Protein AF-A0A2T2R5X0-F1 (afdb_monomer)

Sequence (413 aa):
MDAVDVWLTIAVVQAAFGLWLVGTALLIWGERRVVAKMQTRVGPNRLGPLGVAQPLADGIKMFFKEDVTPRTADKPVYFLAPAVGALAALLMFAVVPFGGTIEVAGREVALQVWDPEIGLLWVFAMSSLGVYGIVLAGWSSGSKYPLLGGVRSSAQMISYELGMSLSFAAVFVYVGSLRVSDIVAAQQGAFATLGPLTIPAWNIIPMLPAFVIFFVTAVAETQRPPFDLPEGEGELVGGFNTEYTGAKFAMIMLGEFMNVFTFSAVMVTLFFGGPSGPAFGPGWLQAVLPTVWFVFKVAGFLFVFVWLRGTLPRFRYDRLMDLGWRVLLPVGLLWVMASGVIVVIQQTVERALLLRLAAVAVGVAIVLAVIAPTVIAALRRDGDAGGDDAGSPPEGLSEDDAAADTDRARAGR

Secondary structure (DSSP, 8-state):
--HHHHHHHHHHHHHHHHHHHHHHHHHHHHHHHHHHHHTTS----SSSGGGTTHHHHHHHHHHHS-----TTS-HHHHHHHHHHHHHHHHHHHTT---S-EEEETTEEEES-S---TTHHHHHHHHHHHHHHHHHHHHHHT-SHHHHHHHHHHHHHHHHHHHHHHHHHHHHHHHHS---HHHHHHHTSSEEEEETTEEEE--TTTTTHHHHHHHHHHHHHHTT-TTS-TTT-TTTTTTGGGTT--HHHHHHHHHHHHHHHHHHHHHHHHHHS-TT-----SSHHHHHHHHHHHHHHHHHHHHHHHHHHHHHPPPPPHHHHHHHIIIIIHHHHHHHHHHHHHHHHHHHHS-HHHHHHHHHHHHHHHHHHHHHHHHHHHHHHHHHHHTSS-S-PPPP---TT-TTSSSSSTTS--

pLDDT: mean 82.64, std 14.04, range [35.09, 95.88]

Solvent-accessible surface area (backbone atoms only — not comparable to full-atom values): 21597 Å² total; per-residue (Å²): 128,55,76,64,52,52,52,50,50,51,51,46,43,51,49,53,51,47,51,48,54,51,48,35,42,50,46,60,46,45,43,49,36,53,45,21,52,76,66,78,42,84,42,64,61,76,45,54,79,73,16,67,50,44,50,57,53,52,50,55,49,26,65,74,34,73,75,61,77,63,90,66,28,44,61,73,49,48,64,44,13,30,52,42,20,30,48,19,35,55,59,37,43,34,46,50,53,54,29,47,68,39,78,54,97,92,39,82,42,62,40,44,66,43,84,48,73,54,28,56,60,47,41,50,57,21,52,57,44,26,46,50,14,41,37,38,27,2,56,17,50,48,45,73,61,24,28,54,16,9,53,53,41,36,58,50,35,59,53,27,48,54,29,30,48,31,20,54,46,25,51,32,56,61,70,72,49,47,25,46,65,59,51,25,57,67,17,74,46,70,64,46,72,63,81,96,46,70,40,63,27,30,42,41,72,88,38,43,71,35,50,52,40,32,52,56,21,50,46,45,61,42,47,38,51,34,48,23,66,30,50,29,76,89,69,52,56,36,7,38,54,62,70,48,33,20,49,55,34,46,34,42,54,48,19,42,47,37,35,48,51,39,51,29,46,50,49,32,31,69,30,58,20,24,15,61,63,92,74,62,82,57,73,75,49,44,51,46,44,18,29,52,41,24,51,52,53,29,50,52,45,51,49,47,54,47,47,42,43,67,70,48,71,73,61,56,70,69,61,52,52,46,45,40,64,71,44,40,38,55,52,26,52,53,44,30,54,48,31,48,53,52,47,52,47,62,74,74,42,62,68,70,58,52,54,50,53,49,50,49,52,51,51,50,50,51,50,47,66,62,43,49,61,55,52,55,52,50,60,52,51,58,58,62,71,70,66,81,86,74,76,89,78,82,88,85,84,77,97,75,76,93,80,72,78,86,78,68,87,82,73,84,134

Foldseek 3Di:
DPPVVVVLLVVLLVVLVVCLLLLLLVLVQVLQQLLCVLVVHHGQPPCPHSNSCVSVVVLVCLQPWDWDADPLFPVVLQQCLLVQLLVLLSQLSQQFQLFAWDQDPNDTDGSHNDWDQQSVVSNLVSLLSNLSSLCSLQRRNSDPLLNVLSVLLSVQLVLLSLLLVLLVLLLCLQQVTNTLVSLLVQQQAFPDDPDPDGHTSFQCVVRVLSLVSLLLSLLCSLCAPQNVVSCDCVPSPHRSLVSGGRPSSVSNVSSSSSSLLSSLSVSCSNGVSRLDDDADDDPVSSRCSSSVSNSVSSVVSSVVSSVNNSPDHHDDSVVSSCCSPVPSNVSSVVSSVVSNVVNVCPVPDDPVVVVVVVVVVVVVVVVCVVVVVVVVVVVVVVVVVVPPPDDDDDDDDDPDDPPPPPPPPPDDD

Structure (mmCIF, N/CA/C/O backbone):
data_AF-A0A2T2R5X0-F1
#
_entry.id   AF-A0A2T2R5X0-F1
#
loop_
_atom_site.group_PDB
_atom_site.id
_atom_site.type_symbol
_atom_site.label_atom_id
_atom_site.label_alt_id
_atom_site.label_comp_id
_atom_site.label_asym_id
_atom_site.label_entity_id
_atom_site.label_seq_id
_atom_site.pdbx_PDB_ins_code
_atom_site.Cartn_x
_atom_site.Cartn_y
_atom_site.Cartn_z
_atom_site.occupancy
_atom_site.B_iso_or_equiv
_atom_site.auth_seq_id
_atom_site.auth_comp_id
_atom_site.auth_asym_id
_atom_site.auth_atom_id
_atom_site.pdbx_PDB_model_num
ATOM 1 N N . MET A 1 1 ? 4.858 -24.760 22.397 1.00 65.00 1 MET A N 1
ATOM 2 C CA . MET A 1 1 ? 4.074 -24.953 21.165 1.00 65.00 1 MET A CA 1
ATOM 3 C C . MET A 1 1 ? 3.856 -26.436 21.012 1.00 65.00 1 MET A C 1
ATOM 5 O O . MET A 1 1 ? 4.830 -27.161 20.832 1.00 65.00 1 MET A O 1
ATOM 9 N N . ASP A 1 2 ? 2.613 -26.877 21.150 1.00 83.81 2 ASP A N 1
ATOM 10 C CA . ASP A 1 2 ? 2.260 -28.261 20.853 1.00 83.81 2 ASP A CA 1
ATOM 11 C C . ASP A 1 2 ? 2.318 -28.489 19.338 1.00 83.81 2 ASP A C 1
ATOM 13 O O . ASP A 1 2 ? 2.226 -27.541 18.555 1.00 83.81 2 ASP A O 1
ATOM 17 N N . ALA A 1 3 ? 2.396 -29.747 18.894 1.00 85.75 3 ALA A N 1
ATOM 18 C CA . ALA A 1 3 ? 2.344 -30.072 17.464 1.00 85.75 3 ALA A CA 1
ATOM 19 C C . ALA A 1 3 ? 1.097 -29.479 16.774 1.00 85.75 3 ALA A C 1
ATOM 21 O O . ALA A 1 3 ? 1.168 -29.049 15.626 1.00 85.75 3 ALA A O 1
ATOM 22 N N . VAL A 1 4 ? -0.028 -29.396 17.492 1.00 84.88 4 VAL A N 1
ATOM 23 C CA . VAL A 1 4 ? -1.276 -28.785 17.010 1.00 84.88 4 VAL A CA 1
ATOM 24 C C . VAL A 1 4 ? -1.119 -27.280 16.766 1.00 84.88 4 VAL A C 1
ATOM 26 O O . VAL A 1 4 ? -1.578 -26.796 15.737 1.00 84.88 4 VAL A O 1
ATOM 29 N N . ASP A 1 5 ? -0.415 -26.546 17.636 1.00 84.06 5 ASP A N 1
ATOM 30 C CA . ASP A 1 5 ? -0.182 -25.102 17.449 1.00 84.06 5 ASP A CA 1
ATOM 31 C C . ASP A 1 5 ? 0.667 -24.830 16.208 1.00 84.06 5 ASP A C 1
ATOM 33 O O . ASP A 1 5 ? 0.415 -23.881 15.465 1.00 84.06 5 ASP A O 1
ATOM 37 N N . VAL A 1 6 ? 1.657 -25.692 15.955 1.00 87.38 6 VAL A N 1
ATOM 38 C CA . VAL A 1 6 ? 2.514 -25.595 14.769 1.00 87.38 6 VAL A CA 1
ATOM 39 C C . VAL A 1 6 ? 1.681 -25.793 13.503 1.00 87.38 6 VAL A C 1
ATOM 41 O O . VAL A 1 6 ? 1.767 -24.980 12.585 1.00 87.38 6 VAL A O 1
ATOM 44 N N . TRP A 1 7 ? 0.824 -26.816 13.462 1.00 89.06 7 TRP A N 1
ATOM 45 C CA . TRP A 1 7 ? -0.063 -27.048 12.318 1.00 89.06 7 TRP A CA 1
ATOM 46 C C . TRP A 1 7 ? -1.082 -25.926 12.111 1.00 89.06 7 TRP A C 1
ATOM 48 O O . TRP A 1 7 ? -1.313 -25.530 10.969 1.00 89.06 7 TRP A O 1
ATOM 58 N N . LEU A 1 8 ? -1.650 -25.375 13.187 1.00 88.19 8 LEU A N 1
ATOM 59 C CA . LEU A 1 8 ? -2.548 -24.220 13.108 1.00 88.19 8 LEU A CA 1
ATOM 60 C C . LEU A 1 8 ? -1.820 -22.986 12.567 1.00 88.19 8 LEU A C 1
ATOM 62 O O . LEU A 1 8 ? -2.328 -22.324 11.667 1.00 88.19 8 LEU A O 1
ATOM 66 N N . THR A 1 9 ? -0.599 -22.726 13.035 1.00 87.56 9 THR A N 1
ATOM 67 C CA . THR A 1 9 ? 0.226 -21.616 12.536 1.00 87.56 9 THR A CA 1
ATOM 68 C C . THR A 1 9 ? 0.532 -21.786 11.052 1.00 87.56 9 THR A C 1
ATOM 70 O O . THR A 1 9 ? 0.361 -20.851 10.273 1.00 87.56 9 THR A O 1
ATOM 73 N N . ILE A 1 10 ? 0.918 -22.993 10.628 1.00 90.88 10 ILE A N 1
ATOM 74 C CA . ILE A 1 10 ? 1.146 -23.301 9.212 1.00 90.88 10 ILE A CA 1
ATOM 75 C C . ILE A 1 10 ? -0.133 -23.064 8.402 1.00 90.88 10 ILE A C 1
ATOM 77 O O . ILE A 1 10 ? -0.067 -22.464 7.332 1.00 90.88 10 ILE A O 1
ATOM 81 N N . ALA A 1 11 ? -1.297 -23.481 8.902 1.00 90.81 11 ALA A N 1
ATOM 82 C CA . ALA A 1 11 ? -2.568 -23.255 8.222 1.00 90.81 11 ALA A CA 1
ATOM 83 C C . ALA A 1 11 ? -2.888 -21.757 8.074 1.00 90.81 11 ALA A C 1
ATOM 85 O O . ALA A 1 11 ? -3.298 -21.333 6.995 1.00 90.81 11 ALA A O 1
ATOM 86 N N . VAL A 1 12 ? -2.641 -20.946 9.108 1.00 90.50 12 VAL A N 1
ATOM 87 C CA . VAL A 1 12 ? -2.806 -19.481 9.056 1.00 90.50 12 VAL A CA 1
ATOM 88 C C . VAL A 1 12 ? -1.840 -18.854 8.050 1.00 90.50 12 VAL A C 1
ATOM 90 O O . VAL A 1 12 ? -2.261 -18.029 7.244 1.00 90.50 12 VAL A O 1
ATOM 93 N N . VAL A 1 13 ? -0.573 -19.282 8.032 1.00 92.00 13 VAL A N 1
ATOM 94 C CA . VAL A 1 13 ? 0.422 -18.834 7.041 1.00 92.00 13 VAL A CA 1
ATOM 95 C C . VAL A 1 13 ? -0.038 -19.161 5.621 1.00 92.00 13 VAL A C 1
ATOM 97 O O . VAL A 1 13 ? -0.001 -18.294 4.752 1.00 92.00 13 VAL A O 1
ATOM 100 N N . GLN A 1 14 ? -0.513 -20.385 5.378 1.00 92.00 14 GLN A N 1
ATOM 101 C CA . GLN A 1 14 ? -1.012 -20.799 4.064 1.00 92.00 14 GLN A CA 1
ATOM 102 C C . GLN A 1 14 ? -2.273 -20.028 3.660 1.00 92.00 14 GLN A C 1
ATOM 104 O O . GLN A 1 14 ? -2.404 -19.634 2.503 1.00 92.00 14 GLN A O 1
ATOM 109 N N . ALA A 1 15 ? -3.180 -19.762 4.601 1.00 91.62 15 ALA A N 1
ATOM 110 C CA . ALA A 1 15 ? -4.373 -18.960 4.353 1.00 91.62 15 ALA A CA 1
ATOM 111 C C . ALA A 1 15 ? -4.021 -17.504 4.009 1.00 91.62 15 ALA A C 1
ATOM 113 O O . ALA A 1 15 ? -4.531 -16.972 3.024 1.00 91.62 15 ALA A O 1
ATOM 114 N N . ALA A 1 16 ? -3.110 -16.884 4.766 1.00 91.25 16 ALA A N 1
ATOM 115 C CA . ALA A 1 16 ? -2.617 -15.534 4.508 1.00 91.25 16 ALA A CA 1
ATOM 116 C C . ALA A 1 16 ? -1.921 -15.443 3.144 1.00 91.25 16 ALA A C 1
ATOM 118 O O . ALA A 1 16 ? -2.233 -14.565 2.340 1.00 91.25 16 ALA A O 1
ATOM 119 N N . PHE A 1 17 ? -1.028 -16.391 2.853 1.00 91.94 17 PHE A N 1
ATOM 120 C CA . PHE A 1 17 ? -0.316 -16.474 1.582 1.00 91.94 17 PHE A CA 1
ATOM 121 C C . PHE A 1 17 ? -1.267 -16.700 0.401 1.00 91.94 17 PHE A C 1
ATOM 123 O O . PHE A 1 17 ? -1.137 -16.045 -0.632 1.00 91.94 17 PHE A O 1
ATOM 130 N N . GLY A 1 18 ? -2.257 -17.582 0.561 1.00 92.56 18 GLY A N 1
ATOM 131 C CA . GLY A 1 18 ? -3.285 -17.842 -0.442 1.00 92.56 18 GLY A CA 1
ATOM 132 C C . GLY A 1 18 ? -4.165 -16.623 -0.705 1.00 92.56 18 GLY A C 1
ATOM 133 O O . GLY A 1 18 ? -4.376 -16.264 -1.863 1.00 92.56 18 GLY A O 1
ATOM 134 N N . LEU A 1 19 ? -4.631 -15.945 0.350 1.00 91.19 19 LEU A N 1
ATOM 135 C CA . LEU A 1 19 ? -5.396 -14.701 0.238 1.00 91.19 19 LEU A CA 1
ATOM 136 C C . LEU A 1 19 ? -4.602 -13.634 -0.517 1.00 91.19 19 LEU A C 1
ATOM 138 O O . LEU A 1 19 ? -5.134 -12.986 -1.415 1.00 91.19 19 LEU A O 1
ATOM 142 N N . TRP A 1 20 ? -3.331 -13.480 -0.162 1.00 89.31 20 TRP A N 1
ATOM 143 C CA . TRP A 1 20 ? -2.438 -12.505 -0.762 1.00 89.31 20 TRP A CA 1
ATOM 144 C C . TRP A 1 20 ? -2.174 -12.804 -2.242 1.00 89.31 20 TRP A C 1
ATOM 146 O O . TRP A 1 20 ? -2.464 -11.962 -3.086 1.00 89.31 20 TRP A O 1
ATOM 156 N N . LEU A 1 21 ? -1.751 -14.024 -2.594 1.00 91.06 21 LEU A N 1
ATOM 157 C CA . LEU A 1 21 ? -1.510 -14.428 -3.986 1.00 91.06 21 LEU A CA 1
ATOM 158 C C . LEU A 1 21 ? -2.758 -14.318 -4.866 1.00 91.06 21 LEU A C 1
ATOM 160 O O . LEU A 1 21 ? -2.693 -13.787 -5.978 1.00 91.06 21 LEU A O 1
ATOM 164 N N . VAL A 1 22 ? -3.896 -14.830 -4.389 1.00 92.31 22 VAL A N 1
ATOM 165 C CA . VAL A 1 22 ? -5.158 -14.765 -5.134 1.00 92.31 22 VAL A CA 1
ATOM 166 C C . VAL A 1 22 ? -5.613 -13.314 -5.256 1.00 92.31 22 VAL A C 1
ATOM 168 O O . VAL A 1 22 ? -6.021 -12.897 -6.338 1.00 92.31 22 VAL A O 1
ATOM 171 N N . GLY A 1 23 ? -5.484 -12.523 -4.190 1.00 92.44 23 GLY A N 1
ATOM 172 C CA . GLY A 1 23 ? -5.762 -11.091 -4.191 1.00 92.44 23 GLY A CA 1
ATOM 173 C C . GLY A 1 23 ? -4.932 -10.336 -5.229 1.00 92.44 23 GLY A C 1
ATOM 174 O O . G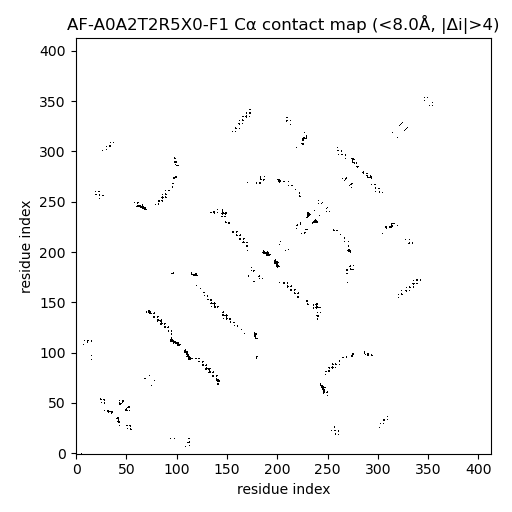LY A 1 23 ? -5.486 -9.575 -6.021 1.00 92.44 23 GLY A O 1
ATOM 175 N N . THR A 1 24 ? -3.628 -10.604 -5.301 1.00 92.06 24 THR A N 1
ATOM 176 C CA . THR A 1 24 ? -2.725 -10.032 -6.308 1.00 92.06 24 THR A CA 1
ATOM 177 C C . THR A 1 24 ? -3.106 -10.464 -7.728 1.00 92.06 24 THR A C 1
ATOM 179 O O . THR A 1 24 ? -3.174 -9.631 -8.632 1.00 92.06 24 THR A O 1
ATOM 182 N N . ALA A 1 25 ? -3.425 -11.741 -7.951 1.00 92.88 25 ALA A N 1
ATOM 183 C CA . ALA A 1 25 ? -3.875 -12.219 -9.260 1.00 92.88 25 ALA A CA 1
ATOM 184 C C . ALA A 1 25 ? -5.195 -11.552 -9.696 1.00 92.88 25 ALA A C 1
ATOM 186 O O . ALA A 1 25 ? -5.335 -11.127 -10.849 1.00 92.88 25 ALA A O 1
ATOM 187 N N . LEU A 1 26 ? -6.146 -11.406 -8.770 1.00 93.12 26 LEU A N 1
ATOM 188 C CA . LEU A 1 26 ? -7.409 -10.706 -9.002 1.00 93.12 26 LEU A CA 1
ATOM 189 C C . LEU A 1 26 ? -7.202 -9.210 -9.245 1.00 93.12 26 LEU A C 1
ATOM 191 O O . LEU A 1 26 ? -7.917 -8.649 -10.072 1.00 93.12 26 LEU A O 1
ATOM 195 N N . LEU A 1 27 ? -6.219 -8.575 -8.602 1.00 94.00 27 LEU A N 1
ATOM 196 C CA . LEU A 1 27 ? -5.832 -7.190 -8.876 1.00 94.00 27 LEU A CA 1
ATOM 197 C C . LEU A 1 27 ? -5.335 -7.026 -10.317 1.00 94.00 27 LEU A C 1
ATOM 199 O O . LEU A 1 27 ? -5.823 -6.147 -11.022 1.00 94.00 27 LEU A O 1
ATOM 203 N N . ILE A 1 28 ? -4.438 -7.899 -10.792 1.00 92.81 28 ILE A N 1
ATOM 204 C CA . ILE A 1 28 ? -3.929 -7.865 -12.178 1.00 92.81 28 ILE A CA 1
ATOM 205 C C . ILE A 1 28 ? -5.085 -8.004 -13.181 1.00 92.81 28 ILE A C 1
ATOM 207 O O . ILE A 1 28 ? -5.171 -7.270 -14.170 1.00 92.81 28 ILE A O 1
ATOM 211 N N . TRP A 1 29 ? -5.995 -8.952 -12.941 1.00 94.19 29 TRP A N 1
ATOM 212 C CA . TRP A 1 29 ? -7.182 -9.131 -13.779 1.00 94.19 29 TRP A CA 1
ATOM 213 C C . TRP A 1 29 ? -8.136 -7.927 -13.701 1.00 94.19 29 TRP A C 1
ATOM 215 O O . TRP A 1 29 ? -8.609 -7.435 -14.732 1.00 94.19 29 TRP A O 1
ATOM 225 N N . GLY A 1 30 ? -8.397 -7.438 -12.489 1.00 93.44 30 GLY A N 1
ATOM 226 C CA . GLY A 1 30 ? -9.298 -6.330 -12.199 1.00 93.44 30 GLY A CA 1
ATOM 227 C C . GLY A 1 30 ? -8.823 -5.030 -12.835 1.00 93.44 30 GLY A C 1
ATOM 228 O O . GLY A 1 30 ? -9.608 -4.357 -13.500 1.00 93.44 30 GLY A O 1
ATOM 229 N N . GLU A 1 31 ? -7.530 -4.729 -12.743 1.00 93.25 31 GLU A N 1
ATOM 230 C CA . GLU A 1 31 ? -6.906 -3.565 -13.371 1.00 93.25 31 GLU A CA 1
ATOM 231 C C . GLU A 1 31 ? -7.154 -3.548 -14.885 1.00 93.25 31 GLU A C 1
ATOM 233 O O . GLU A 1 31 ? -7.657 -2.560 -15.424 1.00 93.25 31 GLU A O 1
ATOM 238 N N . ARG A 1 32 ? -6.922 -4.676 -15.575 1.00 93.19 32 ARG A N 1
ATOM 239 C CA . ARG A 1 32 ? -7.180 -4.793 -17.024 1.00 93.19 32 ARG A CA 1
ATOM 240 C C . ARG A 1 32 ? -8.643 -4.543 -17.376 1.00 93.19 32 ARG A C 1
ATOM 242 O O . ARG A 1 32 ? -8.936 -3.955 -18.414 1.00 93.19 32 ARG A O 1
ATOM 249 N N . ARG A 1 33 ? -9.572 -5.010 -16.541 1.00 93.12 33 ARG A N 1
ATOM 250 C CA . ARG A 1 33 ? -11.018 -4.872 -16.763 1.00 93.12 33 ARG A CA 1
ATOM 251 C C . ARG A 1 33 ? -11.520 -3.459 -16.499 1.00 93.12 33 ARG A C 1
ATOM 253 O O . ARG A 1 33 ? -12.285 -2.939 -17.309 1.00 93.12 33 ARG A O 1
ATOM 260 N N . VAL A 1 34 ? -11.128 -2.864 -15.379 1.00 93.75 34 VAL A N 1
ATOM 261 C CA . VAL A 1 34 ? -11.579 -1.532 -14.958 1.00 93.75 34 VAL A CA 1
ATOM 262 C C . VAL A 1 34 ? -11.040 -0.473 -15.914 1.00 93.75 34 VAL A C 1
ATOM 264 O O . VAL A 1 34 ? -11.826 0.317 -16.435 1.00 93.75 34 VAL A O 1
ATOM 267 N N . VAL A 1 35 ? -9.747 -0.523 -16.249 1.00 92.56 35 VAL A N 1
ATOM 268 C CA . VAL A 1 35 ? -9.142 0.412 -17.211 1.00 92.56 35 VAL A CA 1
ATOM 269 C C . VAL A 1 35 ? -9.761 0.250 -18.602 1.00 92.56 35 VAL A C 1
ATOM 271 O O . VAL A 1 35 ? -10.062 1.245 -19.256 1.00 92.56 35 VAL A O 1
ATOM 274 N N . ALA A 1 36 ? -10.030 -0.983 -19.050 1.00 93.00 36 ALA A N 1
ATOM 275 C CA . ALA A 1 36 ? -10.720 -1.207 -20.320 1.00 93.00 36 ALA A CA 1
ATOM 276 C C . ALA A 1 36 ? -12.111 -0.550 -20.343 1.00 93.00 36 ALA A C 1
ATOM 278 O O . ALA A 1 36 ? -12.434 0.145 -21.305 1.00 93.00 36 ALA A O 1
ATOM 279 N N . LYS A 1 37 ? -12.896 -0.692 -19.265 1.00 93.06 37 LYS A N 1
ATOM 280 C CA . LYS A 1 37 ? -14.207 -0.036 -19.143 1.00 93.06 37 LYS A CA 1
ATOM 281 C C . LYS A 1 37 ? -14.102 1.492 -19.165 1.00 93.06 37 LYS A C 1
ATOM 283 O O . LYS A 1 37 ? -14.892 2.121 -19.859 1.00 93.06 37 LYS A O 1
ATOM 288 N N . MET A 1 38 ? -13.127 2.078 -18.464 1.00 93.06 38 MET A N 1
ATOM 289 C CA . MET A 1 38 ? -12.875 3.531 -18.497 1.00 93.06 38 MET A CA 1
ATOM 290 C C . MET A 1 38 ? -12.532 4.017 -19.910 1.00 93.06 38 MET A C 1
ATOM 292 O O . MET A 1 38 ? -12.971 5.079 -20.332 1.00 93.06 38 MET A O 1
ATOM 296 N N . GLN A 1 39 ? -11.807 3.198 -20.670 1.00 93.38 39 GLN A N 1
ATOM 297 C CA . GLN A 1 39 ? -11.419 3.459 -22.057 1.00 93.38 39 GLN A CA 1
ATOM 298 C C . GLN A 1 39 ? -12.480 3.025 -23.082 1.00 93.38 39 GLN A C 1
ATOM 300 O O . GLN A 1 39 ? -12.152 2.896 -24.257 1.00 93.38 39 GLN A O 1
ATOM 305 N N . THR A 1 40 ? -13.722 2.743 -22.659 1.00 94.25 40 THR A N 1
ATOM 306 C CA . THR A 1 40 ? -14.817 2.259 -23.530 1.00 94.25 40 THR A CA 1
ATOM 307 C C . THR A 1 40 ? -14.444 1.066 -24.427 1.00 94.25 40 THR A C 1
ATOM 309 O O . THR A 1 40 ? -15.008 0.867 -25.500 1.00 94.25 40 THR A O 1
ATOM 312 N N . ARG A 1 41 ? -13.531 0.204 -23.961 1.00 94.62 41 ARG A N 1
ATOM 313 C CA . ARG A 1 41 ? -13.150 -1.044 -24.633 1.00 94.62 41 ARG A CA 1
ATOM 314 C C . ARG A 1 41 ? -13.415 -2.263 -23.763 1.00 94.62 41 ARG A C 1
ATOM 316 O O . ARG A 1 41 ? -13.599 -2.198 -22.549 1.00 94.62 41 ARG A O 1
ATOM 323 N N . VAL A 1 42 ? -13.423 -3.424 -24.400 1.00 91.44 42 VAL A N 1
ATOM 324 C CA . VAL A 1 42 ? -13.679 -4.692 -23.724 1.00 91.44 42 VAL A CA 1
ATOM 325 C C . VAL A 1 42 ? -12.369 -5.247 -23.158 1.00 91.44 42 VAL A C 1
ATOM 327 O O . VAL A 1 42 ? -11.383 -5.382 -23.878 1.00 91.44 42 VAL A O 1
ATOM 330 N N . GLY A 1 43 ? -12.352 -5.551 -21.858 1.00 92.06 43 GLY A N 1
ATOM 331 C CA . GLY A 1 43 ? -11.212 -6.203 -21.205 1.00 92.06 43 GLY A CA 1
ATOM 332 C C . GLY A 1 43 ? -11.092 -7.699 -21.553 1.00 92.06 43 GLY A C 1
ATOM 333 O O . GLY A 1 43 ? -11.834 -8.205 -22.396 1.00 92.06 43 GLY A O 1
ATOM 334 N N . PRO A 1 44 ? -10.180 -8.443 -20.899 1.00 91.56 44 PRO A N 1
ATOM 335 C CA . PRO A 1 44 ? -9.989 -9.870 -21.162 1.00 91.56 44 PRO A CA 1
ATOM 336 C C . PRO A 1 44 ? -11.294 -10.674 -21.025 1.00 91.56 44 PRO A C 1
ATOM 338 O O . PRO A 1 44 ? -11.943 -10.621 -19.985 1.00 91.56 44 PRO A O 1
ATOM 341 N N . ASN A 1 45 ? -11.656 -11.431 -22.069 1.00 91.12 45 ASN A N 1
ATOM 342 C CA . ASN A 1 45 ? -12.912 -12.199 -22.147 1.00 91.12 45 ASN A CA 1
ATOM 343 C C . ASN A 1 45 ? -12.741 -13.662 -22.605 1.00 91.12 45 ASN A C 1
ATOM 345 O O . ASN A 1 45 ? -13.737 -14.365 -22.731 1.00 91.12 45 ASN A O 1
ATOM 349 N N . ARG A 1 46 ? -11.517 -14.118 -22.913 1.00 88.88 46 ARG A N 1
ATOM 350 C CA . ARG A 1 46 ? -11.298 -15.420 -23.577 1.00 88.88 46 ARG A CA 1
ATOM 351 C C . ARG A 1 46 ? -10.968 -16.570 -22.624 1.00 88.88 46 ARG A C 1
ATOM 353 O O . ARG A 1 46 ? -11.544 -17.641 -22.761 1.00 88.88 46 ARG A O 1
ATOM 360 N N . LEU A 1 47 ? -10.029 -16.380 -21.695 1.00 89.44 47 LEU A N 1
ATOM 361 C CA . LEU A 1 47 ? -9.547 -17.471 -20.844 1.00 89.44 47 LEU A CA 1
ATOM 362 C C . LEU A 1 47 ? -10.358 -17.569 -19.542 1.00 89.44 47 LEU A C 1
ATOM 364 O O . LEU A 1 47 ? -10.104 -16.845 -18.577 1.00 89.44 47 LEU A O 1
ATOM 368 N N . GLY A 1 48 ? -11.341 -18.472 -19.535 1.00 85.38 48 GLY A N 1
ATOM 369 C CA . GLY A 1 48 ? -12.291 -18.658 -18.435 1.00 85.38 48 GLY A CA 1
ATOM 370 C C . GLY A 1 48 ? -13.450 -17.649 -18.451 1.00 85.38 48 GLY A C 1
ATOM 371 O O . GLY A 1 48 ? -13.459 -16.721 -19.269 1.00 85.38 48 GLY A O 1
ATOM 372 N N . PRO A 1 49 ? -14.438 -17.794 -17.547 1.00 86.19 49 PRO A N 1
ATOM 373 C CA . PRO A 1 49 ? -15.530 -16.835 -17.432 1.00 86.19 49 PRO A CA 1
ATOM 374 C C . PRO A 1 49 ? -14.941 -15.459 -17.124 1.00 86.19 49 PRO A C 1
ATOM 376 O O . PRO A 1 49 ? -14.105 -15.310 -16.235 1.00 86.19 49 PRO A O 1
ATOM 379 N N . LEU A 1 50 ? -15.330 -14.450 -17.902 1.00 87.56 50 LEU A N 1
ATOM 380 C CA . LEU A 1 50 ? -14.847 -13.077 -17.754 1.00 87.56 50 LEU A CA 1
ATOM 381 C C . LEU A 1 50 ? -13.312 -12.890 -17.864 1.00 87.56 50 LEU A C 1
ATOM 383 O O . LEU A 1 50 ? -12.826 -11.815 -17.500 1.00 87.56 50 LEU A O 1
ATOM 387 N N . GLY A 1 51 ? -12.560 -13.877 -18.367 1.00 89.19 51 GLY A N 1
ATOM 388 C CA . GLY A 1 51 ? -11.102 -13.802 -18.509 1.00 89.19 51 GLY A CA 1
ATOM 389 C C . GLY A 1 51 ? -10.305 -13.979 -17.208 1.00 89.19 51 GLY A C 1
ATOM 390 O O . GLY A 1 51 ? -9.134 -13.604 -17.176 1.00 89.19 51 GLY A O 1
ATOM 391 N N . VAL A 1 52 ? -10.918 -14.492 -16.133 1.00 91.06 52 VAL A N 1
ATOM 392 C CA . VAL A 1 52 ? -10.308 -14.569 -14.787 1.00 91.06 52 VAL A CA 1
ATOM 393 C C . VAL A 1 52 ? -9.060 -15.456 -14.742 1.00 91.06 52 VAL A C 1
ATOM 395 O O . VAL A 1 52 ? -8.165 -15.201 -13.946 1.00 91.06 52 VAL A O 1
ATOM 398 N N . ALA A 1 53 ? -8.939 -16.452 -15.623 1.00 92.62 53 ALA A N 1
ATOM 399 C CA . ALA A 1 53 ? -7.771 -17.334 -15.652 1.00 92.62 53 ALA A CA 1
ATOM 400 C C . ALA A 1 53 ? -6.549 -16.718 -16.368 1.00 92.62 53 ALA A C 1
ATOM 402 O O . ALA A 1 53 ? -5.483 -17.331 -16.407 1.00 92.62 53 ALA A O 1
ATOM 403 N N . GLN A 1 54 ? -6.663 -15.505 -16.925 1.00 93.94 54 GLN A N 1
ATOM 404 C CA . GLN A 1 54 ? -5.570 -14.852 -17.654 1.00 93.94 54 GLN A CA 1
ATOM 405 C C . GLN A 1 54 ? -4.288 -14.637 -16.820 1.00 93.94 54 GLN A C 1
ATOM 407 O O . GLN A 1 54 ? -3.220 -14.960 -17.337 1.00 93.94 54 GLN A O 1
ATOM 412 N N . PRO A 1 55 ? -4.334 -14.147 -15.562 1.00 92.31 55 PRO A N 1
ATOM 413 C CA . PRO A 1 55 ? -3.123 -13.975 -14.754 1.00 92.31 55 PRO A CA 1
ATOM 414 C C . PRO A 1 55 ? -2.371 -15.291 -14.523 1.00 92.31 55 PRO A C 1
ATOM 416 O O . PRO A 1 55 ? -1.144 -15.296 -14.498 1.00 92.31 55 PRO A O 1
ATOM 419 N N . LEU A 1 56 ? -3.090 -16.416 -14.424 1.00 90.88 56 LEU A N 1
ATOM 420 C CA . LEU A 1 56 ? -2.477 -17.738 -14.293 1.00 90.88 56 LEU A CA 1
ATOM 421 C C . LEU A 1 56 ? -1.709 -18.125 -15.564 1.00 90.88 56 LEU A C 1
ATOM 423 O O . LEU A 1 56 ? -0.568 -18.573 -15.479 1.00 90.88 56 LEU A O 1
ATOM 427 N N . ALA A 1 57 ? -2.299 -17.910 -16.744 1.00 92.81 57 ALA A N 1
ATOM 428 C CA . ALA A 1 57 ? -1.611 -18.154 -18.012 1.00 92.81 57 ALA A CA 1
ATOM 429 C C . ALA A 1 57 ? -0.391 -17.243 -18.201 1.00 92.81 57 ALA A C 1
ATOM 431 O O . ALA A 1 57 ? 0.637 -17.697 -18.703 1.00 92.81 57 ALA A O 1
ATOM 432 N N . ASP A 1 58 ? -0.480 -15.983 -17.770 1.00 91.69 58 ASP A N 1
ATOM 433 C CA . ASP A 1 58 ? 0.650 -15.056 -17.807 1.00 91.69 58 ASP A CA 1
ATOM 434 C C . ASP A 1 58 ? 1.775 -15.519 -16.867 1.00 91.69 58 ASP A C 1
ATOM 436 O O . ASP A 1 58 ? 2.937 -15.509 -17.267 1.00 91.69 58 ASP A O 1
ATOM 440 N N . GLY A 1 59 ? 1.440 -16.006 -15.667 1.00 90.12 59 GLY A N 1
ATOM 441 C CA . GLY A 1 59 ? 2.402 -16.607 -14.740 1.00 90.12 59 GLY A CA 1
ATOM 442 C C . GLY A 1 59 ? 3.111 -17.819 -15.347 1.00 90.12 59 GLY A C 1
ATOM 443 O O . GLY A 1 59 ? 4.337 -17.834 -15.426 1.00 90.12 59 GLY A O 1
ATOM 444 N N . ILE A 1 60 ? 2.349 -18.792 -15.863 1.00 92.12 60 ILE A N 1
ATOM 445 C CA . ILE A 1 60 ? 2.891 -19.981 -16.547 1.00 92.12 60 ILE A CA 1
ATOM 446 C C . ILE A 1 60 ? 3.815 -19.561 -17.693 1.00 92.12 60 ILE A C 1
ATOM 448 O O . ILE A 1 60 ? 4.943 -20.040 -17.792 1.00 92.12 60 ILE A O 1
ATOM 452 N N . LYS A 1 61 ? 3.374 -18.617 -18.533 1.00 94.12 61 LYS A N 1
ATOM 453 C CA . LYS A 1 61 ? 4.184 -18.086 -19.631 1.00 94.12 61 LYS A CA 1
ATOM 454 C C . LYS A 1 61 ? 5.517 -17.540 -19.130 1.00 94.12 61 LYS A C 1
ATOM 456 O O . LYS A 1 61 ? 6.534 -17.825 -19.749 1.00 94.12 61 LYS A O 1
ATOM 461 N N . MET A 1 62 ? 5.528 -16.747 -18.060 1.00 92.94 62 MET A N 1
ATOM 462 C CA . MET A 1 62 ? 6.773 -16.160 -17.565 1.00 92.94 62 MET A CA 1
ATOM 463 C C . MET A 1 62 ? 7.732 -17.202 -16.984 1.00 92.94 62 MET A C 1
ATOM 465 O O . MET A 1 62 ? 8.937 -17.035 -17.141 1.00 92.94 62 MET A O 1
ATOM 469 N N . PHE A 1 63 ? 7.228 -18.290 -16.391 1.00 90.50 63 PHE A N 1
ATOM 470 C CA . PHE A 1 63 ? 8.071 -19.389 -15.902 1.00 90.50 63 PHE A CA 1
ATOM 471 C C . PHE A 1 63 ? 8.762 -20.174 -17.022 1.00 90.50 63 PHE A C 1
ATOM 473 O O . PHE A 1 63 ? 9.910 -20.573 -16.859 1.00 90.50 63 PHE A O 1
ATOM 480 N N . PHE A 1 64 ? 8.083 -20.391 -18.151 1.00 93.25 64 PHE A N 1
ATOM 481 C CA . PHE A 1 64 ? 8.650 -21.115 -19.299 1.00 93.25 64 PHE A CA 1
ATOM 482 C C . PHE A 1 64 ? 9.355 -20.211 -20.314 1.00 93.25 64 PHE A C 1
ATOM 484 O O . PHE A 1 64 ? 9.971 -20.702 -21.260 1.00 93.25 64 PHE A O 1
ATOM 491 N N . LYS A 1 65 ? 9.241 -18.891 -20.160 1.00 95.06 65 LYS A N 1
ATOM 492 C CA . LYS A 1 65 ? 9.912 -17.935 -21.033 1.00 95.06 65 LYS A CA 1
ATOM 493 C C . LYS A 1 65 ? 11.417 -17.973 -20.771 1.00 95.06 65 LYS A C 1
ATOM 495 O O . LYS A 1 65 ? 11.849 -18.039 -19.625 1.00 95.06 65 LYS A O 1
ATOM 500 N N . GLU A 1 66 ? 12.184 -17.903 -21.855 1.00 93.44 66 GLU A N 1
ATOM 501 C CA . GLU A 1 66 ? 13.646 -17.905 -21.830 1.00 93.44 66 GLU A CA 1
ATOM 502 C C . GLU A 1 66 ? 14.199 -16.858 -20.851 1.00 93.44 66 GLU A C 1
ATOM 504 O O . GLU A 1 66 ? 13.782 -15.694 -20.874 1.00 93.44 66 GLU A O 1
ATOM 509 N N . ASP A 1 67 ? 15.125 -17.301 -19.996 1.00 90.50 67 ASP A N 1
ATOM 510 C CA . ASP A 1 67 ? 15.841 -16.452 -19.050 1.00 90.50 67 ASP A CA 1
ATOM 511 C C . ASP A 1 67 ? 17.206 -16.048 -19.626 1.00 90.50 67 ASP A C 1
ATOM 513 O O . ASP A 1 67 ? 18.180 -16.804 -19.599 1.00 90.50 67 ASP A O 1
ATOM 517 N N . VAL A 1 68 ? 17.269 -14.828 -20.150 1.00 90.12 68 VAL A N 1
ATOM 518 C CA . VAL A 1 68 ? 18.479 -14.194 -20.669 1.00 90.12 68 VAL A CA 1
ATOM 519 C C . VAL A 1 68 ? 19.152 -13.396 -19.553 1.00 90.12 68 VAL A C 1
ATOM 521 O O . VAL A 1 68 ? 18.538 -12.562 -18.886 1.00 90.12 68 VAL A O 1
ATOM 524 N N . THR A 1 69 ? 20.448 -13.643 -19.357 1.00 92.00 69 THR A N 1
ATOM 525 C CA . THR A 1 69 ? 21.290 -12.887 -18.420 1.00 92.00 69 THR A CA 1
ATOM 526 C C . THR A 1 69 ? 22.365 -12.126 -19.202 1.00 92.00 69 THR A C 1
ATOM 528 O O . THR A 1 69 ? 23.148 -12.773 -19.909 1.00 92.00 69 THR A O 1
ATOM 531 N N . PRO A 1 70 ? 22.435 -10.784 -19.097 1.00 91.00 70 PRO A N 1
ATOM 532 C CA . PRO A 1 70 ? 23.455 -9.996 -19.782 1.00 91.00 70 PRO A CA 1
ATOM 533 C C . PRO A 1 70 ? 24.875 -10.410 -19.380 1.00 91.00 70 PRO A C 1
ATOM 535 O O . PRO A 1 70 ? 25.137 -10.801 -18.243 1.00 91.00 70 PRO A O 1
ATOM 538 N N . ARG A 1 71 ? 25.832 -10.298 -20.309 1.00 91.00 71 ARG A N 1
ATOM 539 C CA . ARG A 1 71 ? 27.240 -10.651 -20.034 1.00 91.00 71 ARG A CA 1
ATOM 540 C C . ARG A 1 71 ? 27.931 -9.669 -19.089 1.00 91.00 71 ARG A C 1
ATOM 542 O O . ARG A 1 71 ? 28.864 -10.061 -18.399 1.00 91.00 71 ARG A O 1
ATOM 549 N N . THR A 1 72 ? 27.493 -8.414 -19.095 1.00 91.69 72 THR A N 1
ATOM 550 C CA . THR A 1 72 ? 28.017 -7.318 -18.268 1.00 91.69 72 THR A CA 1
ATOM 551 C C . THR A 1 72 ? 27.377 -7.261 -16.882 1.00 91.69 72 THR A C 1
ATOM 553 O O . THR A 1 72 ? 27.815 -6.462 -16.060 1.00 91.69 72 THR A O 1
ATOM 556 N N . ALA A 1 73 ? 26.353 -8.082 -16.623 1.00 92.19 73 ALA A N 1
ATOM 557 C CA . ALA A 1 73 ? 25.627 -8.088 -15.363 1.00 92.19 73 ALA A CA 1
ATOM 558 C C . ALA A 1 73 ? 26.439 -8.728 -14.227 1.00 92.19 73 ALA A C 1
ATOM 560 O O . ALA A 1 73 ? 27.122 -9.743 -14.413 1.00 92.19 73 ALA A O 1
ATOM 561 N N . ASP A 1 74 ? 26.295 -8.175 -13.023 1.00 93.69 74 ASP A N 1
ATOM 562 C CA . ASP A 1 74 ? 26.772 -8.812 -11.796 1.00 93.69 74 ASP A CA 1
ATOM 563 C C . ASP A 1 74 ? 25.837 -9.977 -11.456 1.00 93.69 74 ASP A C 1
ATOM 565 O O . ASP A 1 74 ? 24.725 -9.773 -10.973 1.00 93.69 74 ASP A O 1
ATOM 569 N N . LYS A 1 75 ? 26.257 -11.211 -11.757 1.00 91.69 75 LYS A N 1
ATOM 570 C CA . LYS A 1 75 ? 25.369 -12.380 -11.676 1.00 91.69 75 LYS A CA 1
ATOM 571 C C . LYS A 1 75 ? 24.776 -12.589 -10.274 1.00 91.69 75 LYS A C 1
ATOM 573 O O . LYS A 1 75 ? 23.556 -12.725 -10.205 1.00 91.69 75 LYS A O 1
ATOM 578 N N . PRO A 1 76 ? 25.555 -12.630 -9.172 1.00 93.31 76 PRO A N 1
ATOM 579 C CA . PRO A 1 76 ? 24.980 -12.857 -7.847 1.00 93.31 76 PRO A CA 1
ATOM 580 C C . PRO A 1 76 ? 23.885 -11.848 -7.495 1.00 93.31 76 PRO A C 1
ATOM 582 O O . PRO A 1 76 ? 22.788 -12.248 -7.103 1.00 93.31 76 PRO A O 1
ATOM 585 N N . VAL A 1 77 ? 24.148 -10.554 -7.689 1.00 94.00 77 VAL A N 1
ATOM 586 C CA . VAL A 1 77 ? 23.181 -9.504 -7.349 1.00 94.00 77 VAL A CA 1
ATOM 587 C C . VAL A 1 77 ? 21.996 -9.519 -8.316 1.00 94.00 77 VAL A C 1
ATOM 589 O O . VAL A 1 77 ? 20.861 -9.364 -7.877 1.00 94.00 77 VAL A O 1
ATOM 592 N N . TYR A 1 78 ? 22.226 -9.799 -9.599 1.00 92.50 78 TYR A N 1
ATOM 593 C CA . TYR A 1 78 ? 21.180 -9.886 -10.622 1.00 92.50 78 TYR A CA 1
ATOM 594 C C . TYR A 1 78 ? 20.157 -10.996 -10.337 1.00 92.50 78 TYR A C 1
ATOM 596 O O . TYR A 1 78 ? 18.966 -10.831 -10.583 1.00 92.50 78 TYR A O 1
ATOM 604 N N . PHE A 1 79 ? 20.583 -12.133 -9.778 1.00 91.56 79 PHE A N 1
ATOM 605 C CA . PHE A 1 79 ? 19.648 -13.190 -9.372 1.00 91.56 79 PHE A CA 1
ATOM 606 C C . PHE A 1 79 ? 18.953 -12.895 -8.036 1.00 91.56 79 PHE A C 1
ATOM 608 O O . PHE A 1 79 ? 17.784 -13.245 -7.873 1.00 91.56 79 PHE A O 1
ATOM 615 N N . LEU A 1 80 ? 19.644 -12.257 -7.087 1.00 92.56 80 LEU A N 1
ATOM 616 C CA . LEU A 1 80 ? 19.106 -11.992 -5.749 1.00 92.56 80 LEU A CA 1
ATOM 617 C C . LEU A 1 80 ? 18.170 -10.779 -5.694 1.00 92.56 80 LEU A C 1
ATOM 619 O O . LEU A 1 80 ? 17.209 -10.800 -4.929 1.00 92.56 80 LEU A O 1
ATOM 623 N N . ALA A 1 81 ? 18.412 -9.738 -6.491 1.00 92.25 81 ALA A N 1
ATOM 624 C CA . ALA A 1 81 ? 17.674 -8.479 -6.407 1.00 92.25 81 ALA A CA 1
ATOM 625 C C . ALA A 1 81 ? 16.143 -8.639 -6.565 1.00 92.25 81 ALA A C 1
ATOM 627 O O . ALA A 1 81 ? 15.416 -8.155 -5.691 1.00 92.25 81 ALA A O 1
ATOM 628 N N . PRO A 1 82 ? 15.623 -9.387 -7.565 1.00 91.56 82 PRO A N 1
ATOM 629 C CA . PRO A 1 82 ? 14.189 -9.682 -7.662 1.00 91.56 82 PRO A CA 1
ATOM 630 C C . PRO A 1 82 ? 13.621 -10.407 -6.436 1.00 91.56 82 PRO A C 1
ATOM 632 O O . PRO A 1 82 ? 12.505 -10.125 -6.002 1.00 91.56 82 PRO A O 1
ATOM 635 N N . ALA A 1 83 ? 14.389 -11.345 -5.871 1.00 91.19 83 ALA A N 1
ATOM 636 C CA . ALA A 1 83 ? 13.957 -12.141 -4.729 1.00 91.19 83 ALA A CA 1
ATOM 637 C C . ALA A 1 83 ? 13.862 -11.293 -3.455 1.00 91.19 83 ALA A C 1
ATOM 639 O O . ALA A 1 83 ? 12.924 -11.471 -2.685 1.00 91.19 83 ALA A O 1
ATOM 640 N N . VAL A 1 84 ? 14.786 -10.346 -3.255 1.00 91.88 84 VAL A N 1
ATOM 641 C CA . VAL A 1 84 ? 14.763 -9.419 -2.112 1.00 91.88 84 VAL A CA 1
ATOM 642 C C . VAL A 1 84 ? 13.492 -8.570 -2.126 1.00 91.88 84 VAL A C 1
ATOM 644 O O . VAL A 1 84 ? 12.799 -8.514 -1.113 1.00 91.88 84 VAL A O 1
ATOM 647 N N . GLY A 1 85 ? 13.142 -7.974 -3.272 1.00 87.94 85 GLY A N 1
ATOM 648 C CA . GLY A 1 85 ? 11.930 -7.156 -3.396 1.00 87.94 85 GLY A CA 1
ATOM 649 C C . GLY A 1 85 ? 10.642 -7.955 -3.161 1.00 87.94 85 GLY A C 1
ATOM 650 O O . GLY A 1 85 ? 9.784 -7.543 -2.381 1.00 87.94 85 GLY A O 1
ATOM 651 N N . ALA A 1 86 ? 10.526 -9.136 -3.775 1.00 87.94 86 ALA A N 1
ATOM 652 C CA . ALA A 1 86 ? 9.360 -10.002 -3.598 1.00 87.94 86 ALA A CA 1
ATOM 653 C C . ALA A 1 86 ? 9.236 -10.545 -2.160 1.00 87.94 86 ALA A C 1
ATOM 655 O O . ALA A 1 86 ? 8.137 -10.603 -1.606 1.00 87.94 86 ALA A O 1
ATOM 656 N N . LEU A 1 87 ? 10.358 -10.920 -1.536 1.00 91.62 87 LEU A N 1
ATOM 657 C CA . LEU A 1 87 ? 10.382 -11.406 -0.157 1.00 91.62 87 LEU A CA 1
ATOM 658 C C . LEU A 1 87 ? 10.007 -10.299 0.830 1.00 91.62 87 LEU A C 1
ATOM 660 O O . LEU A 1 87 ? 9.231 -10.547 1.748 1.00 91.62 87 LEU A O 1
ATOM 664 N N . ALA A 1 88 ? 10.513 -9.084 0.629 1.00 92.19 88 ALA A N 1
ATOM 665 C CA . ALA A 1 88 ? 10.155 -7.926 1.437 1.00 92.19 88 ALA A CA 1
ATOM 666 C C . ALA A 1 88 ? 8.638 -7.665 1.409 1.00 92.19 88 ALA A C 1
ATOM 668 O O . ALA A 1 88 ? 8.012 -7.545 2.464 1.00 92.19 88 ALA A O 1
ATOM 669 N N . ALA A 1 89 ? 8.028 -7.688 0.219 1.00 88.56 89 ALA A N 1
ATOM 670 C CA . ALA A 1 89 ? 6.583 -7.528 0.054 1.00 88.56 89 ALA A CA 1
ATOM 671 C C . ALA A 1 89 ? 5.779 -8.623 0.786 1.00 88.56 89 ALA A C 1
ATOM 673 O O . ALA A 1 89 ? 4.760 -8.329 1.418 1.00 88.56 89 ALA A O 1
ATOM 674 N N . LEU A 1 90 ? 6.247 -9.880 0.726 1.00 88.81 90 LEU A N 1
ATOM 675 C CA . LEU A 1 90 ? 5.639 -11.023 1.424 1.00 88.81 90 LEU A CA 1
ATOM 676 C C . LEU A 1 90 ? 5.709 -10.861 2.938 1.00 88.81 90 LEU A C 1
ATOM 678 O O . LEU A 1 90 ? 4.707 -11.001 3.637 1.00 88.81 90 LEU A O 1
ATOM 682 N N . LEU A 1 91 ? 6.907 -10.585 3.442 1.00 92.56 91 LEU A N 1
ATOM 683 C CA . LEU A 1 91 ? 7.166 -10.473 4.868 1.00 92.56 91 LEU A CA 1
ATOM 684 C C . LEU A 1 91 ? 6.414 -9.294 5.480 1.00 92.56 91 LEU A C 1
ATOM 686 O O . LEU A 1 91 ? 5.911 -9.415 6.596 1.00 92.56 91 LEU A O 1
ATOM 690 N N . MET A 1 92 ? 6.258 -8.191 4.747 1.00 92.19 92 MET A N 1
ATOM 691 C CA . MET A 1 92 ? 5.470 -7.039 5.185 1.00 92.19 92 MET A CA 1
ATOM 692 C C . MET A 1 92 ? 4.010 -7.412 5.500 1.00 92.19 92 MET A C 1
ATOM 694 O O . MET A 1 92 ? 3.443 -6.898 6.462 1.00 92.19 92 MET A O 1
ATOM 698 N N . PHE A 1 93 ? 3.403 -8.339 4.749 1.00 92.06 93 PHE A N 1
ATOM 699 C CA . PHE A 1 93 ? 2.014 -8.757 4.975 1.00 92.06 93 PHE A CA 1
ATOM 700 C C . PHE A 1 93 ? 1.826 -9.603 6.248 1.00 92.06 93 PHE A C 1
ATOM 702 O O . PHE A 1 93 ? 0.712 -9.695 6.760 1.00 92.06 93 PHE A O 1
ATOM 709 N N . ALA A 1 94 ? 2.893 -10.185 6.808 1.00 92.50 94 ALA A N 1
ATOM 710 C CA . ALA A 1 94 ? 2.801 -11.097 7.954 1.00 92.50 94 ALA A CA 1
ATOM 711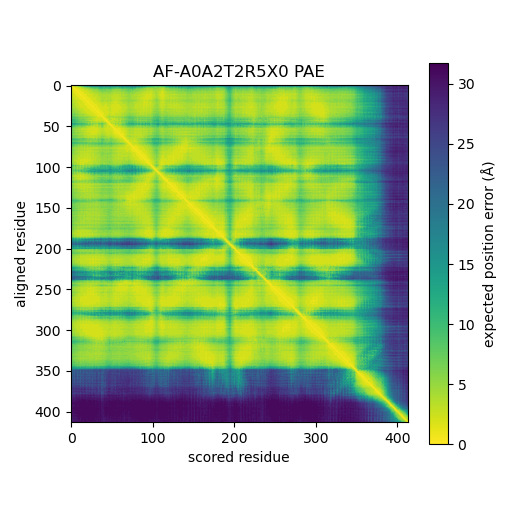 C C . ALA A 1 94 ? 2.169 -10.460 9.209 1.00 92.50 94 ALA A C 1
ATOM 713 O O . ALA A 1 94 ? 1.519 -11.149 9.997 1.00 92.50 94 ALA A O 1
ATOM 714 N N . VAL A 1 95 ? 2.334 -9.147 9.384 1.00 93.31 95 VAL A N 1
ATOM 715 C CA . VAL A 1 95 ? 1.793 -8.410 10.538 1.00 93.31 95 VAL A CA 1
ATOM 716 C C . VAL A 1 95 ? 0.365 -7.911 10.337 1.00 93.31 95 VAL A C 1
ATOM 718 O O . VAL A 1 95 ? -0.215 -7.334 11.251 1.00 93.31 95 VAL A O 1
ATOM 721 N N . VAL A 1 96 ? -0.218 -8.111 9.154 1.00 93.56 96 VAL A N 1
ATOM 722 C CA . VAL A 1 96 ? -1.550 -7.600 8.835 1.00 93.56 96 VAL A CA 1
ATOM 723 C C . VAL A 1 96 ? -2.625 -8.610 9.264 1.00 93.56 96 VAL A C 1
ATOM 725 O O . VAL A 1 96 ? -2.626 -9.744 8.776 1.00 93.56 96 VAL A O 1
ATOM 728 N N . PRO A 1 97 ? -3.575 -8.228 10.137 1.00 92.75 97 PRO A N 1
ATOM 729 C CA . PRO A 1 97 ? -4.699 -9.080 10.495 1.00 92.75 97 PRO A CA 1
ATOM 730 C C . PRO A 1 97 ? -5.723 -9.098 9.357 1.00 92.75 97 PRO A C 1
ATOM 732 O O . PRO A 1 97 ? -6.273 -8.064 8.977 1.00 92.75 97 PRO A O 1
ATOM 735 N N . PHE A 1 98 ? -6.009 -10.284 8.827 1.00 91.00 98 PHE A N 1
ATOM 736 C CA . PHE A 1 98 ? -6.953 -10.476 7.721 1.00 91.00 98 PHE A CA 1
ATOM 737 C C . PHE A 1 98 ? -8.300 -11.056 8.180 1.00 91.00 98 PHE A C 1
ATOM 739 O O . PHE A 1 98 ? -9.175 -11.347 7.362 1.00 91.00 98 PHE A O 1
ATOM 746 N N . GLY A 1 99 ? -8.497 -11.226 9.486 1.00 88.12 99 GLY A N 1
ATOM 747 C CA . GLY A 1 99 ? -9.749 -11.682 10.080 1.00 88.12 99 GLY A CA 1
ATOM 748 C C . GLY A 1 99 ? -9.768 -11.512 11.597 1.00 88.12 99 GLY A C 1
ATOM 749 O O . GLY A 1 99 ? -8.854 -10.928 12.175 1.00 88.12 99 GLY A O 1
ATOM 750 N N . GLY A 1 100 ? -10.835 -11.999 12.230 1.00 84.44 100 GLY A N 1
ATOM 751 C CA . GLY A 1 100 ? -10.972 -12.015 13.688 1.00 84.44 100 GLY A CA 1
ATOM 752 C C . GLY A 1 100 ? -10.278 -13.215 14.338 1.00 84.44 100 GLY A C 1
ATOM 753 O O . GLY A 1 100 ? -9.487 -13.920 13.707 1.00 84.44 100 GLY A O 1
ATOM 754 N N . THR A 1 101 ? -10.602 -13.462 15.604 1.00 84.25 101 THR A N 1
ATOM 755 C CA . THR A 1 101 ? -10.262 -14.707 16.296 1.00 84.25 101 THR A CA 1
ATOM 756 C C . THR A 1 101 ? -11.297 -15.780 15.968 1.00 84.25 101 THR A C 1
ATOM 758 O O . THR A 1 101 ? -12.502 -15.526 15.977 1.00 84.25 101 THR A O 1
ATOM 761 N N . ILE A 1 102 ? -10.830 -16.982 15.637 1.00 82.56 102 ILE A N 1
ATOM 762 C CA . ILE A 1 102 ? -11.677 -18.149 15.382 1.00 82.56 102 ILE A CA 1
ATOM 763 C C . ILE A 1 102 ? -11.322 -19.225 16.398 1.00 82.56 102 ILE A C 1
ATOM 765 O O . ILE A 1 102 ? -10.148 -19.518 16.615 1.00 82.56 102 ILE A O 1
ATOM 769 N N . GLU A 1 103 ? -12.336 -19.842 16.995 1.00 79.88 103 GLU A N 1
ATOM 770 C CA . GLU A 1 103 ? -12.146 -21.012 17.842 1.00 79.88 103 GLU A CA 1
ATOM 771 C C . GLU A 1 103 ? -12.020 -22.271 16.971 1.00 79.88 103 GLU A C 1
ATOM 773 O O . GLU A 1 103 ? -12.961 -22.674 16.284 1.00 79.88 103 GLU A O 1
ATOM 778 N N . VAL A 1 104 ? -10.845 -22.900 16.980 1.00 77.38 104 VAL A N 1
ATOM 779 C CA . VAL A 1 104 ? -10.576 -24.157 16.273 1.00 77.38 104 VAL A CA 1
ATOM 780 C C . VAL A 1 104 ? -10.134 -25.198 17.293 1.00 77.38 104 VAL A C 1
ATOM 782 O O . VAL A 1 104 ? -9.107 -25.040 17.946 1.00 77.38 104 VAL A O 1
ATOM 785 N N . ALA A 1 105 ? -10.912 -26.275 17.432 1.00 75.06 105 ALA A N 1
ATOM 786 C CA . ALA A 1 105 ? -10.633 -27.371 18.369 1.00 75.06 105 ALA A CA 1
ATOM 787 C C . ALA A 1 105 ? -10.427 -26.912 19.835 1.00 75.06 105 ALA A C 1
ATOM 789 O O . ALA A 1 105 ? -9.547 -27.420 20.530 1.00 75.06 105 ALA A O 1
ATOM 790 N N . GLY A 1 106 ? -11.229 -25.943 20.299 1.00 75.94 106 GLY A N 1
ATOM 791 C CA . GLY A 1 106 ? -11.152 -25.390 21.658 1.00 75.94 106 GLY A CA 1
ATOM 792 C C . GLY A 1 106 ? -9.994 -24.411 21.888 1.00 75.94 106 GLY A C 1
ATOM 793 O O . GLY A 1 106 ? -9.677 -24.105 23.035 1.00 75.94 106 GLY A O 1
ATOM 794 N N . ARG A 1 107 ? -9.324 -23.953 20.819 1.00 79.19 107 ARG A N 1
ATOM 795 C CA . ARG A 1 107 ? -8.228 -22.972 20.863 1.00 79.19 107 ARG A CA 1
ATOM 796 C C . ARG A 1 107 ? -8.615 -21.726 20.075 1.00 79.19 107 ARG A C 1
ATOM 798 O O . ARG A 1 107 ? -9.083 -21.838 18.944 1.00 79.19 107 ARG A O 1
ATOM 805 N N . GLU A 1 108 ? -8.385 -20.549 20.643 1.00 82.06 108 GLU A N 1
ATOM 806 C CA . GLU A 1 108 ? -8.565 -19.280 19.938 1.00 82.06 108 GLU A CA 1
ATOM 807 C C . GLU A 1 108 ? -7.365 -19.015 19.020 1.00 82.06 108 GLU A C 1
ATOM 809 O O . GLU A 1 108 ? -6.227 -18.898 19.473 1.00 82.06 108 GLU A O 1
ATOM 814 N N . VAL A 1 109 ? -7.618 -18.930 17.716 1.00 82.50 109 VAL A N 1
ATOM 815 C CA . VAL A 1 109 ? -6.610 -18.640 16.694 1.00 82.50 109 VAL A CA 1
ATOM 816 C C . VAL A 1 109 ? -6.937 -17.296 16.058 1.00 82.50 109 VAL A C 1
ATOM 818 O O . VAL A 1 109 ? -7.976 -17.135 15.418 1.00 82.50 109 VAL A O 1
ATOM 821 N N . ALA A 1 110 ? -6.047 -16.319 16.220 1.00 85.38 110 ALA A N 1
ATOM 822 C CA . ALA A 1 110 ? -6.142 -15.052 15.507 1.00 85.38 110 ALA A CA 1
ATOM 823 C C . ALA A 1 110 ? -5.781 -15.249 14.027 1.00 85.38 110 ALA A C 1
ATOM 825 O O . ALA A 1 110 ? -4.766 -15.867 13.704 1.00 85.38 110 ALA A O 1
ATOM 826 N N . LEU A 1 111 ? -6.586 -14.696 13.117 1.00 88.38 111 LEU A N 1
ATOM 827 C CA . LEU A 1 111 ? -6.290 -14.670 11.681 1.00 88.38 111 LEU A CA 1
ATOM 828 C C . LEU A 1 111 ? -5.260 -13.578 11.341 1.00 88.38 111 LEU A C 1
ATOM 830 O O . LEU A 1 111 ? -5.537 -12.605 10.634 1.00 88.38 111 LEU A O 1
ATOM 834 N N . GLN A 1 112 ? -4.060 -13.758 11.883 1.00 90.94 112 GLN A N 1
ATOM 835 C CA . GLN A 1 112 ? -2.871 -12.936 11.692 1.00 90.94 112 GLN A CA 1
ATOM 836 C C . GLN A 1 112 ? -1.653 -13.860 11.789 1.00 90.94 112 GLN A C 1
ATOM 838 O O . GLN A 1 112 ? -1.595 -14.711 12.673 1.00 90.94 112 GLN A O 1
ATOM 843 N N . VAL A 1 113 ? -0.685 -13.722 10.878 1.00 90.69 113 VAL A N 1
ATOM 844 C CA . VAL A 1 113 ? 0.485 -14.619 10.857 1.00 90.69 113 VAL A CA 1
ATOM 845 C C . VAL A 1 113 ? 1.400 -14.346 12.045 1.00 90.69 113 VAL A C 1
ATOM 847 O O . VAL A 1 113 ? 1.878 -15.277 12.690 1.00 90.69 113 VAL A O 1
ATOM 850 N N . TRP A 1 114 ? 1.655 -13.069 12.327 1.00 90.62 114 TRP A N 1
ATOM 851 C CA . TRP A 1 114 ? 2.558 -12.664 13.392 1.00 90.62 114 TRP A CA 1
ATOM 852 C C . TRP A 1 114 ? 2.152 -11.316 13.992 1.00 90.62 114 TRP A C 1
ATOM 854 O O . TRP A 1 114 ? 1.855 -10.376 13.261 1.00 90.62 114 TRP A O 1
ATOM 864 N N . ASP A 1 115 ? 2.155 -11.207 15.322 1.00 91.50 115 ASP A N 1
ATOM 865 C CA . ASP A 1 115 ? 1.799 -9.979 16.047 1.00 91.50 115 ASP A CA 1
ATOM 866 C C . ASP A 1 115 ? 2.881 -9.589 17.072 1.00 91.50 115 ASP A C 1
ATOM 868 O O . ASP A 1 115 ? 2.736 -9.846 18.272 1.00 91.50 115 ASP A O 1
ATOM 872 N N . PRO A 1 116 ? 4.018 -9.031 16.618 1.00 92.75 116 PRO A N 1
ATOM 873 C CA . PRO A 1 116 ? 5.072 -8.575 17.515 1.00 92.75 116 PRO A CA 1
ATOM 874 C C . PRO A 1 116 ? 4.738 -7.222 18.148 1.00 92.75 116 PRO A C 1
ATOM 876 O O . PRO A 1 116 ? 4.001 -6.415 17.583 1.00 92.75 116 PRO A O 1
ATOM 879 N N . GLU A 1 117 ? 5.391 -6.922 19.274 1.00 91.50 117 GLU A N 1
ATOM 880 C CA . GLU A 1 117 ? 5.300 -5.621 19.961 1.00 91.50 117 GLU A CA 1
ATOM 881 C C . GLU A 1 117 ? 5.634 -4.431 19.052 1.00 91.50 117 GLU A C 1
ATOM 883 O O . GLU A 1 117 ? 5.072 -3.352 19.199 1.00 91.50 117 GLU A O 1
ATOM 888 N N . ILE A 1 118 ? 6.507 -4.653 18.069 1.00 89.88 118 ILE A N 1
ATOM 889 C CA . ILE A 1 118 ? 6.992 -3.655 17.113 1.00 89.88 118 ILE A CA 1
ATOM 890 C C . ILE A 1 118 ? 6.403 -3.845 15.703 1.00 89.88 118 ILE A C 1
ATOM 892 O O . ILE A 1 118 ? 7.085 -3.624 14.702 1.00 89.88 118 ILE A O 1
ATOM 896 N N . GLY A 1 119 ? 5.138 -4.269 15.607 1.00 88.06 119 GLY A N 1
ATOM 897 C CA . GLY A 1 119 ? 4.470 -4.630 14.348 1.00 88.06 119 GLY A CA 1
ATOM 898 C C . GLY A 1 119 ? 4.552 -3.581 13.236 1.00 88.06 119 GLY A C 1
ATOM 899 O O . GLY A 1 119 ? 4.883 -3.926 12.106 1.00 88.06 119 GLY A O 1
ATOM 900 N N . LEU A 1 120 ? 4.339 -2.292 13.525 1.00 85.56 120 LEU A N 1
ATOM 901 C CA . LEU A 1 120 ? 4.513 -1.252 12.494 1.00 85.56 120 LEU A CA 1
ATOM 902 C C . LEU A 1 120 ? 5.972 -1.015 12.090 1.00 85.56 120 LEU A C 1
ATOM 904 O O . LEU A 1 120 ? 6.234 -0.697 10.932 1.00 85.56 120 LEU A O 1
ATOM 908 N N . LEU A 1 121 ? 6.929 -1.176 13.010 1.00 90.12 121 LEU A N 1
ATOM 909 C CA . LEU A 1 121 ? 8.350 -1.030 12.673 1.00 90.12 121 LEU A CA 1
ATOM 910 C C . LEU A 1 121 ? 8.810 -2.123 11.707 1.00 90.12 121 LEU A C 1
ATOM 912 O O . LEU A 1 121 ? 9.680 -1.884 10.872 1.00 90.12 121 LEU A O 1
ATOM 916 N N . TRP A 1 122 ? 8.180 -3.297 11.768 1.00 91.75 122 TRP A N 1
ATOM 917 C CA . TRP A 1 122 ? 8.372 -4.342 10.771 1.00 91.75 122 TRP A CA 1
ATOM 918 C C . TRP A 1 122 ? 7.920 -3.909 9.371 1.00 91.75 122 TRP A C 1
ATOM 920 O O . TRP A 1 122 ? 8.633 -4.166 8.402 1.00 91.75 122 TRP A O 1
ATOM 930 N N . VAL A 1 123 ? 6.783 -3.208 9.257 1.00 90.00 123 VAL A N 1
ATOM 931 C CA . VAL A 1 123 ? 6.306 -2.672 7.969 1.00 90.00 123 VAL A CA 1
ATOM 932 C C . VAL A 1 123 ? 7.343 -1.726 7.367 1.00 90.00 123 VAL A C 1
ATOM 934 O O . VAL A 1 123 ? 7.660 -1.872 6.190 1.00 90.00 123 VAL A O 1
ATOM 937 N N . PHE A 1 124 ? 7.940 -0.831 8.166 1.00 88.38 124 PHE A N 1
ATOM 938 C CA . PHE A 1 124 ? 9.042 0.018 7.693 1.00 88.38 124 PHE A CA 1
ATOM 939 C C . PHE A 1 124 ? 10.243 -0.788 7.235 1.00 88.38 124 PHE A C 1
ATOM 941 O O . PHE A 1 124 ? 10.690 -0.622 6.109 1.00 88.38 124 PHE A O 1
ATOM 948 N N . ALA A 1 125 ? 10.744 -1.681 8.091 1.00 92.00 125 ALA A N 1
ATOM 949 C CA . ALA A 1 125 ? 11.951 -2.440 7.797 1.00 92.00 125 ALA A CA 1
ATOM 950 C C . ALA A 1 125 ? 11.820 -3.224 6.484 1.00 92.00 125 ALA A C 1
ATOM 952 O O . ALA A 1 125 ? 12.758 -3.272 5.688 1.00 92.00 125 ALA A O 1
ATOM 953 N N . MET A 1 126 ? 10.647 -3.817 6.243 1.00 93.12 126 MET A N 1
ATOM 954 C CA . MET A 1 126 ? 10.376 -4.530 5.001 1.00 93.12 126 MET A CA 1
ATOM 955 C C . MET A 1 126 ? 10.162 -3.574 3.820 1.00 93.12 126 MET A C 1
ATOM 957 O O . MET A 1 126 ? 10.642 -3.873 2.732 1.00 93.12 126 MET A O 1
ATOM 961 N N . SER A 1 127 ? 9.525 -2.412 4.008 1.00 89.19 127 SER A N 1
ATOM 962 C CA . SER A 1 127 ? 9.402 -1.395 2.948 1.00 89.19 127 SER A CA 1
ATOM 963 C C . SER A 1 127 ? 10.776 -0.927 2.473 1.00 89.19 127 SER A C 1
ATOM 965 O O . SER A 1 127 ? 11.074 -1.034 1.283 1.00 89.19 127 SER A O 1
ATOM 967 N N . SER A 1 128 ? 11.658 -0.543 3.404 1.00 90.06 128 SER A N 1
ATOM 968 C CA . SER A 1 128 ? 13.026 -0.117 3.095 1.00 90.06 128 SER A CA 1
ATOM 969 C C . SER A 1 128 ? 13.797 -1.217 2.362 1.00 90.06 128 SER A C 1
ATOM 971 O O . SER A 1 128 ? 14.527 -0.951 1.408 1.00 90.06 128 SER A O 1
ATOM 973 N N . LEU A 1 129 ? 13.628 -2.481 2.774 1.00 92.00 129 LEU A N 1
ATOM 974 C CA . LEU A 1 129 ? 14.267 -3.622 2.113 1.00 92.00 129 LEU A CA 1
ATOM 975 C C . LEU A 1 129 ? 13.768 -3.812 0.668 1.00 92.00 129 LEU A C 1
ATOM 977 O O . LEU A 1 129 ? 14.551 -4.187 -0.207 1.00 92.00 129 LEU A O 1
ATOM 981 N N . GLY A 1 130 ? 12.496 -3.503 0.400 1.00 88.88 130 GLY A N 1
ATOM 982 C CA . GLY A 1 130 ? 11.924 -3.482 -0.947 1.00 88.88 130 GLY A CA 1
ATOM 983 C C . GLY A 1 130 ? 12.634 -2.491 -1.875 1.00 88.88 130 GLY A C 1
ATOM 984 O O . GLY A 1 130 ? 13.005 -2.860 -2.993 1.00 88.88 130 GLY A O 1
ATOM 985 N N . VAL A 1 131 ? 12.920 -1.278 -1.384 1.00 89.38 131 VAL A N 1
ATOM 986 C CA . VAL A 1 131 ? 13.682 -0.237 -2.107 1.00 89.38 131 VAL A CA 1
ATOM 987 C C . VAL A 1 131 ? 15.062 -0.754 -2.523 1.00 89.38 131 VAL A C 1
ATOM 989 O O . VAL A 1 131 ? 15.478 -0.574 -3.671 1.00 89.38 131 VAL A O 1
ATOM 992 N N . TYR A 1 132 ? 15.764 -1.460 -1.628 1.00 89.81 132 TYR A N 1
ATOM 993 C CA . TYR A 1 132 ? 17.065 -2.060 -1.946 1.00 89.81 132 TYR A CA 1
ATOM 994 C C . TYR A 1 132 ? 16.983 -3.062 -3.099 1.00 89.81 132 TYR A C 1
ATOM 996 O O . TYR A 1 132 ? 17.883 -3.081 -3.940 1.00 89.81 132 TYR A O 1
ATOM 1004 N N . GLY A 1 133 ? 15.908 -3.852 -3.188 1.00 90.00 133 GLY A N 1
ATOM 1005 C CA . GLY A 1 133 ? 15.686 -4.763 -4.315 1.00 90.00 133 GLY A CA 1
ATOM 1006 C C . GLY A 1 133 ? 15.730 -4.040 -5.665 1.00 90.00 133 GLY A C 1
ATOM 1007 O O . GLY A 1 133 ? 16.343 -4.526 -6.614 1.00 90.00 133 GLY A O 1
ATOM 1008 N N . ILE A 1 134 ? 15.174 -2.831 -5.731 1.00 88.31 134 ILE A N 1
ATOM 1009 C CA . ILE A 1 134 ? 15.095 -2.021 -6.952 1.00 88.31 134 ILE A CA 1
ATOM 1010 C C . ILE A 1 134 ? 16.435 -1.355 -7.290 1.00 88.31 134 ILE A C 1
ATOM 1012 O O . ILE A 1 134 ? 16.870 -1.402 -8.445 1.00 88.31 134 ILE A O 1
ATOM 1016 N N . VAL A 1 135 ? 17.139 -0.801 -6.293 1.00 89.81 135 VAL A N 1
ATOM 1017 C CA . VAL A 1 135 ? 18.502 -0.255 -6.477 1.00 89.81 135 VAL A CA 1
ATOM 1018 C C . VAL A 1 135 ? 19.429 -1.335 -7.035 1.00 89.81 135 VAL A C 1
ATOM 1020 O O . VAL A 1 135 ? 20.131 -1.124 -8.028 1.00 89.81 135 VAL A O 1
ATOM 1023 N N . LEU A 1 136 ? 19.429 -2.503 -6.386 1.00 92.44 136 LEU A N 1
ATOM 1024 C CA . LEU A 1 136 ? 20.288 -3.626 -6.736 1.00 92.44 136 LEU A CA 1
ATOM 1025 C C . LEU A 1 136 ? 19.931 -4.178 -8.114 1.00 92.44 136 LEU A C 1
ATOM 1027 O O . LEU A 1 136 ? 20.835 -4.532 -8.873 1.00 92.44 136 LEU A O 1
ATOM 1031 N N . ALA A 1 137 ? 18.645 -4.196 -8.475 1.00 91.00 137 ALA A N 1
ATOM 1032 C CA . ALA A 1 137 ? 18.208 -4.611 -9.800 1.00 91.00 137 ALA A CA 1
ATOM 1033 C C . ALA A 1 137 ? 18.749 -3.680 -10.896 1.00 91.00 137 ALA A C 1
ATOM 1035 O O . ALA A 1 137 ? 19.300 -4.160 -11.888 1.00 91.00 137 ALA A O 1
ATOM 1036 N N . GLY A 1 138 ? 18.673 -2.361 -10.681 1.00 90.44 138 GLY A N 1
ATOM 1037 C CA . GLY A 1 138 ? 19.215 -1.361 -11.602 1.00 90.44 138 GLY A CA 1
ATOM 1038 C C . GLY A 1 138 ? 20.739 -1.432 -11.734 1.00 90.44 138 GLY A C 1
ATOM 1039 O O . GLY A 1 138 ? 21.257 -1.414 -12.850 1.00 90.44 138 GLY A O 1
ATOM 1040 N N . TRP A 1 139 ? 21.466 -1.569 -10.619 1.00 91.81 139 TRP A N 1
ATOM 1041 C CA . TRP A 1 139 ? 22.933 -1.669 -10.607 1.00 91.81 139 TRP A CA 1
ATOM 1042 C C . TRP A 1 139 ? 23.456 -2.958 -11.250 1.00 91.81 139 TRP A C 1
ATOM 1044 O O . TRP A 1 139 ? 24.349 -2.917 -12.097 1.00 91.81 139 TRP A O 1
ATOM 1054 N N . SER A 1 140 ? 22.884 -4.105 -10.878 1.00 93.62 140 SER A N 1
ATOM 1055 C CA . SER A 1 140 ? 23.351 -5.421 -11.337 1.00 93.62 140 SER A CA 1
ATOM 1056 C C . SER A 1 140 ? 23.101 -5.690 -12.817 1.00 93.62 140 SER A C 1
ATOM 1058 O O . SER A 1 140 ? 23.752 -6.563 -13.381 1.00 93.62 140 SER A O 1
ATOM 1060 N N . SER A 1 141 ? 22.216 -4.922 -13.457 1.00 90.25 141 SER A N 1
ATOM 1061 C CA . SER A 1 141 ? 21.893 -5.017 -14.884 1.00 90.25 141 SER A CA 1
ATOM 1062 C C . SER A 1 141 ? 23.101 -4.814 -15.819 1.00 90.25 141 SER A C 1
ATOM 1064 O O . SER A 1 141 ? 23.089 -5.273 -16.959 1.00 90.25 141 SER A O 1
ATOM 1066 N N . GLY A 1 142 ? 24.162 -4.141 -15.354 1.00 87.88 142 GLY A N 1
ATOM 1067 C CA . GLY A 1 142 ? 25.371 -3.902 -16.147 1.00 87.88 142 GLY A CA 1
ATOM 1068 C C . GLY A 1 142 ? 25.188 -2.894 -17.290 1.00 87.88 142 GLY A C 1
ATOM 1069 O O . GLY A 1 142 ? 26.003 -2.874 -18.215 1.00 87.88 142 GLY A O 1
ATOM 1070 N N . SER A 1 143 ? 24.137 -2.064 -17.240 1.00 89.12 143 SER A N 1
ATOM 1071 C CA . SER A 1 143 ? 23.838 -1.003 -18.211 1.00 89.12 143 SER A CA 1
ATOM 1072 C C . SER A 1 143 ? 23.555 0.335 -17.512 1.00 89.12 143 SER A C 1
ATOM 1074 O O . SER A 1 143 ? 22.996 0.391 -16.417 1.00 89.12 143 SER A O 1
ATOM 1076 N N . LYS A 1 144 ? 23.936 1.451 -18.150 1.00 89.50 144 LYS A N 1
ATOM 1077 C CA . LYS A 1 144 ? 23.764 2.802 -17.578 1.00 89.50 144 LYS A CA 1
ATOM 1078 C C . LYS A 1 144 ? 22.298 3.248 -17.538 1.00 89.50 144 LYS A C 1
ATOM 1080 O O . LYS A 1 144 ? 21.934 4.014 -16.652 1.00 89.50 144 LYS A O 1
ATOM 1085 N N . TYR A 1 145 ? 21.467 2.782 -18.473 1.00 88.44 145 TYR A N 1
ATOM 1086 C CA . TYR A 1 145 ? 20.055 3.177 -18.540 1.00 88.44 145 TYR A CA 1
ATOM 1087 C C . TYR A 1 145 ? 19.234 2.613 -17.368 1.00 88.44 145 TYR A C 1
ATOM 1089 O O . TYR A 1 145 ? 18.632 3.419 -16.651 1.00 88.44 145 TYR A O 1
ATOM 1097 N N . PRO A 1 146 ? 19.274 1.296 -17.070 1.00 89.00 146 PRO A N 1
ATOM 1098 C CA . PRO A 1 146 ? 18.590 0.761 -15.897 1.00 89.00 146 PRO A CA 1
ATOM 1099 C C . PRO A 1 146 ? 19.150 1.277 -14.577 1.00 89.00 146 PRO A C 1
ATOM 1101 O O . PRO A 1 146 ? 18.394 1.460 -13.625 1.00 89.00 146 PRO A O 1
ATOM 1104 N N . LEU A 1 147 ? 20.451 1.582 -14.522 1.00 89.19 147 LEU A N 1
ATOM 1105 C CA . LEU A 1 147 ? 21.052 2.211 -13.350 1.00 89.19 147 LEU A CA 1
ATOM 1106 C C . LEU A 1 147 ? 20.44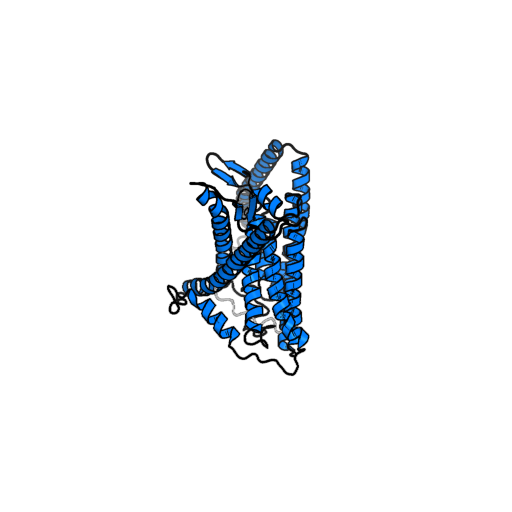0 3.594 -13.071 1.00 89.19 147 LEU A C 1
ATOM 1108 O O . LEU A 1 147 ? 20.069 3.874 -11.934 1.00 89.19 147 LEU A O 1
ATOM 1112 N N . LEU A 1 148 ? 20.284 4.447 -14.091 1.00 88.19 148 LEU A N 1
ATOM 1113 C CA . LEU A 1 148 ? 19.626 5.751 -13.930 1.00 88.19 148 LEU A CA 1
ATOM 1114 C C . LEU A 1 148 ? 18.162 5.602 -13.494 1.00 88.19 148 LEU A C 1
ATOM 1116 O O . LEU A 1 148 ? 17.704 6.360 -12.637 1.00 88.19 148 LEU A O 1
ATOM 1120 N N . GLY A 1 149 ? 17.445 4.614 -14.040 1.00 86.88 149 GLY A N 1
ATOM 1121 C CA . GLY A 1 149 ? 16.077 4.289 -13.626 1.00 86.88 149 GLY A CA 1
ATOM 1122 C C . GLY A 1 149 ? 15.998 3.847 -12.163 1.00 86.88 149 GLY A C 1
ATOM 1123 O O . GLY A 1 149 ? 15.191 4.379 -11.401 1.00 86.88 149 GLY A O 1
ATOM 1124 N N . GLY A 1 150 ? 16.888 2.942 -11.746 1.00 87.81 150 GLY A N 1
ATOM 1125 C CA . GLY A 1 150 ? 16.989 2.460 -10.369 1.00 87.81 150 GLY A CA 1
ATOM 1126 C C . GLY A 1 150 ? 17.325 3.573 -9.376 1.00 87.81 150 GLY A C 1
ATOM 1127 O O . GLY A 1 150 ? 16.641 3.710 -8.366 1.00 87.81 150 GLY A O 1
ATOM 1128 N N . VAL A 1 151 ? 18.311 4.428 -9.673 1.00 88.25 151 VAL A N 1
ATOM 1129 C CA . VAL A 1 151 ? 18.694 5.552 -8.794 1.00 88.25 151 VAL A CA 1
ATOM 1130 C C . VAL A 1 151 ? 17.540 6.541 -8.613 1.00 88.25 151 VAL A C 1
ATOM 1132 O O . VAL A 1 151 ? 17.263 6.952 -7.487 1.00 88.25 151 VAL A O 1
ATOM 1135 N N . ARG A 1 152 ? 16.826 6.894 -9.692 1.00 86.75 152 ARG A N 1
ATOM 1136 C CA . ARG A 1 152 ? 15.665 7.799 -9.615 1.00 86.75 152 ARG A CA 1
ATOM 1137 C C . ARG A 1 152 ? 14.503 7.183 -8.838 1.00 86.75 152 ARG A C 1
ATOM 1139 O O . ARG A 1 152 ? 13.933 7.860 -7.987 1.00 86.75 152 ARG A O 1
ATOM 1146 N N . SER A 1 153 ? 14.189 5.912 -9.100 1.00 87.00 153 SER A N 1
ATOM 1147 C CA . SER A 1 153 ? 13.165 5.158 -8.361 1.00 87.00 153 SER A CA 1
ATOM 1148 C C . SER A 1 153 ? 13.459 5.154 -6.862 1.00 87.00 153 SER A C 1
ATOM 1150 O O . SER A 1 153 ? 12.603 5.464 -6.039 1.00 87.00 153 SER A O 1
ATOM 1152 N N . SER A 1 154 ? 14.716 4.906 -6.507 1.00 87.94 154 SER A N 1
ATOM 1153 C CA . SER A 1 154 ? 15.152 4.808 -5.114 1.00 87.94 154 SER A CA 1
ATOM 1154 C C . SER A 1 154 ? 15.120 6.152 -4.400 1.00 87.94 154 SER A C 1
ATOM 1156 O O . SER A 1 154 ? 14.645 6.235 -3.273 1.00 87.94 154 SER A O 1
ATOM 1158 N N . ALA A 1 155 ? 15.556 7.225 -5.065 1.00 88.69 155 ALA A N 1
ATOM 1159 C CA . ALA A 1 155 ? 15.455 8.576 -4.520 1.00 88.69 155 ALA A CA 1
ATOM 1160 C C . ALA A 1 155 ? 13.995 8.986 -4.254 1.00 88.69 155 ALA A C 1
ATOM 1162 O O . ALA A 1 155 ? 13.709 9.615 -3.230 1.00 88.69 155 ALA A O 1
ATOM 1163 N N . GLN A 1 156 ? 13.071 8.595 -5.141 1.00 88.81 156 GLN A N 1
ATOM 1164 C CA . GLN A 1 156 ? 11.637 8.784 -4.933 1.00 88.81 156 GLN A CA 1
ATOM 1165 C C . GLN A 1 156 ? 11.139 7.977 -3.732 1.00 88.81 156 GLN A C 1
ATOM 1167 O O . GLN A 1 156 ? 10.597 8.577 -2.808 1.00 88.81 156 GLN A O 1
ATOM 1172 N N . MET A 1 157 ? 11.330 6.656 -3.727 1.00 87.81 157 MET A N 1
ATOM 1173 C CA . MET A 1 157 ? 10.819 5.783 -2.664 1.00 87.81 157 MET A CA 1
ATOM 1174 C C . MET A 1 157 ? 11.309 6.223 -1.287 1.00 87.81 157 MET A C 1
ATOM 1176 O O . MET A 1 157 ? 10.497 6.504 -0.418 1.00 87.81 157 MET A O 1
ATOM 1180 N N . ILE A 1 158 ? 12.616 6.453 -1.118 1.00 90.31 158 ILE A N 1
ATOM 1181 C CA . ILE A 1 158 ? 13.188 6.896 0.166 1.00 90.31 158 ILE A CA 1
ATOM 1182 C C . ILE A 1 158 ? 12.558 8.219 0.636 1.00 90.31 158 ILE A C 1
ATOM 1184 O O . ILE A 1 158 ? 12.267 8.400 1.820 1.00 90.31 158 ILE A O 1
ATOM 1188 N N . SER A 1 159 ? 12.320 9.162 -0.284 1.00 90.12 159 SER A N 1
ATOM 1189 C CA . SER A 1 159 ? 11.707 10.452 0.061 1.00 90.12 159 SER A CA 1
ATOM 1190 C C . SER A 1 159 ? 10.262 10.293 0.547 1.00 90.12 159 SER A C 1
ATOM 1192 O O . SER A 1 159 ? 9.838 10.987 1.474 1.00 90.12 159 SER A O 1
ATOM 1194 N N . TYR A 1 160 ? 9.497 9.391 -0.071 1.00 91.81 160 TYR A N 1
ATOM 1195 C CA . TYR A 1 160 ? 8.095 9.150 0.274 1.00 91.81 160 TYR A CA 1
ATOM 1196 C C . TYR A 1 160 ? 7.921 8.193 1.452 1.00 91.81 160 TYR A C 1
ATOM 1198 O O . TYR A 1 160 ? 6.958 8.336 2.208 1.00 91.81 160 TYR A O 1
ATOM 1206 N N . GLU A 1 161 ? 8.883 7.309 1.681 1.00 91.31 161 GLU A N 1
ATOM 1207 C CA . GLU A 1 161 ? 8.982 6.471 2.868 1.00 91.31 161 GLU A CA 1
ATOM 1208 C C . GLU A 1 161 ? 9.080 7.334 4.129 1.00 91.31 161 GLU A C 1
ATOM 1210 O O . GLU A 1 161 ? 8.353 7.105 5.091 1.00 91.31 161 GLU A O 1
ATOM 1215 N N . LEU A 1 162 ? 9.872 8.414 4.113 1.00 91.12 162 LEU A N 1
ATOM 1216 C CA . LEU A 1 162 ? 9.932 9.347 5.243 1.00 91.12 162 LEU A CA 1
ATOM 1217 C C . LEU A 1 162 ? 8.567 9.998 5.541 1.00 91.12 162 LEU A C 1
ATOM 1219 O O . LEU A 1 162 ? 8.177 10.127 6.703 1.00 91.12 162 LEU A O 1
ATOM 1223 N N . GLY A 1 163 ? 7.815 10.380 4.505 1.00 91.00 163 GLY A N 1
ATOM 1224 C CA . GLY A 1 163 ? 6.461 10.922 4.662 1.00 91.00 163 GLY A CA 1
ATOM 1225 C C . GLY A 1 163 ? 5.479 9.888 5.215 1.00 91.00 163 GLY A C 1
ATOM 1226 O O . GLY A 1 163 ? 4.701 10.185 6.124 1.00 91.00 163 GLY A O 1
ATOM 1227 N N . MET A 1 164 ? 5.561 8.652 4.720 1.00 92.50 164 MET A N 1
ATOM 1228 C CA . MET A 1 164 ? 4.817 7.513 5.254 1.00 92.50 164 MET A CA 1
ATOM 1229 C C . MET A 1 164 ? 5.131 7.308 6.738 1.00 92.50 164 MET A C 1
ATOM 1231 O O . MET A 1 164 ? 4.217 7.102 7.542 1.00 92.50 164 MET A O 1
ATOM 1235 N N . SER A 1 165 ? 6.403 7.479 7.113 1.00 91.75 165 SER A N 1
ATOM 1236 C CA . SER A 1 165 ? 6.856 7.327 8.487 1.00 91.75 165 SER A CA 1
ATOM 1237 C C . SER A 1 165 ? 6.232 8.311 9.453 1.00 91.75 165 SER A C 1
ATOM 1239 O O . SER A 1 165 ? 5.801 7.925 10.539 1.00 91.75 165 SER A O 1
ATOM 1241 N N . LEU A 1 166 ? 6.101 9.567 9.037 1.00 90.75 166 LEU A N 1
ATOM 1242 C CA . LEU A 1 166 ? 5.420 10.590 9.826 1.00 90.75 166 LEU A CA 1
ATOM 1243 C C . LEU A 1 166 ? 3.923 10.293 9.980 1.00 90.75 166 LEU A C 1
ATOM 1245 O O . LEU A 1 166 ? 3.348 10.547 11.038 1.00 90.75 166 LEU A O 1
ATOM 1249 N N . SER A 1 167 ? 3.283 9.701 8.968 1.00 91.94 167 SER A N 1
ATOM 1250 C CA . SER A 1 167 ? 1.886 9.291 9.105 1.00 91.94 167 SER A CA 1
ATOM 1251 C C . SER A 1 167 ? 1.707 8.155 10.109 1.00 91.94 167 SER A C 1
ATOM 1253 O O . SER A 1 167 ? 0.789 8.216 10.926 1.00 91.94 167 SER A O 1
ATOM 1255 N N . PHE A 1 168 ? 2.534 7.109 10.051 1.00 91.38 168 PHE A N 1
ATOM 1256 C CA . PHE A 1 168 ? 2.502 6.055 11.071 1.00 91.38 168 PHE A CA 1
ATOM 1257 C C . PHE A 1 168 ? 2.815 6.633 12.441 1.00 91.38 168 PHE A C 1
ATOM 1259 O O . PHE A 1 168 ? 2.237 6.194 13.437 1.00 91.38 168 PHE A O 1
ATOM 1266 N N . ALA A 1 169 ? 3.666 7.664 12.474 1.00 91.12 169 ALA A N 1
ATOM 1267 C CA . ALA A 1 169 ? 4.025 8.298 13.712 1.00 91.12 169 ALA A CA 1
ATOM 1268 C C . ALA A 1 169 ? 2.826 8.904 14.446 1.00 91.12 169 ALA A C 1
ATOM 1270 O O . ALA A 1 169 ? 2.590 8.628 15.620 1.00 91.12 169 ALA A O 1
ATOM 1271 N N . ALA A 1 170 ? 2.003 9.653 13.718 1.00 89.50 170 ALA A N 1
ATOM 1272 C CA . ALA A 1 170 ? 0.787 10.234 14.269 1.00 89.50 170 ALA A CA 1
ATOM 1273 C C . ALA A 1 170 ? -0.202 9.167 14.780 1.00 89.50 170 ALA A C 1
ATOM 1275 O O . ALA A 1 170 ? -0.844 9.361 15.812 1.00 89.50 170 ALA A O 1
ATOM 1276 N N . VAL A 1 171 ? -0.303 8.021 14.092 1.00 90.06 171 VAL A N 1
ATOM 1277 C CA . VAL A 1 171 ? -1.186 6.918 14.506 1.00 90.06 171 VAL A CA 1
ATOM 1278 C C . VAL A 1 171 ? -0.701 6.271 15.806 1.00 90.06 171 VAL A C 1
ATOM 1280 O O . VAL A 1 171 ? -1.522 6.048 16.696 1.00 90.06 171 VAL A O 1
ATOM 1283 N N . PHE A 1 172 ? 0.605 6.014 15.968 1.00 86.56 172 PHE A N 1
ATOM 1284 C CA . PHE A 1 172 ? 1.102 5.422 17.218 1.00 86.56 172 PHE A CA 1
ATOM 1285 C C . PHE A 1 172 ? 0.941 6.373 18.398 1.00 86.56 172 PHE A C 1
ATOM 1287 O O . PHE A 1 172 ? 0.605 5.917 19.486 1.00 86.56 172 PHE A O 1
ATOM 1294 N N . VAL A 1 173 ? 1.171 7.679 18.205 1.00 89.06 173 VAL A N 1
ATOM 1295 C CA . VAL A 1 173 ? 1.025 8.660 19.290 1.00 89.06 173 VAL A CA 1
ATOM 1296 C C . VAL A 1 173 ? -0.420 8.664 19.766 1.00 89.06 173 VAL A C 1
ATOM 1298 O O . VAL A 1 173 ? -0.670 8.678 20.967 1.00 89.06 173 VAL A O 1
ATOM 1301 N N . TYR A 1 174 ? -1.363 8.603 18.823 1.00 87.19 174 TYR A N 1
ATOM 1302 C CA . TYR A 1 174 ? -2.785 8.603 19.123 1.00 87.19 174 TYR A CA 1
ATOM 1303 C C . TYR A 1 174 ? -3.261 7.333 19.840 1.00 87.19 174 TYR A C 1
ATOM 1305 O O . TYR A 1 174 ? -4.022 7.428 20.800 1.00 87.19 174 TYR A O 1
ATOM 1313 N N . VAL A 1 175 ? -2.829 6.152 19.386 1.00 89.81 175 VAL A N 1
ATOM 13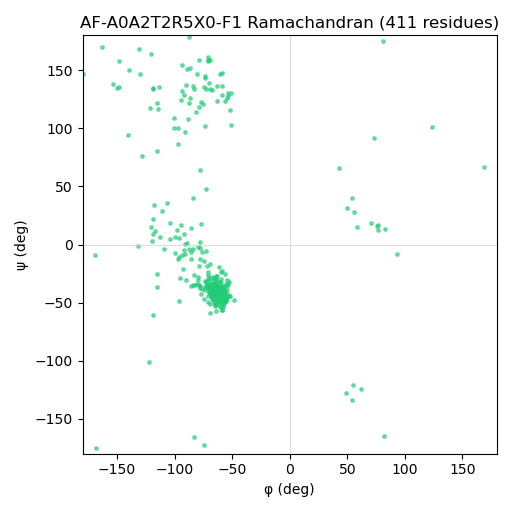14 C CA . VAL A 1 175 ? -3.272 4.866 19.954 1.00 89.81 175 VAL A CA 1
ATOM 1315 C C . VAL A 1 175 ? -2.490 4.483 21.217 1.00 89.81 175 VAL A C 1
ATOM 1317 O O . VAL A 1 175 ? -3.054 3.884 22.128 1.00 89.81 175 VAL A O 1
ATOM 1320 N N . GLY A 1 176 ? -1.199 4.810 21.286 1.00 89.31 176 GLY A N 1
ATOM 1321 C CA . GLY A 1 176 ? -0.308 4.434 22.387 1.00 89.31 176 GLY A CA 1
ATOM 1322 C C . GLY A 1 176 ? 0.279 3.018 22.298 1.00 89.31 176 GLY A C 1
ATOM 1323 O O . GLY A 1 176 ? 0.841 2.546 23.282 1.00 89.31 176 GLY A O 1
ATOM 1324 N N . SER A 1 177 ? 0.174 2.336 21.150 1.00 91.06 177 SER A N 1
ATOM 1325 C CA . SER A 1 177 ? 0.778 1.013 20.910 1.00 91.06 177 SER A CA 1
ATOM 1326 C C . SER A 1 177 ? 1.379 0.913 19.503 1.00 91.06 177 SER A C 1
ATOM 1328 O O . SER A 1 177 ? 0.913 1.563 18.566 1.00 91.06 177 SER A O 1
ATOM 1330 N N . LEU A 1 178 ? 2.427 0.093 19.365 1.00 90.44 178 LEU A N 1
ATOM 1331 C CA . LEU A 1 178 ? 3.061 -0.268 18.088 1.00 90.44 178 LEU A CA 1
ATOM 1332 C C . LEU A 1 178 ? 2.598 -1.640 17.561 1.00 90.44 178 LEU A C 1
ATOM 1334 O O . LEU A 1 178 ? 2.933 -2.004 16.427 1.00 90.44 178 LEU A O 1
ATOM 1338 N N . ARG A 1 179 ? 1.821 -2.387 18.361 1.00 93.31 179 ARG A N 1
ATOM 1339 C CA . ARG A 1 179 ? 1.197 -3.654 17.960 1.00 93.31 179 ARG A CA 1
ATOM 1340 C C . ARG A 1 179 ? 0.028 -3.384 17.026 1.00 93.31 179 ARG A C 1
ATOM 1342 O O . ARG A 1 179 ? -0.802 -2.512 17.278 1.00 93.31 179 ARG A O 1
ATOM 1349 N N . VAL A 1 180 ? -0.061 -4.162 15.950 1.00 92.19 180 VAL A N 1
ATOM 1350 C CA . VAL A 1 180 ? -1.104 -3.972 14.933 1.00 92.19 180 VAL A CA 1
ATOM 1351 C C . VAL A 1 180 ? -2.471 -4.409 15.465 1.00 92.19 180 VAL A C 1
ATOM 1353 O O . VAL A 1 180 ? -3.473 -3.741 15.204 1.00 92.19 180 VAL A O 1
ATOM 1356 N N . SER A 1 181 ? -2.512 -5.483 16.255 1.00 91.19 181 SER A N 1
ATOM 1357 C CA . SER A 1 181 ? -3.728 -5.962 16.920 1.00 91.19 181 SER A CA 1
ATOM 1358 C C . SER A 1 181 ? -4.339 -4.916 17.860 1.00 91.19 181 SER A C 1
ATOM 1360 O O . SER A 1 181 ? -5.536 -4.644 17.764 1.00 91.19 181 SER A O 1
ATOM 1362 N N . ASP A 1 182 ? -3.523 -4.258 18.688 1.00 91.50 182 ASP A N 1
ATOM 1363 C CA . ASP A 1 182 ? -3.960 -3.190 19.599 1.00 91.50 182 ASP A CA 1
ATOM 1364 C C . ASP A 1 182 ? -4.539 -1.994 18.835 1.00 91.50 182 ASP A C 1
ATOM 1366 O O . ASP A 1 182 ? -5.548 -1.417 19.241 1.00 91.50 182 ASP A O 1
ATOM 1370 N N . ILE A 1 183 ? -3.941 -1.637 17.693 1.00 91.44 183 ILE A N 1
ATOM 1371 C CA . ILE A 1 183 ? -4.436 -0.553 16.835 1.00 91.44 183 ILE A CA 1
ATOM 1372 C C . ILE A 1 183 ? -5.800 -0.895 16.243 1.00 91.44 183 ILE A C 1
ATOM 1374 O O . ILE A 1 183 ? -6.666 -0.022 16.161 1.00 91.44 183 ILE A O 1
ATOM 1378 N N . VAL A 1 184 ? -6.020 -2.145 15.837 1.00 91.38 184 VAL A N 1
ATOM 1379 C CA . VAL A 1 184 ? -7.339 -2.595 15.373 1.00 91.38 184 VAL A CA 1
ATOM 1380 C C . VAL A 1 184 ? -8.338 -2.609 16.529 1.00 91.38 184 VAL A C 1
ATOM 1382 O O . VAL A 1 184 ? -9.458 -2.129 16.357 1.00 91.38 184 VAL A O 1
ATOM 1385 N N . ALA A 1 185 ? -7.940 -3.097 17.705 1.00 88.94 185 ALA A N 1
ATOM 1386 C CA . ALA A 1 185 ? -8.787 -3.145 18.894 1.00 88.94 185 ALA A CA 1
ATOM 1387 C C . ALA A 1 185 ? -9.222 -1.742 19.352 1.00 88.94 185 ALA A C 1
ATOM 1389 O O . ALA A 1 185 ? -10.399 -1.524 19.643 1.00 88.94 185 ALA A O 1
ATOM 1390 N N . ALA A 1 186 ? -8.320 -0.756 19.311 1.00 88.00 186 ALA A N 1
ATOM 1391 C CA . ALA A 1 186 ? -8.619 0.641 19.631 1.00 88.00 186 ALA A CA 1
ATOM 1392 C C . ALA A 1 186 ? -9.707 1.254 18.724 1.00 88.00 186 ALA A C 1
ATOM 1394 O O . ALA A 1 186 ? -10.395 2.193 19.123 1.00 88.00 186 ALA A O 1
ATOM 1395 N N . GLN A 1 187 ? -9.903 0.698 17.524 1.00 88.31 187 GLN A N 1
ATOM 1396 C CA . GLN A 1 187 ? -10.878 1.173 16.540 1.00 88.31 187 GLN A CA 1
ATOM 1397 C C . GLN A 1 187 ? -12.259 0.496 16.651 1.00 88.31 187 GLN A C 1
ATOM 1399 O O . GLN A 1 187 ? -13.183 0.889 15.936 1.00 88.31 187 GLN A O 1
ATOM 1404 N N . GLN A 1 188 ? -12.437 -0.500 17.532 1.00 80.12 188 GLN A N 1
ATOM 1405 C CA . GLN A 1 188 ? -13.691 -1.267 17.679 1.00 80.12 188 GLN A CA 1
ATOM 1406 C C . GLN A 1 188 ? -14.804 -0.530 18.456 1.00 80.12 188 GLN A C 1
ATOM 1408 O O . GLN A 1 188 ? -15.892 -1.073 18.648 1.00 80.12 188 GLN A O 1
ATOM 1413 N N . GLY A 1 189 ? -14.566 0.713 18.886 1.00 69.06 189 GLY A N 1
ATOM 1414 C CA . GLY A 1 189 ? -15.536 1.539 19.610 1.00 69.06 189 GLY A CA 1
ATOM 1415 C C . GLY A 1 189 ? -16.482 2.362 18.725 1.00 69.06 189 GLY A C 1
ATOM 1416 O O . GLY A 1 189 ? -16.381 2.389 17.499 1.00 69.06 189 GLY A O 1
ATOM 1417 N N . ALA A 1 190 ? -17.390 3.096 19.372 1.00 64.88 190 ALA A N 1
ATOM 1418 C CA . ALA A 1 190 ? -18.201 4.138 18.745 1.00 64.88 190 ALA A CA 1
ATOM 1419 C C . ALA A 1 190 ? -17.532 5.507 18.941 1.00 64.88 190 ALA A C 1
ATOM 1421 O O . ALA A 1 190 ? -17.279 5.909 20.076 1.00 64.88 190 ALA A O 1
ATOM 1422 N N . PHE A 1 191 ? -17.266 6.230 17.852 1.00 62.38 191 PHE A N 1
ATOM 1423 C CA . PHE A 1 191 ? -16.757 7.603 17.906 1.00 62.38 191 PHE A CA 1
ATOM 1424 C C . PHE A 1 191 ? -17.833 8.573 18.399 1.00 62.38 191 PHE A C 1
ATOM 1426 O O . PHE A 1 191 ? -17.603 9.377 19.298 1.00 62.38 191 PHE A O 1
ATOM 1433 N N . ALA A 1 192 ? -19.021 8.485 17.800 1.00 59.84 192 ALA A N 1
ATOM 1434 C CA . ALA A 1 192 ? -20.178 9.294 18.143 1.00 59.84 192 ALA A CA 1
ATOM 1435 C C . ALA A 1 192 ? -21.463 8.542 17.786 1.00 59.84 192 ALA A C 1
ATOM 1437 O O . ALA A 1 192 ? -21.566 7.929 16.721 1.00 59.84 192 ALA A O 1
ATOM 1438 N N . THR A 1 193 ? -22.451 8.613 18.673 1.00 60.56 193 THR A N 1
ATOM 1439 C CA . THR A 1 193 ? -23.808 8.114 18.433 1.00 60.56 193 THR A CA 1
ATOM 1440 C C . THR A 1 193 ? -24.687 9.310 18.073 1.00 60.56 193 THR A C 1
ATOM 1442 O O . THR A 1 193 ? -25.085 10.085 18.940 1.00 60.56 193 THR A O 1
ATOM 1445 N N . LEU A 1 194 ? -24.949 9.505 16.780 1.00 55.03 194 LEU A N 1
ATOM 1446 C CA . LEU A 1 194 ? -25.865 10.535 16.281 1.00 55.03 194 LEU A CA 1
ATOM 1447 C C . LEU A 1 194 ? -27.225 9.874 16.031 1.00 55.03 194 LEU A C 1
ATOM 1449 O O . LEU A 1 194 ? -27.512 9.388 14.938 1.00 55.03 194 LEU A O 1
ATOM 1453 N N . GLY A 1 195 ? -28.054 9.806 17.076 1.00 65.94 195 GLY A N 1
ATOM 1454 C CA . GLY A 1 195 ? -29.357 9.137 17.010 1.00 65.94 195 GLY A CA 1
ATOM 1455 C C . GLY A 1 195 ? -29.213 7.636 16.694 1.00 65.94 195 GLY A C 1
ATOM 1456 O O . GLY A 1 195 ? -28.500 6.952 17.425 1.00 65.94 195 GLY A O 1
ATOM 1457 N N . PRO A 1 196 ? -29.853 7.097 15.635 1.00 66.25 196 PRO A N 1
ATOM 1458 C CA . PRO A 1 196 ? -29.736 5.682 1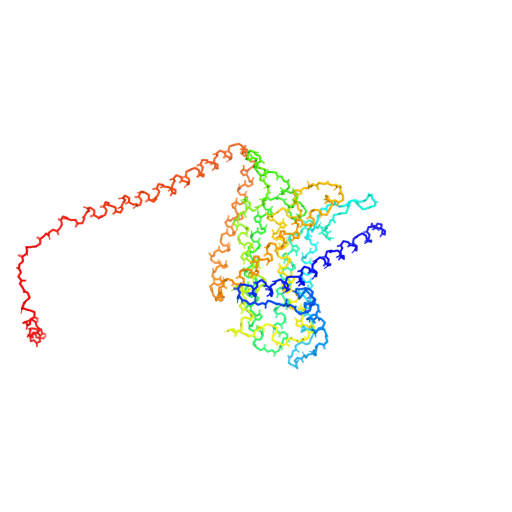5.266 1.00 66.25 196 PRO A CA 1
ATOM 1459 C C . PRO A 1 196 ? -28.408 5.322 14.571 1.00 66.25 196 PRO A C 1
ATOM 1461 O O . PRO A 1 196 ? -28.169 4.146 14.302 1.00 66.25 196 PRO A O 1
ATOM 1464 N N . LEU A 1 197 ? -27.556 6.303 14.243 1.00 57.03 197 LEU A N 1
ATOM 1465 C CA . LEU A 1 197 ? -26.302 6.077 13.527 1.00 57.03 197 LEU A CA 1
ATOM 1466 C C . LEU A 1 197 ? -25.114 6.069 14.499 1.00 57.03 197 LEU A C 1
ATOM 1468 O O . LEU A 1 197 ? -24.699 7.110 15.013 1.00 57.03 197 LEU A O 1
ATOM 1472 N N . THR A 1 198 ? -24.543 4.886 14.718 1.00 64.62 198 THR A N 1
ATOM 1473 C CA . THR A 1 198 ? -23.288 4.717 15.460 1.00 64.62 198 THR A CA 1
ATOM 1474 C C . THR A 1 198 ? -22.117 4.828 14.493 1.00 64.62 198 THR A C 1
ATOM 1476 O O . THR A 1 198 ? -21.891 3.929 13.685 1.00 64.62 198 THR A O 1
ATOM 1479 N N . ILE A 1 199 ? -21.373 5.934 14.562 1.00 65.75 199 ILE A N 1
ATOM 1480 C CA . ILE A 1 199 ? -20.157 6.114 13.766 1.00 65.75 199 ILE A CA 1
ATOM 1481 C C . ILE A 1 199 ? -19.037 5.300 14.429 1.00 65.75 199 ILE A C 1
ATOM 1483 O O . ILE A 1 199 ? -18.752 5.541 15.606 1.00 65.75 199 ILE A O 1
ATOM 1487 N N . PRO A 1 200 ? -18.391 4.354 13.724 1.00 74.25 200 PRO A N 1
ATOM 1488 C CA . PRO A 1 200 ? -17.249 3.620 14.262 1.00 74.25 200 PRO A CA 1
ATOM 1489 C C . PRO A 1 200 ? -16.090 4.559 14.624 1.00 74.25 200 PRO A C 1
ATOM 1491 O O . PRO A 1 200 ? -15.856 5.550 13.933 1.00 74.25 200 PRO A O 1
ATOM 1494 N N . ALA A 1 201 ? -15.330 4.226 15.666 1.00 77.69 201 ALA A N 1
ATOM 1495 C CA . ALA A 1 201 ? -14.100 4.907 16.087 1.00 77.69 201 ALA A CA 1
ATOM 1496 C C . ALA A 1 201 ? -12.922 4.634 15.143 1.00 77.69 201 ALA A C 1
ATOM 1498 O O . ALA A 1 201 ? -11.823 4.294 15.565 1.00 77.69 201 ALA A O 1
ATOM 1499 N N . TRP A 1 202 ? -13.154 4.775 13.840 1.00 85.19 202 TRP A N 1
ATOM 1500 C CA . TRP A 1 202 ? -12.116 4.634 12.834 1.00 85.19 202 TRP A CA 1
ATOM 1501 C C . TRP A 1 202 ? -11.131 5.789 12.925 1.00 85.19 202 TRP A C 1
ATOM 1503 O O . TRP A 1 202 ? -11.523 6.959 12.956 1.00 85.19 202 TRP A O 1
ATOM 1513 N N . ASN A 1 203 ? -9.845 5.450 12.888 1.00 87.19 203 ASN A N 1
ATOM 1514 C CA . ASN A 1 203 ? -8.758 6.417 13.001 1.00 87.19 203 ASN A CA 1
ATOM 1515 C C . ASN A 1 203 ? -8.757 7.450 11.865 1.00 87.19 203 ASN A C 1
ATOM 1517 O O . ASN A 1 203 ? -8.199 8.527 12.042 1.00 87.19 203 ASN A O 1
ATOM 1521 N N . ILE A 1 204 ? -9.419 7.190 10.730 1.00 86.75 204 ILE A N 1
ATOM 1522 C CA . ILE A 1 204 ? -9.573 8.190 9.663 1.00 86.75 204 ILE A CA 1
ATOM 1523 C C . ILE A 1 204 ? -10.208 9.501 10.145 1.00 86.75 204 ILE A C 1
ATOM 1525 O O . ILE A 1 204 ? -9.847 10.562 9.647 1.00 86.75 204 ILE A O 1
ATOM 1529 N N . ILE A 1 205 ? -11.131 9.453 11.109 1.00 83.06 205 ILE A N 1
ATOM 1530 C CA . ILE A 1 205 ? -11.839 10.649 11.579 1.00 83.06 205 ILE A CA 1
ATOM 1531 C C . ILE A 1 205 ? -10.887 11.575 12.351 1.00 83.06 205 ILE A C 1
ATOM 1533 O O . ILE A 1 205 ? -10.712 12.719 11.930 1.00 83.06 205 ILE A O 1
ATOM 1537 N N . PRO A 1 206 ? -10.240 11.126 13.448 1.00 81.56 206 PRO A N 1
ATOM 1538 C CA . PRO A 1 206 ? -9.308 11.971 14.179 1.00 81.56 206 PRO A CA 1
ATOM 1539 C C . PRO A 1 206 ? -8.005 12.216 13.418 1.00 81.56 206 PRO A C 1
ATOM 1541 O O . PRO A 1 206 ? -7.388 13.238 13.672 1.00 81.56 206 PRO A O 1
ATOM 1544 N N . MET A 1 207 ? -7.579 11.323 12.514 1.00 86.56 207 MET A N 1
ATOM 1545 C CA . MET A 1 207 ? -6.254 11.347 11.871 1.00 86.56 207 MET A CA 1
ATOM 1546 C C . MET A 1 207 ? -6.322 11.524 10.347 1.00 86.56 207 MET A C 1
ATOM 1548 O O . MET A 1 207 ? -5.475 10.999 9.623 1.00 86.56 207 MET A O 1
ATOM 1552 N N . LEU A 1 208 ? -7.299 12.284 9.841 1.00 89.06 208 LEU A N 1
ATOM 1553 C CA . LEU A 1 208 ? -7.471 12.504 8.400 1.00 89.06 208 LEU A CA 1
ATOM 1554 C C . LEU A 1 208 ? -6.196 13.023 7.697 1.00 89.06 208 LEU A C 1
ATOM 1556 O O . LEU A 1 208 ? -5.864 12.485 6.640 1.00 89.06 208 LEU A O 1
ATOM 1560 N N . PRO A 1 209 ? -5.436 13.998 8.242 1.00 90.00 209 PRO A N 1
ATOM 1561 C CA . PRO A 1 209 ? -4.201 14.450 7.598 1.00 90.00 209 PRO A CA 1
ATOM 1562 C C . PRO A 1 209 ? -3.144 13.347 7.495 1.00 90.00 209 PRO A C 1
ATOM 1564 O O . PRO A 1 209 ? -2.512 13.215 6.451 1.00 90.00 209 PRO A O 1
ATOM 1567 N N . ALA A 1 210 ? -3.000 12.513 8.533 1.00 91.38 210 ALA A N 1
ATOM 1568 C CA . ALA A 1 210 ? -2.123 11.344 8.483 1.00 91.38 210 ALA A CA 1
ATOM 1569 C C . ALA A 1 210 ? -2.579 10.379 7.381 1.00 91.38 210 ALA A C 1
ATOM 1571 O O . ALA A 1 210 ? -1.784 10.016 6.523 1.00 91.38 210 ALA A O 1
ATOM 1572 N N . PHE A 1 211 ? -3.874 10.052 7.325 1.00 94.62 211 PHE A N 1
ATOM 1573 C CA . PHE A 1 211 ? -4.422 9.197 6.270 1.00 94.62 211 PHE A CA 1
ATOM 1574 C C . PHE A 1 211 ? -4.110 9.727 4.863 1.00 94.62 211 PHE A C 1
ATOM 1576 O O . PHE A 1 211 ? -3.671 8.961 4.011 1.00 94.62 211 PHE A O 1
ATOM 1583 N N . VAL A 1 212 ? -4.296 11.028 4.614 1.00 93.81 212 VAL A N 1
ATOM 1584 C CA . VAL A 1 212 ? -4.001 11.632 3.304 1.00 93.81 212 VAL A CA 1
ATOM 1585 C C . VAL A 1 212 ? -2.514 11.528 2.973 1.00 93.81 212 VAL A C 1
ATOM 1587 O O . VAL A 1 212 ? -2.172 11.158 1.850 1.00 93.81 212 VAL A O 1
ATOM 1590 N N . ILE A 1 213 ? -1.629 11.809 3.935 1.00 93.19 213 ILE A N 1
ATOM 1591 C CA . ILE A 1 213 ? -0.181 11.664 3.741 1.00 93.19 213 ILE A CA 1
ATOM 1592 C C . ILE A 1 213 ? 0.160 10.210 3.418 1.00 93.19 213 ILE A C 1
ATOM 1594 O O . ILE A 1 213 ? 0.820 9.967 2.412 1.00 93.19 213 ILE A O 1
ATOM 1598 N N . PHE A 1 214 ? -0.336 9.258 4.214 1.00 94.62 214 PHE A N 1
ATOM 1599 C CA . PHE A 1 214 ? -0.122 7.831 3.993 1.00 94.62 214 PHE A CA 1
ATOM 1600 C C . PHE A 1 214 ? -0.628 7.369 2.629 1.00 94.62 214 PHE A C 1
ATOM 1602 O O . PHE A 1 214 ? 0.048 6.618 1.938 1.00 94.62 214 PHE A O 1
ATOM 1609 N N . PHE A 1 215 ? -1.812 7.819 2.222 1.00 93.94 215 PHE A N 1
ATOM 1610 C CA . PHE A 1 215 ? -2.386 7.461 0.935 1.00 93.94 215 PHE A CA 1
ATOM 1611 C C . PHE A 1 215 ? -1.512 7.961 -0.219 1.00 93.94 215 PHE A C 1
ATOM 1613 O O . PHE A 1 215 ? -1.163 7.187 -1.106 1.00 93.94 215 PHE A O 1
ATOM 1620 N N . VAL A 1 216 ? -1.106 9.234 -0.194 1.00 92.62 216 VAL A N 1
ATOM 1621 C CA . VAL A 1 216 ? -0.252 9.807 -1.245 1.00 92.62 216 VAL A CA 1
ATOM 1622 C C . VAL A 1 216 ? 1.116 9.121 -1.279 1.00 92.62 216 VAL A C 1
ATOM 1624 O O . VAL A 1 216 ? 1.621 8.832 -2.365 1.00 92.62 216 VAL A O 1
ATOM 1627 N N . THR A 1 217 ? 1.708 8.817 -0.120 1.00 92.69 217 THR A N 1
ATOM 1628 C CA . THR A 1 217 ? 3.006 8.133 -0.055 1.00 92.69 217 THR A CA 1
ATOM 1629 C C . THR A 1 217 ? 2.915 6.671 -0.472 1.00 92.69 217 THR A C 1
ATOM 1631 O O . THR A 1 217 ? 3.786 6.213 -1.200 1.00 92.69 217 THR A O 1
ATOM 1634 N N . ALA A 1 218 ? 1.835 5.962 -0.141 1.00 92.94 218 ALA A N 1
ATOM 1635 C CA . ALA A 1 218 ? 1.587 4.604 -0.624 1.00 92.94 218 ALA A CA 1
ATOM 1636 C C . ALA A 1 218 ? 1.410 4.547 -2.153 1.00 92.94 218 ALA A C 1
ATOM 1638 O O . ALA A 1 218 ? 1.886 3.616 -2.805 1.00 92.94 218 ALA A O 1
ATOM 1639 N N . VAL A 1 219 ? 0.774 5.555 -2.764 1.00 91.00 219 VAL A N 1
ATOM 1640 C CA . VAL A 1 219 ? 0.715 5.668 -4.234 1.00 91.00 219 VAL A CA 1
ATOM 1641 C C . VAL A 1 219 ? 2.108 5.884 -4.827 1.00 91.00 219 VAL A C 1
ATOM 1643 O O . VAL A 1 219 ? 2.423 5.291 -5.857 1.00 91.00 219 VAL A O 1
ATOM 1646 N N . ALA A 1 220 ? 2.963 6.678 -4.179 1.00 89.06 220 ALA A N 1
ATOM 1647 C CA . ALA A 1 220 ? 4.329 6.905 -4.652 1.00 89.06 220 ALA A CA 1
ATOM 1648 C C . ALA A 1 220 ? 5.223 5.665 -4.493 1.00 89.06 220 ALA A C 1
ATOM 1650 O O . ALA A 1 220 ? 6.036 5.393 -5.376 1.00 89.06 220 ALA A O 1
ATOM 1651 N N . GLU A 1 221 ? 5.041 4.907 -3.413 1.00 88.19 221 GLU A N 1
ATOM 1652 C CA . GLU A 1 221 ? 5.822 3.707 -3.094 1.00 88.19 221 GLU A CA 1
ATOM 1653 C C . GLU A 1 221 ? 5.470 2.519 -3.996 1.00 88.19 221 GLU A C 1
ATOM 1655 O O . GLU A 1 221 ? 6.319 1.709 -4.351 1.00 88.19 221 GLU A O 1
ATOM 1660 N N . THR A 1 222 ? 4.212 2.432 -4.430 1.00 86.31 222 THR A N 1
ATOM 1661 C CA . THR A 1 222 ? 3.748 1.370 -5.338 1.00 86.31 222 THR A CA 1
ATOM 1662 C C . THR A 1 222 ? 4.129 1.592 -6.804 1.00 86.31 222 THR A C 1
ATOM 1664 O O . THR A 1 222 ? 3.836 0.733 -7.634 1.00 86.31 222 THR A O 1
ATOM 1667 N N . GLN A 1 223 ? 4.775 2.720 -7.130 1.00 79.94 223 GLN A N 1
ATOM 1668 C CA . GLN A 1 223 ? 5.315 3.054 -8.461 1.00 79.94 223 GLN A CA 1
ATOM 1669 C C . GLN A 1 223 ? 4.289 2.997 -9.598 1.00 79.94 223 GLN A C 1
ATOM 1671 O O . GLN A 1 223 ? 4.617 2.756 -10.757 1.00 79.94 223 GLN A O 1
ATOM 1676 N N . ARG A 1 224 ? 3.016 3.237 -9.278 1.00 77.44 224 ARG A N 1
ATOM 1677 C CA . ARG A 1 224 ? 1.924 3.214 -10.255 1.00 77.44 224 ARG A CA 1
ATOM 1678 C C . ARG A 1 224 ? 1.656 4.601 -10.819 1.00 77.44 224 ARG A C 1
ATOM 1680 O O . ARG A 1 224 ? 1.873 5.589 -10.115 1.00 77.44 224 ARG A O 1
ATOM 1687 N N . PRO A 1 225 ? 1.097 4.702 -12.043 1.00 78.31 225 PRO A N 1
ATOM 1688 C CA . PRO A 1 225 ? 0.596 5.973 -12.543 1.00 78.31 225 PRO A CA 1
ATOM 1689 C C . PRO A 1 225 ? -0.386 6.551 -11.516 1.00 78.31 225 PRO A C 1
ATOM 1691 O O . PRO A 1 225 ? -1.290 5.833 -11.078 1.00 78.31 225 PRO A O 1
ATOM 1694 N N . PRO A 1 226 ? -0.206 7.810 -11.095 1.00 75.62 226 PRO A N 1
ATOM 1695 C CA . PRO A 1 226 ? 0.519 8.876 -11.794 1.00 75.62 226 PRO A CA 1
ATOM 1696 C C . PRO A 1 226 ? 1.993 9.098 -11.371 1.00 75.62 226 PRO A C 1
ATOM 1698 O O . PRO A 1 226 ? 2.612 10.062 -11.830 1.00 75.62 226 PRO A O 1
ATOM 1701 N N . PHE A 1 227 ? 2.551 8.248 -10.503 1.00 82.38 227 PHE A N 1
ATOM 1702 C CA . PHE A 1 227 ? 3.907 8.333 -9.935 1.00 82.38 227 PHE A CA 1
ATOM 1703 C C . PHE A 1 227 ? 4.853 7.218 -10.447 1.00 82.38 227 PHE A C 1
ATOM 1705 O O . PHE A 1 227 ? 5.809 6.844 -9.766 1.00 82.38 227 PHE A O 1
ATOM 1712 N N . ASP A 1 228 ? 4.618 6.719 -11.668 1.00 76.88 228 ASP A N 1
ATOM 1713 C CA . ASP A 1 228 ? 5.372 5.659 -12.370 1.00 76.88 228 ASP A CA 1
ATOM 1714 C C . ASP A 1 228 ? 6.628 6.170 -13.102 1.00 76.88 228 ASP A C 1
ATOM 1716 O O . ASP A 1 228 ? 6.944 5.755 -14.218 1.00 76.88 228 ASP A O 1
ATOM 1720 N N . LEU A 1 229 ? 7.362 7.098 -12.488 1.00 69.50 229 LEU A N 1
ATOM 1721 C CA . LEU A 1 229 ? 8.528 7.755 -13.097 1.00 69.50 229 LEU A CA 1
ATOM 1722 C C . LEU A 1 229 ? 9.642 6.802 -13.576 1.00 69.50 229 LEU A C 1
ATOM 1724 O O . LEU A 1 229 ? 10.251 7.094 -14.607 1.00 69.50 229 LEU A O 1
ATOM 1728 N N . PRO A 1 230 ? 9.934 5.681 -12.889 1.00 65.38 230 PRO A N 1
ATOM 1729 C CA . PRO A 1 230 ? 10.960 4.741 -13.340 1.00 65.38 230 PRO A CA 1
ATOM 1730 C C . PRO A 1 230 ? 10.543 3.920 -14.567 1.00 65.38 230 PRO A C 1
ATOM 1732 O O . PRO A 1 230 ? 11.392 3.593 -15.392 1.00 65.38 230 PRO A O 1
ATOM 1735 N N . GLU A 1 231 ? 9.254 3.602 -14.702 1.00 68.50 231 GLU A N 1
ATOM 1736 C CA . GLU A 1 231 ? 8.729 2.722 -15.755 1.00 68.50 231 GLU A CA 1
ATOM 1737 C C . GLU A 1 231 ? 8.176 3.479 -16.968 1.00 68.50 231 GLU A C 1
ATOM 1739 O O . GLU A 1 231 ? 7.896 2.880 -18.008 1.00 68.50 231 GLU A O 1
ATOM 1744 N N . GLY A 1 232 ? 8.016 4.800 -16.853 1.00 67.69 232 GLY A N 1
ATOM 1745 C CA . GLY A 1 232 ? 7.408 5.637 -17.877 1.00 67.69 232 GLY A CA 1
ATOM 1746 C C . GLY A 1 232 ? 8.034 5.444 -19.261 1.00 67.69 232 GLY A C 1
ATOM 1747 O O . GLY A 1 232 ? 9.181 5.816 -19.504 1.00 67.69 232 GLY A O 1
ATOM 1748 N N . GLU A 1 233 ? 7.233 4.938 -20.204 1.00 64.12 233 GLU A N 1
ATOM 1749 C CA . GLU A 1 233 ? 7.619 4.738 -21.614 1.00 64.12 233 GLU A CA 1
ATOM 1750 C C . GLU A 1 233 ? 8.114 6.027 -22.296 1.00 64.12 233 GLU A C 1
ATOM 1752 O O . GLU A 1 233 ? 8.884 5.966 -23.247 1.00 64.12 233 GLU A O 1
ATOM 1757 N N . GLY A 1 234 ? 7.683 7.197 -21.808 1.00 63.41 234 GLY A N 1
ATOM 1758 C CA . GLY A 1 234 ? 8.114 8.507 -22.307 1.00 63.41 234 GLY A CA 1
ATOM 1759 C C . GLY A 1 234 ? 9.426 9.030 -21.709 1.00 63.41 234 GLY A C 1
ATOM 1760 O O . GLY A 1 234 ? 9.874 10.097 -22.119 1.00 63.41 234 GLY A O 1
ATOM 1761 N N . GLU A 1 235 ? 10.024 8.324 -20.742 1.00 70.25 235 GLU A N 1
ATOM 1762 C CA . GLU A 1 235 ? 11.294 8.699 -20.110 1.00 70.25 235 GLU A CA 1
ATOM 1763 C C . GLU A 1 235 ? 12.352 7.589 -20.253 1.00 70.25 235 GLU A C 1
ATOM 1765 O O . GLU A 1 235 ? 12.982 7.471 -21.300 1.00 70.25 235 GLU A O 1
ATOM 1770 N N . LEU A 1 236 ? 12.584 6.783 -19.208 1.00 66.75 236 LEU A N 1
ATOM 1771 C CA . LEU A 1 236 ? 13.676 5.799 -19.150 1.00 66.75 236 LEU A CA 1
ATOM 1772 C C . LEU A 1 236 ? 13.266 4.379 -19.584 1.00 66.75 236 LEU A C 1
ATOM 1774 O O . LEU A 1 236 ? 13.999 3.436 -19.304 1.00 66.75 236 LEU A O 1
ATOM 1778 N N . VAL A 1 237 ? 12.131 4.228 -20.282 1.00 61.34 237 VAL A N 1
ATOM 1779 C CA . VAL A 1 237 ? 11.683 3.001 -20.981 1.00 61.34 237 VAL A CA 1
ATOM 1780 C C . VAL A 1 237 ? 11.915 1.716 -20.158 1.00 61.34 237 VAL A C 1
ATOM 1782 O O . VAL A 1 237 ? 12.719 0.854 -20.517 1.00 61.34 237 VAL A O 1
ATOM 1785 N N . GLY A 1 238 ? 11.210 1.596 -19.028 1.00 68.56 238 GLY A N 1
ATOM 1786 C CA . GLY A 1 238 ? 11.238 0.404 -18.161 1.00 68.56 238 GLY A CA 1
ATOM 1787 C C . GLY A 1 238 ? 12.249 0.441 -17.007 1.00 68.56 238 GLY A C 1
ATOM 1788 O O . GLY A 1 238 ? 12.191 -0.396 -16.110 1.00 68.56 238 GLY A O 1
ATOM 1789 N N . GLY A 1 239 ? 13.140 1.433 -16.951 1.00 82.44 239 GLY A N 1
ATOM 1790 C CA . GLY A 1 239 ? 13.976 1.669 -15.772 1.00 82.44 239 GLY A CA 1
ATOM 1791 C C . GLY A 1 239 ? 14.776 0.431 -15.354 1.00 82.44 239 GLY A C 1
ATOM 1792 O O . GLY A 1 239 ? 15.582 -0.083 -16.119 1.00 82.44 239 GLY A O 1
ATOM 1793 N N . PHE A 1 240 ? 14.579 -0.053 -14.127 1.00 82.00 240 PHE A N 1
ATOM 1794 C CA . PHE A 1 240 ? 15.362 -1.160 -13.566 1.00 82.00 240 PHE A CA 1
ATOM 1795 C C . PHE A 1 240 ? 14.953 -2.554 -14.078 1.00 82.00 240 PHE A C 1
ATOM 1797 O O . PHE A 1 240 ? 15.693 -3.512 -13.857 1.00 82.00 240 PHE A O 1
ATOM 1804 N N . ASN A 1 241 ? 13.809 -2.691 -14.761 1.00 87.88 241 ASN A N 1
ATOM 1805 C CA . ASN A 1 241 ? 13.290 -3.986 -15.212 1.00 87.88 241 ASN A CA 1
ATOM 1806 C C . ASN A 1 241 ? 13.711 -4.361 -16.652 1.00 87.88 241 ASN A C 1
ATOM 1808 O O . ASN A 1 241 ? 13.530 -5.511 -17.050 1.00 87.88 241 ASN A O 1
ATOM 1812 N N . THR A 1 242 ? 14.329 -3.441 -17.403 1.00 88.12 242 THR A N 1
ATOM 1813 C CA . THR A 1 242 ? 14.604 -3.574 -18.848 1.00 88.12 242 THR A CA 1
ATOM 1814 C C . THR A 1 242 ? 15.436 -4.804 -19.226 1.00 88.12 242 THR A C 1
ATOM 1816 O O . THR A 1 242 ? 15.178 -5.426 -20.254 1.00 88.12 242 THR A O 1
ATOM 1819 N N . GLU A 1 243 ? 16.426 -5.174 -18.411 1.00 90.12 243 GLU A N 1
ATOM 1820 C CA . GLU A 1 243 ? 17.319 -6.310 -18.702 1.00 90.12 243 GLU A CA 1
ATOM 1821 C C . GLU A 1 243 ? 16.750 -7.658 -18.225 1.00 90.12 243 GLU A C 1
ATOM 1823 O O . GLU A 1 243 ? 17.246 -8.717 -18.612 1.00 90.12 243 GLU A O 1
ATOM 1828 N N . TYR A 1 244 ? 15.692 -7.643 -17.407 1.00 91.19 244 TYR A N 1
ATOM 1829 C CA . TYR A 1 244 ? 15.127 -8.844 -16.801 1.00 91.19 244 TYR A CA 1
ATOM 1830 C C . TYR A 1 244 ? 14.152 -9.557 -17.737 1.00 91.19 244 TYR A C 1
ATOM 1832 O O . TYR A 1 244 ? 13.268 -8.964 -18.353 1.00 91.19 244 TYR A O 1
ATOM 1840 N N . THR A 1 245 ? 14.262 -10.885 -17.793 1.00 92.06 245 THR A N 1
ATOM 1841 C CA . THR A 1 245 ? 13.401 -11.742 -18.617 1.00 92.06 245 THR A CA 1
ATOM 1842 C C . THR A 1 245 ? 12.840 -12.914 -17.808 1.00 92.06 245 THR A C 1
ATOM 1844 O O . THR A 1 245 ? 13.222 -13.144 -16.656 1.00 92.06 245 THR A O 1
ATOM 1847 N N . GLY A 1 246 ? 11.858 -13.609 -18.391 1.00 91.38 246 GLY A N 1
ATOM 1848 C CA . GLY A 1 246 ? 11.233 -14.803 -17.818 1.00 91.38 246 GLY A CA 1
ATOM 1849 C C . GLY A 1 246 ? 10.788 -14.656 -16.360 1.00 91.38 246 GLY A C 1
ATOM 1850 O O . GLY A 1 246 ? 10.077 -13.714 -15.994 1.00 91.38 246 GLY A O 1
ATOM 1851 N N . ALA A 1 247 ? 11.221 -15.604 -15.529 1.00 90.81 247 ALA A N 1
ATOM 1852 C CA . ALA A 1 247 ? 10.838 -15.697 -14.125 1.00 90.81 247 ALA A CA 1
ATOM 1853 C C . ALA A 1 247 ? 11.340 -14.518 -13.272 1.00 90.81 247 ALA A C 1
ATOM 1855 O O . ALA A 1 247 ? 10.637 -14.089 -12.360 1.00 90.81 247 ALA A O 1
ATOM 1856 N N . LYS A 1 248 ? 12.519 -13.950 -13.568 1.00 92.44 248 LYS A N 1
ATOM 1857 C CA . LYS A 1 248 ? 13.070 -12.829 -12.783 1.00 92.44 248 LYS A CA 1
ATOM 1858 C C . LYS A 1 248 ? 12.264 -11.547 -12.966 1.00 92.44 248 LYS A C 1
ATOM 1860 O O . LYS A 1 248 ? 11.946 -10.881 -11.985 1.00 92.44 248 LYS A O 1
ATOM 1865 N N . PHE A 1 249 ? 11.865 -11.259 -14.205 1.00 91.06 249 PHE A N 1
ATOM 1866 C CA . PHE A 1 249 ? 10.933 -10.170 -14.498 1.00 91.06 249 PHE A CA 1
ATOM 1867 C C . PHE A 1 249 ? 9.592 -10.382 -13.786 1.00 91.06 249 PHE A C 1
ATOM 1869 O O . PHE A 1 249 ? 9.054 -9.461 -13.177 1.00 91.06 249 PHE A O 1
ATOM 1876 N N . ALA A 1 250 ? 9.070 -11.613 -13.814 1.00 91.12 250 ALA A N 1
ATOM 1877 C CA . ALA A 1 250 ? 7.830 -11.927 -13.117 1.00 91.12 250 ALA A CA 1
ATOM 1878 C C . ALA A 1 250 ? 7.934 -11.707 -11.606 1.00 91.12 250 ALA A C 1
ATOM 1880 O O . ALA A 1 250 ? 6.983 -11.193 -11.037 1.00 91.12 250 ALA A O 1
ATOM 1881 N N . MET A 1 251 ? 9.061 -12.037 -10.965 1.00 90.44 251 MET A N 1
ATOM 1882 C CA . MET A 1 251 ? 9.265 -11.778 -9.534 1.00 90.44 251 MET A CA 1
ATOM 1883 C C . MET A 1 251 ? 9.266 -10.283 -9.200 1.00 90.44 251 MET A C 1
ATOM 1885 O O . MET A 1 251 ? 8.623 -9.897 -8.228 1.00 90.44 251 MET A O 1
ATOM 1889 N N . ILE A 1 252 ? 9.920 -9.450 -10.019 1.00 89.56 252 ILE A N 1
ATOM 1890 C CA . ILE A 1 252 ? 9.892 -7.986 -9.865 1.00 89.56 252 ILE A CA 1
ATOM 1891 C C . ILE A 1 252 ? 8.450 -7.470 -9.941 1.00 89.56 252 ILE A C 1
ATOM 1893 O O . ILE A 1 252 ? 7.956 -6.867 -8.990 1.00 89.56 252 ILE A O 1
ATOM 1897 N N . MET A 1 253 ? 7.744 -7.780 -11.035 1.00 87.75 253 MET A N 1
ATOM 1898 C CA . MET A 1 253 ? 6.369 -7.311 -11.233 1.00 87.75 253 MET A CA 1
ATOM 1899 C C . MET A 1 253 ? 5.425 -7.847 -10.159 1.00 87.75 253 MET A C 1
ATOM 1901 O O . MET A 1 253 ? 4.534 -7.141 -9.691 1.00 87.75 253 MET A O 1
ATOM 1905 N N . LEU A 1 254 ? 5.601 -9.111 -9.773 1.00 88.19 254 LEU A N 1
ATOM 1906 C CA . LEU A 1 254 ? 4.810 -9.730 -8.724 1.00 88.19 254 LEU A CA 1
ATOM 1907 C C . LEU A 1 254 ? 5.000 -8.970 -7.407 1.00 88.19 254 LEU A C 1
ATOM 1909 O O . LEU A 1 254 ? 3.998 -8.617 -6.799 1.00 88.19 254 LEU A O 1
ATOM 1913 N N . GLY A 1 255 ? 6.240 -8.642 -7.029 1.00 88.88 255 GLY A N 1
ATOM 1914 C CA . GLY A 1 255 ? 6.553 -7.839 -5.844 1.00 88.88 255 GLY A CA 1
ATOM 1915 C C . GLY A 1 255 ? 5.887 -6.459 -5.842 1.00 88.88 255 GLY A C 1
ATOM 1916 O O . GLY A 1 255 ? 5.325 -6.045 -4.831 1.00 88.88 255 GLY A O 1
ATOM 1917 N N . GLU A 1 256 ? 5.848 -5.765 -6.978 1.00 88.81 256 GLU A N 1
ATOM 1918 C CA . GLU A 1 256 ? 5.152 -4.473 -7.072 1.00 88.81 256 GLU A CA 1
ATOM 1919 C C . GLU A 1 256 ? 3.636 -4.602 -6.906 1.00 88.81 256 GLU A C 1
ATOM 1921 O O . GLU A 1 256 ? 3.010 -3.860 -6.147 1.00 88.81 256 GLU A O 1
ATOM 1926 N N . PHE A 1 257 ? 3.020 -5.563 -7.600 1.00 90.12 257 PHE A N 1
ATOM 1927 C CA . PHE A 1 257 ? 1.585 -5.821 -7.470 1.00 90.12 257 PHE A CA 1
ATOM 1928 C C . PHE A 1 257 ? 1.216 -6.290 -6.057 1.00 90.12 257 PHE A C 1
ATOM 1930 O O . PHE A 1 257 ? 0.142 -5.968 -5.544 1.00 90.12 257 PHE A O 1
ATOM 1937 N N . MET A 1 258 ? 2.111 -7.035 -5.422 1.00 90.06 258 MET A N 1
ATOM 1938 C CA . MET A 1 258 ? 2.012 -7.432 -4.029 1.00 90.06 258 MET A CA 1
ATOM 1939 C C . MET A 1 258 ? 2.074 -6.237 -3.086 1.00 90.06 258 MET A C 1
ATOM 1941 O O . MET A 1 258 ? 1.234 -6.144 -2.197 1.00 90.06 258 MET A O 1
ATOM 1945 N N . ASN A 1 259 ? 2.993 -5.295 -3.307 1.00 91.00 259 ASN A N 1
ATOM 1946 C CA . ASN A 1 259 ? 3.076 -4.069 -2.518 1.00 91.00 259 ASN A CA 1
ATOM 1947 C C . ASN A 1 259 ? 1.780 -3.256 -2.603 1.00 91.00 259 ASN A C 1
ATOM 1949 O O . ASN A 1 259 ? 1.303 -2.782 -1.577 1.00 91.00 259 ASN A O 1
ATOM 1953 N N . VAL A 1 260 ? 1.136 -3.163 -3.775 1.00 92.94 260 VAL A N 1
ATOM 1954 C CA . VAL A 1 260 ? -0.176 -2.492 -3.900 1.00 92.94 260 VAL A CA 1
ATOM 1955 C C . VAL A 1 260 ? -1.223 -3.133 -2.984 1.00 92.94 260 VAL A C 1
ATOM 1957 O O . VAL A 1 260 ? -1.980 -2.432 -2.303 1.00 92.94 260 VAL A O 1
ATOM 1960 N N . PHE A 1 261 ? -1.258 -4.466 -2.936 1.00 94.06 261 PHE A N 1
ATOM 1961 C CA . PHE A 1 261 ? -2.146 -5.193 -2.033 1.00 94.06 261 PHE A CA 1
ATOM 1962 C C . PHE A 1 261 ? -1.776 -4.952 -0.567 1.00 94.06 261 PHE A C 1
ATOM 1964 O O . PHE A 1 261 ? -2.645 -4.592 0.228 1.00 94.06 261 PHE A O 1
ATOM 1971 N N . THR A 1 262 ? -0.501 -5.101 -0.211 1.00 93.25 262 THR A N 1
ATOM 1972 C CA . THR A 1 262 ? -0.025 -4.970 1.168 1.00 93.25 262 THR A CA 1
ATOM 1973 C C . THR A 1 262 ? -0.231 -3.554 1.707 1.00 93.25 262 THR A C 1
ATOM 1975 O O . THR A 1 262 ? -0.779 -3.406 2.794 1.00 93.25 262 THR A O 1
ATOM 1978 N N . PHE A 1 263 ? 0.081 -2.502 0.945 1.00 93.62 263 PHE A N 1
ATOM 1979 C CA . PHE A 1 263 ? -0.180 -1.121 1.367 1.00 93.62 263 PHE A CA 1
ATOM 1980 C C . PHE A 1 263 ? -1.673 -0.817 1.497 1.00 93.62 263 PHE A C 1
ATOM 1982 O O . PHE A 1 263 ? -2.074 -0.142 2.445 1.00 93.62 263 PHE A O 1
ATOM 1989 N N . SER A 1 264 ? -2.518 -1.358 0.613 1.00 95.00 264 SER A N 1
ATOM 1990 C CA . SER A 1 264 ? -3.978 -1.254 0.764 1.00 95.00 264 SER A CA 1
ATOM 1991 C C . SER A 1 264 ? -4.458 -1.941 2.047 1.00 95.00 264 SER A C 1
ATOM 1993 O O . SER A 1 264 ? -5.310 -1.414 2.760 1.00 95.00 264 SER A O 1
ATOM 1995 N N . ALA A 1 265 ? -3.878 -3.092 2.379 1.00 94.88 265 ALA A N 1
ATOM 1996 C CA . ALA A 1 265 ? -4.178 -3.848 3.587 1.00 94.88 265 ALA A CA 1
ATOM 1997 C C . ALA A 1 265 ? -3.714 -3.128 4.868 1.00 94.88 265 ALA A C 1
ATOM 1999 O O . ALA A 1 265 ? -4.479 -3.015 5.830 1.00 94.88 265 ALA A O 1
ATOM 2000 N N . VAL A 1 266 ? -2.507 -2.555 4.860 1.00 94.69 266 VAL A N 1
ATOM 2001 C CA . VAL A 1 266 ? -1.990 -1.701 5.940 1.00 94.69 266 VAL A CA 1
ATOM 2002 C C . VAL A 1 266 ? -2.877 -0.466 6.115 1.00 94.69 266 VAL A C 1
ATOM 2004 O O . VAL A 1 266 ? -3.263 -0.149 7.237 1.00 94.69 266 VAL A O 1
ATOM 2007 N N . MET A 1 267 ? -3.307 0.177 5.026 1.00 94.44 267 MET A N 1
ATOM 2008 C CA . MET A 1 267 ? -4.213 1.330 5.079 1.00 94.44 267 MET A CA 1
ATOM 2009 C C . MET A 1 267 ? -5.529 1.013 5.794 1.00 94.44 267 MET A C 1
ATOM 2011 O O . MET A 1 267 ? -5.962 1.750 6.682 1.00 94.44 267 MET A O 1
ATOM 2015 N N . VAL A 1 268 ? -6.157 -0.106 5.423 1.00 95.12 268 VAL A N 1
ATOM 2016 C CA . VAL A 1 268 ? -7.409 -0.572 6.031 1.00 95.12 268 VAL A CA 1
ATOM 2017 C C . VAL A 1 268 ? -7.221 -0.863 7.517 1.00 95.12 268 VAL A C 1
ATOM 2019 O O . VAL A 1 268 ? -8.078 -0.522 8.334 1.00 95.12 268 VAL A O 1
ATOM 2022 N N . THR A 1 269 ? -6.087 -1.460 7.868 1.00 93.94 269 THR A N 1
ATOM 2023 C CA . THR A 1 269 ? -5.749 -1.840 9.240 1.00 93.94 269 THR A CA 1
ATOM 2024 C C . THR A 1 269 ? -5.529 -0.621 10.133 1.00 93.94 269 THR A C 1
ATOM 2026 O O . THR A 1 269 ? -6.083 -0.548 11.229 1.00 93.94 269 THR A O 1
ATOM 2029 N N . LEU A 1 270 ? -4.780 0.371 9.652 1.00 93.31 270 LEU A N 1
ATOM 2030 C CA . LEU A 1 270 ? -4.427 1.546 10.446 1.00 93.31 270 LEU A CA 1
ATOM 2031 C C . LEU A 1 270 ? -5.563 2.564 10.566 1.00 93.31 270 LEU A C 1
ATOM 2033 O O . LEU A 1 270 ? -5.692 3.185 11.620 1.00 93.31 270 LEU A O 1
ATOM 2037 N N . PHE A 1 271 ? -6.375 2.739 9.515 1.00 92.94 271 PHE A N 1
ATOM 2038 C CA . PHE A 1 271 ? -7.337 3.846 9.438 1.00 92.94 271 PHE A CA 1
ATOM 2039 C C . PHE A 1 271 ? -8.819 3.441 9.426 1.00 92.94 271 PHE A C 1
ATOM 2041 O O . PHE A 1 271 ? -9.650 4.255 9.826 1.00 92.94 271 PHE A O 1
ATOM 2048 N N . PHE A 1 272 ? -9.169 2.226 8.980 1.00 91.38 272 PHE A N 1
ATOM 2049 C CA . PHE A 1 272 ? -10.559 1.799 8.715 1.00 91.38 272 PHE A CA 1
ATOM 2050 C C . PHE A 1 272 ? -11.024 0.613 9.577 1.00 91.38 272 PHE A C 1
ATOM 2052 O O . PHE A 1 272 ? -11.950 -0.118 9.213 1.00 91.38 272 PHE A O 1
ATOM 2059 N N . GLY A 1 273 ? -10.383 0.386 10.719 1.00 86.88 273 GLY A N 1
ATOM 2060 C CA . GLY A 1 273 ? -10.757 -0.638 11.695 1.00 86.88 273 GLY A CA 1
ATOM 2061 C C . GLY A 1 273 ? -10.372 -2.063 11.305 1.00 86.88 273 GLY A C 1
ATOM 2062 O O . GLY A 1 273 ? -10.928 -3.009 11.864 1.00 86.88 273 GLY A O 1
ATOM 2063 N N . GLY A 1 274 ? -9.470 -2.240 10.333 1.00 89.06 274 GLY A N 1
ATOM 2064 C CA . GLY A 1 274 ? -8.984 -3.555 9.915 1.00 89.06 274 GLY A CA 1
ATOM 2065 C C . GLY A 1 274 ? -10.122 -4.519 9.538 1.00 89.06 274 GLY A C 1
ATOM 2066 O O . GLY A 1 274 ? -11.057 -4.110 8.832 1.00 89.06 274 GLY A O 1
ATOM 2067 N N . PRO A 1 275 ? -10.086 -5.779 10.012 1.00 88.19 275 PRO A N 1
ATOM 2068 C CA . PRO A 1 275 ? -11.135 -6.767 9.761 1.00 88.19 275 PRO A CA 1
ATOM 2069 C C . PRO A 1 275 ? -12.431 -6.511 10.542 1.00 88.19 275 PRO A C 1
ATOM 2071 O O . PRO A 1 275 ? -13.429 -7.187 10.314 1.00 88.19 275 PRO A O 1
ATOM 2074 N N . SER A 1 276 ? -12.467 -5.527 11.442 1.00 83.88 276 SER A N 1
ATOM 2075 C CA . SER A 1 276 ? -13.657 -5.249 12.246 1.00 83.88 276 SER A CA 1
ATOM 2076 C C . SER A 1 276 ? -14.799 -4.717 11.374 1.00 83.88 276 SER A C 1
ATOM 2078 O O . SER A 1 276 ? -14.627 -3.794 10.569 1.00 83.88 276 SER A O 1
ATOM 2080 N N . GLY A 1 277 ? -15.990 -5.275 11.557 1.00 80.12 277 GLY A N 1
ATOM 2081 C CA . GLY A 1 277 ? -17.210 -4.853 10.880 1.00 80.12 277 GLY A CA 1
ATOM 2082 C C . GLY A 1 277 ? -18.446 -5.390 11.599 1.00 80.12 277 GLY A C 1
ATOM 2083 O O . GLY A 1 277 ? -18.310 -6.216 12.503 1.00 80.12 277 GLY A O 1
ATOM 2084 N N . PRO A 1 278 ? -19.651 -4.927 11.231 1.00 78.38 278 PRO A N 1
ATOM 2085 C CA . PRO A 1 278 ? -20.882 -5.411 11.838 1.00 78.38 278 PRO A CA 1
ATOM 2086 C C . PRO A 1 278 ? -20.997 -6.932 11.691 1.00 78.38 278 PRO A C 1
ATOM 2088 O O . PRO A 1 278 ? -20.944 -7.461 10.575 1.00 78.38 278 PRO A O 1
ATOM 2091 N N . ALA A 1 279 ? -21.148 -7.621 12.820 1.00 78.12 279 ALA A N 1
ATOM 2092 C CA . ALA A 1 279 ? -21.392 -9.054 12.871 1.00 78.12 279 ALA A CA 1
ATOM 2093 C C . ALA A 1 279 ? -22.902 -9.313 12.934 1.00 78.12 279 ALA A C 1
ATOM 2095 O O . ALA A 1 279 ? -23.618 -8.689 13.716 1.00 78.12 279 ALA A O 1
ATOM 2096 N N . PHE A 1 280 ? -23.394 -10.228 12.103 1.00 80.25 280 PHE A N 1
ATOM 2097 C CA . PHE A 1 280 ? -24.798 -10.629 12.079 1.00 80.25 280 PHE A CA 1
ATOM 2098 C C . PHE A 1 280 ? -24.932 -12.101 11.678 1.00 80.25 280 PHE A C 1
ATOM 2100 O O . PHE A 1 280 ? -24.049 -12.672 11.040 1.00 80.25 280 PHE A O 1
ATOM 2107 N N . GLY A 1 281 ? -26.060 -12.713 12.041 1.00 83.44 281 GLY A N 1
ATOM 2108 C CA . GLY A 1 281 ? -26.378 -14.096 11.682 1.00 83.44 281 GLY A CA 1
ATOM 2109 C C . GLY A 1 281 ? -25.729 -15.159 12.587 1.00 83.44 281 GLY A C 1
ATOM 2110 O O . GLY A 1 281 ? -25.313 -14.844 13.704 1.00 83.44 281 GLY A O 1
ATOM 2111 N N . PRO A 1 282 ? -25.708 -16.433 12.146 1.00 85.81 282 PRO A N 1
ATOM 2112 C CA . PRO A 1 282 ? -25.255 -17.577 12.947 1.00 85.81 282 PRO A CA 1
ATOM 2113 C C . PRO A 1 282 ? -23.738 -17.549 13.210 1.00 85.81 282 PRO A C 1
ATOM 2115 O O . PRO A 1 282 ? -22.988 -16.939 12.455 1.00 85.81 282 PRO A O 1
ATOM 2118 N N . GLY A 1 283 ? -23.266 -18.253 14.247 1.00 81.50 283 GLY A N 1
ATOM 2119 C CA . GLY A 1 283 ? -21.867 -18.185 14.710 1.00 81.50 283 GLY A CA 1
ATOM 2120 C C . GLY A 1 283 ? -20.800 -18.472 13.641 1.00 81.50 283 GLY A C 1
ATOM 2121 O O . GLY A 1 283 ? -19.782 -17.788 13.594 1.00 81.50 283 GLY A O 1
ATOM 2122 N N . TRP A 1 284 ? -21.054 -19.398 12.707 1.00 80.81 284 TRP A N 1
ATOM 2123 C CA . TRP A 1 284 ? -20.133 -19.658 11.588 1.00 80.81 284 TRP A CA 1
ATOM 2124 C C . TRP A 1 284 ? -19.996 -18.455 10.641 1.00 80.81 284 TRP A C 1
ATOM 2126 O O . TRP A 1 284 ? -18.921 -18.213 10.099 1.00 80.81 284 TRP A O 1
ATOM 2136 N N . LEU A 1 285 ? -21.071 -17.678 10.457 1.00 84.19 285 LEU A N 1
ATOM 2137 C CA . LEU A 1 285 ? -21.057 -16.473 9.632 1.00 84.19 285 LEU A CA 1
ATOM 2138 C C . LEU A 1 285 ? -20.298 -15.354 10.350 1.00 84.19 285 LEU A C 1
ATOM 2140 O O . LEU A 1 285 ? -19.509 -14.656 9.722 1.00 84.19 285 LEU A O 1
ATOM 2144 N N . GLN A 1 286 ? -20.463 -15.234 11.668 1.00 82.00 286 GLN A N 1
ATOM 2145 C CA . GLN A 1 286 ? -19.719 -14.270 12.484 1.00 82.00 286 GLN A CA 1
ATOM 2146 C C . GLN A 1 286 ? -18.204 -14.520 12.464 1.00 82.00 286 GLN A C 1
ATOM 2148 O O . GLN A 1 286 ? -17.446 -13.557 12.491 1.00 82.00 286 GLN A O 1
ATOM 2153 N N . ALA A 1 287 ? -17.759 -15.775 12.333 1.00 82.88 287 ALA A N 1
ATOM 2154 C CA . ALA A 1 287 ? -16.340 -16.104 12.181 1.00 82.88 287 ALA A CA 1
ATOM 2155 C C . ALA A 1 287 ? -15.759 -15.665 10.820 1.00 82.88 287 ALA A C 1
ATOM 2157 O O . ALA A 1 287 ? -14.603 -15.255 10.736 1.00 82.88 287 ALA A O 1
ATOM 2158 N N . VAL A 1 288 ? -16.557 -15.721 9.747 1.00 85.62 288 VAL A N 1
ATOM 2159 C CA . VAL A 1 288 ? -16.111 -15.413 8.372 1.00 85.62 288 VAL A CA 1
ATOM 2160 C C . VAL A 1 288 ? -16.289 -13.931 8.016 1.00 85.62 288 VAL A C 1
ATOM 2162 O O . VAL A 1 288 ? -15.508 -13.377 7.239 1.00 85.62 288 VAL A O 1
ATOM 2165 N N . LEU A 1 289 ? -17.293 -13.264 8.592 1.00 88.12 289 LEU A N 1
ATOM 2166 C CA . LEU A 1 289 ? -17.628 -11.864 8.310 1.00 88.12 289 LEU A CA 1
ATOM 2167 C C . LEU A 1 289 ? -16.443 -10.894 8.455 1.00 88.12 289 LEU A C 1
ATOM 2169 O O . LEU A 1 289 ? -16.277 -10.072 7.554 1.00 88.12 289 LEU A O 1
ATOM 2173 N N . PRO A 1 290 ? -15.593 -10.968 9.499 1.00 89.44 290 PRO A N 1
ATOM 2174 C CA . PRO A 1 290 ? -14.441 -10.079 9.625 1.00 89.44 290 PRO A CA 1
ATOM 2175 C C . PRO A 1 290 ? -13.489 -10.154 8.427 1.00 89.44 290 PRO A C 1
ATOM 2177 O O . PRO A 1 290 ? -13.048 -9.132 7.902 1.00 89.44 290 PRO A O 1
ATOM 2180 N N . THR A 1 291 ? -13.227 -11.364 7.928 1.00 90.25 291 THR A N 1
ATOM 2181 C CA . THR A 1 291 ? -12.398 -11.566 6.734 1.00 90.25 291 THR A CA 1
ATOM 2182 C C . THR A 1 291 ? -13.078 -11.031 5.481 1.00 90.25 291 THR A C 1
ATOM 2184 O O . THR A 1 291 ? -12.430 -10.395 4.653 1.00 90.25 291 THR A O 1
ATOM 2187 N N . VAL A 1 292 ? -14.395 -11.206 5.347 1.00 91.44 292 VAL A N 1
ATOM 2188 C CA . VAL A 1 292 ? -15.153 -10.639 4.220 1.00 91.44 292 VAL A CA 1
ATOM 2189 C C . VAL A 1 292 ? -15.098 -9.111 4.232 1.00 91.44 292 VAL A C 1
ATOM 2191 O O . VAL A 1 292 ? -14.843 -8.503 3.193 1.00 91.44 292 VAL A O 1
ATOM 2194 N N . TRP A 1 293 ? -15.275 -8.480 5.395 1.00 91.25 293 TRP A N 1
ATOM 2195 C CA . TRP A 1 293 ? -15.170 -7.028 5.543 1.00 91.25 293 TRP A CA 1
ATOM 2196 C C . TRP A 1 293 ? -13.767 -6.519 5.235 1.00 91.25 293 TRP A C 1
ATOM 2198 O O . TRP A 1 293 ? -13.626 -5.514 4.538 1.00 91.25 293 TRP A O 1
ATOM 2208 N N . PHE A 1 294 ? -12.739 -7.223 5.705 1.00 93.88 294 PHE A N 1
ATOM 2209 C CA . PHE A 1 294 ? -11.356 -6.911 5.377 1.00 93.88 294 PHE A CA 1
ATOM 2210 C C . PHE A 1 294 ? -11.123 -6.936 3.864 1.00 93.88 294 PHE A C 1
ATOM 2212 O O . PHE A 1 294 ? -10.696 -5.935 3.289 1.00 93.88 294 PHE A O 1
ATOM 2219 N N . VAL A 1 295 ? -11.484 -8.039 3.201 1.00 94.00 295 VAL A N 1
ATOM 2220 C CA . VAL A 1 295 ? -11.335 -8.195 1.747 1.00 94.00 295 VAL A CA 1
ATOM 2221 C C . VAL A 1 295 ? -12.117 -7.127 0.993 1.00 94.00 295 VAL A C 1
ATOM 2223 O O . VAL A 1 295 ? -11.599 -6.561 0.035 1.00 94.00 295 VAL A O 1
ATOM 2226 N N . PHE A 1 296 ? -13.333 -6.801 1.431 1.00 94.25 296 PHE A N 1
ATOM 2227 C CA . PHE A 1 296 ? -14.146 -5.759 0.811 1.00 94.25 296 PHE A CA 1
ATOM 2228 C C . PHE A 1 296 ? -13.495 -4.372 0.914 1.00 94.25 296 PHE A C 1
ATOM 2230 O O . PHE A 1 296 ? -13.396 -3.663 -0.088 1.00 94.25 296 PHE A O 1
ATOM 2237 N N . LYS A 1 297 ? -13.001 -3.992 2.100 1.00 94.94 297 LYS A N 1
ATOM 2238 C CA . LYS A 1 297 ? -12.304 -2.712 2.306 1.00 94.94 297 LYS A CA 1
ATOM 2239 C C . LYS A 1 297 ? -11.012 -2.643 1.488 1.00 94.94 297 LYS A C 1
ATOM 2241 O O . LYS A 1 297 ? -10.771 -1.638 0.821 1.00 94.94 297 LYS A O 1
ATOM 2246 N N . VAL A 1 298 ? -10.217 -3.718 1.482 1.00 95.62 298 VAL A N 1
ATOM 2247 C CA . VAL A 1 298 ? -8.992 -3.811 0.671 1.00 95.62 298 VAL A CA 1
ATOM 2248 C C . VAL A 1 298 ? -9.327 -3.702 -0.814 1.00 95.62 298 VAL A C 1
ATOM 2250 O O . VAL A 1 298 ? -8.715 -2.901 -1.512 1.00 95.62 298 VAL A O 1
ATOM 2253 N N . ALA A 1 299 ? -10.345 -4.418 -1.299 1.00 95.50 299 ALA A N 1
ATOM 2254 C CA . ALA A 1 299 ? -10.803 -4.334 -2.685 1.00 95.50 299 ALA A CA 1
ATOM 2255 C C . ALA A 1 299 ? -11.267 -2.919 -3.069 1.00 95.50 299 ALA A C 1
ATOM 2257 O O . ALA A 1 299 ? -11.007 -2.478 -4.189 1.00 95.50 299 ALA A O 1
ATOM 2258 N N . GLY A 1 300 ? -11.901 -2.189 -2.145 1.00 95.88 300 GLY A N 1
ATOM 2259 C CA . GLY A 1 300 ? -12.250 -0.781 -2.328 1.00 95.88 300 GLY A CA 1
ATOM 2260 C C . GLY A 1 300 ? -11.022 0.092 -2.589 1.00 95.88 300 GLY A C 1
ATOM 2261 O O . GLY A 1 300 ? -11.004 0.859 -3.550 1.00 95.88 300 GLY A O 1
ATOM 2262 N N . PHE A 1 301 ? -9.959 -0.072 -1.800 1.00 95.00 301 PHE A N 1
ATOM 2263 C CA . PHE A 1 301 ? -8.711 0.661 -2.020 1.00 95.00 301 PHE A CA 1
ATOM 2264 C C . PHE A 1 301 ? -7.967 0.224 -3.274 1.00 95.00 301 PHE A C 1
ATOM 2266 O O . PHE A 1 301 ? -7.528 1.080 -4.036 1.00 95.00 301 PHE A O 1
ATOM 2273 N N . LEU A 1 302 ? -7.904 -1.076 -3.555 1.00 94.75 302 LEU A N 1
ATOM 2274 C CA . LEU A 1 302 ? -7.371 -1.587 -4.816 1.00 94.75 302 LEU A CA 1
ATOM 2275 C C . LEU A 1 302 ? -8.086 -0.963 -6.023 1.00 94.75 302 LEU A C 1
ATOM 2277 O O . LEU A 1 302 ? -7.438 -0.554 -6.986 1.00 94.75 302 LEU A O 1
ATOM 2281 N N . PHE A 1 303 ? -9.414 -0.832 -5.961 1.00 94.81 303 PHE A N 1
ATOM 2282 C CA . PHE A 1 303 ? -10.183 -0.130 -6.984 1.00 94.81 303 PHE A CA 1
ATOM 2283 C C . PHE A 1 303 ? -9.789 1.349 -7.083 1.00 94.81 303 PHE A C 1
ATOM 2285 O O . PHE A 1 303 ? -9.618 1.840 -8.195 1.00 94.81 303 PHE A O 1
ATOM 2292 N N . VAL A 1 304 ? -9.586 2.043 -5.957 1.00 94.06 304 VAL A N 1
ATOM 2293 C CA . VAL A 1 304 ? -9.096 3.432 -5.949 1.00 94.06 304 VAL A CA 1
ATOM 2294 C C . VAL A 1 304 ? -7.722 3.544 -6.618 1.00 94.06 304 VAL A C 1
ATOM 2296 O O . VAL A 1 304 ? -7.559 4.407 -7.474 1.00 94.06 304 VAL A O 1
ATOM 2299 N N . PHE A 1 305 ? -6.762 2.659 -6.327 1.00 92.12 305 PHE A N 1
ATOM 2300 C CA . PHE A 1 305 ? -5.452 2.649 -7.002 1.00 92.12 305 PHE A CA 1
ATOM 2301 C C . PHE A 1 305 ? -5.591 2.506 -8.525 1.00 92.12 305 PHE A C 1
ATOM 2303 O O . PHE A 1 305 ? -4.992 3.261 -9.292 1.00 92.12 305 PHE A O 1
ATOM 2310 N N . VAL A 1 306 ? -6.432 1.573 -8.976 1.00 93.06 306 VAL A N 1
ATOM 2311 C CA . VAL A 1 306 ? -6.715 1.385 -10.406 1.00 93.06 306 VAL A CA 1
ATOM 2312 C C . VAL A 1 306 ? -7.430 2.604 -11.004 1.00 93.06 306 VAL A C 1
ATOM 2314 O O . VAL A 1 306 ? -7.181 2.975 -12.152 1.00 93.06 306 VAL A O 1
ATOM 2317 N N . TRP A 1 307 ? -8.306 3.252 -10.239 1.00 92.88 307 TRP A N 1
ATOM 2318 C CA . TRP A 1 307 ? -9.033 4.438 -10.675 1.00 92.88 307 TRP A CA 1
ATOM 2319 C C . TRP A 1 307 ? -8.126 5.663 -10.813 1.00 92.88 307 TRP A C 1
ATOM 2321 O O . TRP A 1 307 ? -8.223 6.377 -11.815 1.00 92.88 307 TRP A O 1
ATOM 2331 N N . LEU A 1 308 ? -7.188 5.862 -9.885 1.00 91.44 308 LEU A N 1
ATOM 2332 C CA . LEU A 1 308 ? -6.163 6.899 -9.996 1.00 91.44 308 LEU A CA 1
ATOM 2333 C C . LEU A 1 308 ? -5.339 6.716 -11.272 1.00 91.44 308 LEU A C 1
ATOM 2335 O O . LEU A 1 308 ? -5.190 7.667 -12.037 1.00 91.44 308 LEU A O 1
ATOM 2339 N N . ARG A 1 309 ? -4.914 5.479 -11.563 1.00 87.62 309 ARG A N 1
ATOM 2340 C CA . ARG A 1 309 ? -4.202 5.145 -12.806 1.00 87.62 309 ARG A CA 1
ATOM 2341 C C . ARG A 1 309 ? -4.995 5.514 -14.061 1.00 87.62 309 ARG A C 1
ATOM 2343 O O . ARG A 1 309 ? -4.409 5.913 -15.063 1.00 87.62 309 ARG A O 1
ATOM 2350 N N . GLY A 1 310 ? -6.311 5.311 -14.041 1.00 86.62 310 GLY A N 1
ATOM 2351 C CA . GLY A 1 310 ? -7.179 5.571 -15.190 1.00 86.62 310 GLY A CA 1
ATOM 2352 C C . GLY A 1 310 ? -7.540 7.043 -15.400 1.00 86.62 310 GLY A C 1
ATOM 2353 O O . GLY A 1 310 ? -7.979 7.391 -16.493 1.00 86.62 310 GLY A O 1
ATOM 2354 N N . THR A 1 311 ? -7.387 7.894 -14.380 1.00 90.00 311 THR A N 1
ATOM 2355 C CA . THR A 1 311 ? -7.873 9.287 -14.403 1.00 90.00 311 THR A CA 1
ATOM 2356 C C . THR A 1 311 ? -6.775 10.339 -14.351 1.00 90.00 311 THR A C 1
ATOM 2358 O O . THR A 1 311 ? -6.918 11.376 -14.997 1.00 90.00 311 THR A O 1
ATOM 2361 N N . LEU A 1 312 ? -5.698 10.109 -13.597 1.00 89.19 312 LEU A N 1
ATOM 2362 C CA . LEU A 1 312 ? -4.673 11.124 -13.378 1.00 89.19 312 LEU A CA 1
ATOM 2363 C C . LEU A 1 312 ? -3.562 11.062 -14.437 1.00 89.19 312 LEU A C 1
ATOM 2365 O O . LEU A 1 312 ? -3.083 9.974 -14.768 1.00 89.19 312 LEU A O 1
ATOM 2369 N N . PRO A 1 313 ? -3.108 12.222 -14.951 1.00 86.75 313 PRO A N 1
ATOM 2370 C CA . PRO A 1 313 ? -1.934 12.281 -15.808 1.00 86.75 313 PRO A CA 1
ATOM 2371 C C . PRO A 1 313 ? -0.661 12.015 -14.997 1.00 86.75 313 PRO A C 1
ATOM 2373 O O . PRO A 1 313 ? -0.617 12.236 -13.787 1.00 86.75 313 PRO A O 1
ATOM 2376 N N . ARG A 1 314 ? 0.401 11.588 -15.683 1.00 84.38 314 ARG A N 1
ATOM 2377 C CA . ARG A 1 314 ? 1.722 11.397 -15.070 1.00 84.38 314 ARG A CA 1
ATOM 2378 C C . ARG A 1 314 ? 2.285 12.717 -14.542 1.00 84.38 314 ARG A C 1
ATOM 2380 O O . ARG A 1 314 ? 2.241 13.734 -15.239 1.00 84.38 314 ARG A O 1
ATOM 2387 N N . PHE A 1 315 ? 2.861 12.689 -13.343 1.00 82.31 315 PHE A N 1
ATOM 2388 C CA . PHE A 1 315 ? 3.617 13.820 -12.801 1.00 82.31 315 PHE A CA 1
ATOM 2389 C C . PHE A 1 315 ? 5.070 13.771 -13.257 1.00 82.31 315 PHE A C 1
ATOM 2391 O O . PHE A 1 315 ? 5.616 12.703 -13.491 1.00 82.31 315 PHE A O 1
ATOM 2398 N N . ARG A 1 316 ? 5.714 14.940 -13.345 1.00 84.00 316 ARG A N 1
ATOM 2399 C CA . ARG A 1 316 ? 7.166 15.037 -13.550 1.00 84.00 316 ARG A CA 1
ATOM 2400 C C . ARG A 1 316 ? 7.904 14.838 -12.225 1.00 84.00 316 ARG A C 1
ATOM 2402 O O . ARG A 1 316 ? 7.431 15.319 -11.193 1.00 84.00 316 ARG A O 1
ATOM 2409 N N . TYR A 1 317 ? 9.094 14.236 -12.281 1.00 83.00 317 TYR A N 1
ATOM 2410 C CA . TYR A 1 317 ? 9.943 13.957 -11.114 1.00 83.00 317 TYR A CA 1
ATOM 2411 C C . TYR A 1 317 ? 10.136 15.156 -10.181 1.00 83.00 317 TYR A C 1
ATOM 2413 O O . TYR A 1 317 ? 9.895 15.031 -8.986 1.00 83.00 317 TYR A O 1
ATOM 2421 N N . ASP A 1 318 ? 10.466 16.338 -10.705 1.00 85.12 318 ASP A N 1
ATOM 2422 C CA . ASP A 1 318 ? 10.714 17.511 -9.849 1.00 85.12 318 ASP A CA 1
ATOM 2423 C C . ASP A 1 318 ? 9.477 17.928 -9.044 1.00 85.12 318 ASP A C 1
ATOM 2425 O O . ASP A 1 318 ? 9.576 18.262 -7.869 1.00 85.12 318 ASP A O 1
ATOM 2429 N N . ARG A 1 319 ? 8.291 17.885 -9.669 1.00 87.19 319 ARG A N 1
ATOM 2430 C CA . ARG A 1 319 ? 7.029 18.261 -9.012 1.00 87.19 319 ARG A CA 1
ATOM 2431 C C . ARG A 1 319 ? 6.626 17.245 -7.958 1.00 87.19 319 ARG A C 1
ATOM 2433 O O . ARG A 1 319 ? 6.072 17.629 -6.932 1.00 87.19 319 ARG A O 1
ATOM 2440 N N . LEU A 1 320 ? 6.924 15.974 -8.216 1.00 86.19 320 LEU A N 1
ATOM 2441 C CA . LEU A 1 320 ? 6.749 14.915 -7.240 1.00 86.19 320 LEU A CA 1
ATOM 2442 C C . LEU A 1 320 ? 7.660 15.164 -6.028 1.00 86.19 320 LEU A C 1
ATOM 2444 O O . LEU A 1 320 ? 7.184 15.248 -4.902 1.00 86.19 320 LEU A O 1
ATOM 2448 N N . MET A 1 321 ? 8.954 15.401 -6.253 1.00 87.44 321 MET A N 1
ATOM 2449 C CA . MET A 1 321 ? 9.893 15.676 -5.160 1.00 87.44 321 MET A CA 1
ATOM 2450 C C . MET A 1 321 ? 9.517 16.934 -4.367 1.00 87.44 321 MET A C 1
ATOM 2452 O O . MET A 1 321 ? 9.555 16.907 -3.137 1.00 87.44 321 MET A O 1
ATOM 2456 N N . ASP A 1 322 ? 9.084 18.004 -5.040 1.00 88.31 322 ASP A N 1
ATOM 2457 C CA . ASP A 1 322 ? 8.587 19.217 -4.383 1.00 88.31 322 ASP A CA 1
ATOM 2458 C C . ASP A 1 322 ? 7.357 18.933 -3.503 1.00 88.31 322 ASP A C 1
ATOM 2460 O O . ASP A 1 322 ? 7.278 19.451 -2.390 1.00 88.31 322 ASP A O 1
ATOM 2464 N N . LEU A 1 323 ? 6.411 18.102 -3.959 1.00 89.50 323 LEU A N 1
ATOM 2465 C CA . LEU A 1 323 ? 5.235 17.717 -3.170 1.00 89.50 323 LEU A CA 1
ATOM 2466 C C . LEU A 1 323 ? 5.644 16.965 -1.896 1.00 89.50 323 LEU A C 1
ATOM 2468 O O . LEU A 1 323 ? 5.178 17.306 -0.807 1.00 89.50 323 LEU A O 1
ATOM 2472 N N . GLY A 1 324 ? 6.533 15.977 -2.017 1.00 86.88 324 GLY A N 1
ATOM 2473 C CA . GLY A 1 324 ? 7.050 15.228 -0.873 1.00 86.88 324 GLY A CA 1
ATOM 2474 C C . GLY A 1 324 ? 7.746 16.135 0.143 1.00 86.88 324 GLY A C 1
ATOM 2475 O O . GLY A 1 324 ? 7.342 16.211 1.304 1.00 86.88 324 GLY A O 1
ATOM 2476 N N . TRP A 1 325 ? 8.751 16.884 -0.310 1.00 89.62 325 TRP A N 1
ATOM 2477 C CA . TRP A 1 325 ? 9.635 17.647 0.571 1.00 89.62 325 TRP A CA 1
ATOM 2478 C C . TRP A 1 325 ? 9.044 18.953 1.097 1.00 89.62 325 TRP A C 1
ATOM 2480 O O . TRP A 1 325 ? 9.296 19.312 2.245 1.00 89.62 325 TRP A O 1
ATOM 2490 N N . ARG A 1 326 ? 8.273 19.686 0.286 1.00 86.75 326 ARG A N 1
ATOM 2491 C CA . ARG A 1 326 ? 7.750 21.007 0.677 1.00 86.75 326 ARG A CA 1
ATOM 2492 C C . ARG A 1 326 ? 6.368 20.947 1.313 1.00 86.75 326 ARG A C 1
ATOM 2494 O O . ARG A 1 326 ? 5.999 21.893 2.001 1.00 86.75 326 ARG A O 1
ATOM 2501 N N . VAL A 1 327 ? 5.603 19.879 1.079 1.00 88.56 327 VAL A N 1
ATOM 2502 C CA . VAL A 1 327 ? 4.219 19.770 1.564 1.00 88.56 327 VAL A CA 1
ATOM 2503 C C . VAL A 1 327 ? 4.058 18.592 2.514 1.00 88.56 327 VAL A C 1
ATOM 2505 O O . VAL A 1 327 ? 3.720 18.805 3.676 1.00 88.56 327 VAL A O 1
ATOM 2508 N N . LEU A 1 328 ? 4.321 17.362 2.066 1.00 88.25 328 LEU A N 1
ATOM 2509 C CA . LEU A 1 328 ? 4.009 16.172 2.866 1.00 88.25 328 LEU A CA 1
ATOM 2510 C C . LEU A 1 328 ? 4.852 16.084 4.142 1.00 88.25 328 LEU A C 1
ATOM 2512 O O . LEU A 1 328 ? 4.291 15.827 5.205 1.00 88.25 328 LEU A O 1
ATOM 2516 N N . LEU A 1 329 ? 6.164 16.340 4.067 1.00 88.31 329 LEU A N 1
ATOM 2517 C CA . LEU A 1 329 ? 7.036 16.284 5.247 1.00 88.31 329 LEU A CA 1
ATOM 2518 C C . LEU A 1 329 ? 6.690 17.353 6.302 1.00 88.31 329 LEU A C 1
ATOM 2520 O O . LEU A 1 329 ? 6.470 16.973 7.455 1.00 88.31 329 LEU A O 1
ATOM 2524 N N . PRO A 1 330 ? 6.571 18.659 5.969 1.00 89.50 330 PRO A N 1
ATOM 2525 C CA . PRO A 1 330 ? 6.206 19.666 6.965 1.00 89.50 330 PRO A CA 1
ATOM 2526 C C . PRO A 1 330 ? 4.817 19.437 7.568 1.00 89.50 330 PRO A C 1
ATOM 2528 O O . PRO A 1 330 ? 4.654 19.552 8.783 1.00 89.50 330 PRO A O 1
ATOM 2531 N N . VAL A 1 331 ? 3.823 19.075 6.745 1.00 88.81 331 VAL A N 1
ATOM 2532 C CA . VAL A 1 331 ? 2.459 18.793 7.224 1.00 88.81 331 VAL A CA 1
ATOM 2533 C C . VAL A 1 331 ? 2.444 17.544 8.103 1.00 88.81 331 VAL A C 1
ATOM 2535 O O . VAL A 1 331 ? 1.803 17.553 9.151 1.00 88.81 331 VAL A O 1
ATOM 2538 N N . GLY A 1 332 ? 3.184 16.497 7.732 1.00 86.94 332 GLY A N 1
ATOM 2539 C CA . GLY A 1 332 ? 3.323 15.284 8.535 1.00 86.94 332 GLY A CA 1
ATOM 2540 C C . GLY A 1 332 ? 3.941 15.560 9.897 1.00 86.94 332 GLY A C 1
ATOM 2541 O O . GLY A 1 332 ? 3.386 15.146 10.909 1.00 86.94 332 GLY A O 1
ATOM 2542 N N . LEU A 1 333 ? 5.033 16.325 9.946 1.00 88.69 333 LEU A N 1
ATOM 2543 C CA . LEU A 1 333 ? 5.680 16.689 11.206 1.00 88.69 333 LEU A CA 1
ATOM 2544 C C . LEU A 1 333 ? 4.753 17.523 12.098 1.00 88.69 333 LEU A C 1
ATOM 2546 O O . LEU A 1 333 ? 4.613 17.236 13.288 1.00 88.69 333 LEU A O 1
ATOM 2550 N N . LEU A 1 334 ? 4.083 18.525 11.519 1.00 87.50 334 LEU A N 1
ATOM 2551 C CA . LEU A 1 334 ? 3.091 19.330 12.229 1.00 87.50 334 LEU A CA 1
ATOM 2552 C C . LEU A 1 334 ? 1.976 18.452 12.799 1.00 87.50 334 LEU A C 1
ATOM 2554 O O . LEU A 1 334 ? 1.560 18.644 13.939 1.00 87.50 334 LEU A O 1
ATOM 2558 N N . TRP A 1 335 ? 1.519 17.472 12.023 1.00 88.19 335 TRP A N 1
ATOM 2559 C CA . TRP A 1 335 ? 0.449 16.582 12.438 1.00 88.19 335 TRP A CA 1
ATOM 2560 C C . TRP A 1 335 ? 0.870 15.611 13.543 1.00 88.19 335 TRP A C 1
ATOM 2562 O O . TRP A 1 335 ? 0.101 15.392 14.474 1.00 88.19 335 TRP A O 1
ATOM 2572 N N . VAL A 1 336 ? 2.100 15.090 13.513 1.00 87.75 336 VAL A N 1
ATOM 2573 C CA . VAL A 1 336 ? 2.654 14.296 14.624 1.00 87.75 336 VAL A CA 1
ATOM 2574 C C . VAL A 1 336 ? 2.668 15.126 15.908 1.00 87.75 336 VAL A C 1
ATOM 2576 O O . VAL A 1 336 ? 2.159 14.677 16.936 1.00 87.75 336 VAL A O 1
ATOM 2579 N N . MET A 1 337 ? 3.158 16.368 15.853 1.00 84.81 337 MET A N 1
ATOM 2580 C CA . MET A 1 337 ? 3.139 17.265 17.014 1.00 84.81 337 MET A CA 1
ATOM 2581 C C . MET A 1 337 ? 1.707 17.546 17.494 1.00 84.81 337 MET A C 1
ATOM 2583 O O . MET A 1 337 ? 1.428 17.458 18.690 1.00 84.81 337 MET A O 1
ATOM 2587 N N . ALA A 1 338 ? 0.782 17.821 16.569 1.00 83.00 338 ALA A N 1
ATOM 2588 C CA . ALA A 1 338 ? -0.627 18.039 16.884 1.00 83.00 338 ALA A CA 1
ATOM 2589 C C . ALA A 1 338 ? -1.267 16.804 17.535 1.00 83.00 338 ALA A C 1
ATOM 2591 O O . ALA A 1 338 ? -1.982 16.944 18.523 1.00 83.00 338 ALA A O 1
ATOM 2592 N N . SER A 1 339 ? -0.971 15.598 17.041 1.00 82.69 339 SER A N 1
ATOM 2593 C CA . SER A 1 339 ? -1.476 14.345 17.613 1.00 82.69 339 SER A CA 1
ATOM 2594 C C . SER A 1 339 ? -1.012 14.153 19.059 1.00 82.69 339 SER A C 1
ATOM 2596 O O . SER A 1 339 ? -1.826 13.814 19.915 1.00 82.69 339 SER A O 1
ATOM 2598 N N . GLY A 1 340 ? 0.245 14.492 19.372 1.00 80.44 340 GLY A N 1
ATOM 2599 C CA . GLY A 1 340 ? 0.759 14.476 20.744 1.00 80.44 340 GLY A CA 1
ATOM 2600 C C . GLY A 1 340 ? 0.027 15.456 21.658 1.00 80.44 340 GLY A C 1
ATOM 2601 O O . GLY A 1 340 ? -0.391 15.090 22.756 1.00 80.44 340 GLY A O 1
ATOM 2602 N N . VAL A 1 341 ? -0.204 16.685 21.186 1.00 79.00 341 VAL A N 1
ATOM 2603 C CA . VAL A 1 341 ? -0.968 17.694 21.937 1.00 79.00 341 VAL A CA 1
ATOM 2604 C C . VAL A 1 341 ? -2.409 17.234 22.176 1.00 79.00 341 VAL A C 1
ATOM 2606 O O . VAL A 1 341 ? -2.908 17.354 23.294 1.00 79.00 341 VAL A O 1
ATOM 2609 N N . ILE A 1 342 ? -3.070 16.666 21.161 1.00 81.94 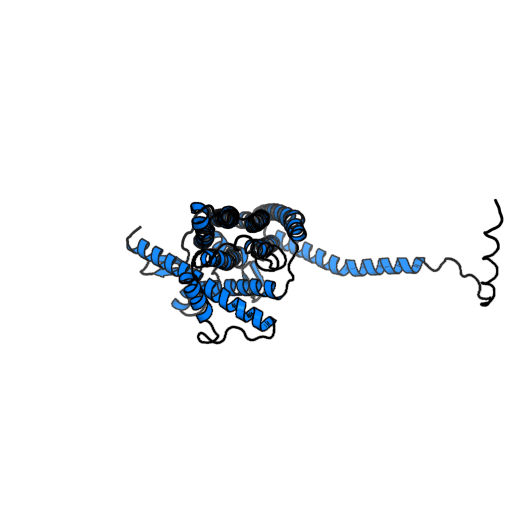342 ILE A N 1
ATOM 2610 C CA . ILE A 1 342 ? -4.441 16.144 21.266 1.00 81.94 342 ILE A CA 1
ATOM 2611 C C . ILE A 1 342 ? -4.529 15.076 22.359 1.00 81.94 342 ILE A C 1
ATOM 2613 O O . ILE A 1 342 ? -5.449 15.123 23.175 1.00 81.94 342 ILE A O 1
ATOM 2617 N N . VAL A 1 343 ? -3.573 14.146 22.410 1.00 83.00 343 VAL A N 1
ATOM 2618 C CA . VAL A 1 343 ? -3.553 13.066 23.409 1.00 83.00 343 VAL A CA 1
ATOM 2619 C C . VAL A 1 343 ? -3.401 13.620 24.825 1.00 83.00 343 VAL A C 1
ATOM 2621 O O . VAL A 1 343 ? -4.177 13.256 25.709 1.00 83.00 343 VAL A O 1
ATOM 2624 N N . VAL A 1 344 ? -2.473 14.555 25.045 1.00 80.19 344 VAL A N 1
ATOM 2625 C CA . VAL A 1 344 ? -2.270 15.182 26.366 1.00 80.19 344 VAL A CA 1
ATOM 2626 C C . VAL A 1 344 ? -3.517 15.949 26.815 1.00 80.19 344 VAL A C 1
ATOM 2628 O O . VAL A 1 344 ? -3.949 15.839 27.965 1.00 80.19 344 VAL A O 1
ATOM 2631 N N . ILE A 1 345 ? -4.142 16.695 25.902 1.00 77.44 345 ILE A N 1
ATOM 2632 C CA . ILE A 1 345 ? -5.387 17.419 26.175 1.00 77.44 345 ILE A CA 1
ATOM 2633 C C . ILE A 1 345 ? -6.522 16.448 26.538 1.00 77.44 345 ILE A C 1
ATOM 2635 O O . ILE A 1 345 ? -7.234 16.691 27.509 1.00 77.44 345 ILE A O 1
ATOM 2639 N N . GLN A 1 346 ? -6.676 15.334 25.815 1.00 73.06 346 GLN A N 1
ATOM 2640 C CA . GLN A 1 346 ? -7.696 14.316 26.103 1.00 73.06 346 GLN A CA 1
ATOM 2641 C 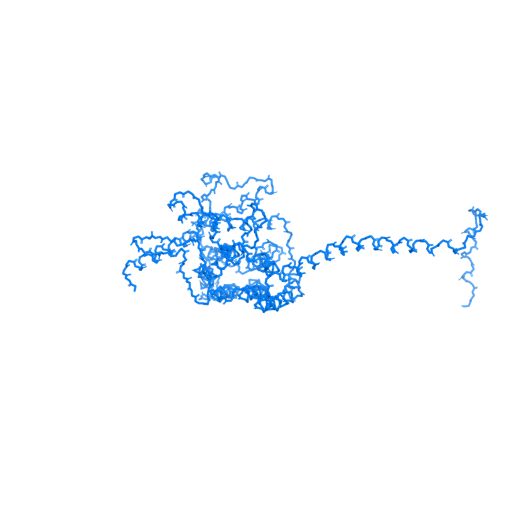C . GLN A 1 346 ? -7.509 13.625 27.458 1.00 73.06 346 GLN A C 1
ATOM 2643 O O . GLN A 1 346 ? -8.494 13.182 28.047 1.00 73.06 346 GLN A O 1
ATOM 2648 N N . GLN A 1 347 ? -6.271 13.529 27.948 1.00 73.25 347 GLN A N 1
ATOM 2649 C CA . GLN A 1 347 ? -5.965 12.971 29.267 1.00 73.25 347 GLN A CA 1
ATOM 2650 C C . GLN A 1 347 ? -6.206 13.971 30.405 1.00 73.25 347 GLN A C 1
ATOM 2652 O O . GLN A 1 347 ? -6.543 13.565 31.513 1.00 73.25 347 GLN A O 1
ATOM 2657 N N . THR A 1 348 ? -6.039 15.268 30.137 1.00 70.62 348 THR A N 1
ATOM 2658 C CA . THR A 1 348 ? -6.067 16.318 31.170 1.00 70.62 348 THR A CA 1
ATOM 2659 C C . THR A 1 348 ? -7.444 16.973 31.303 1.00 70.62 348 THR A C 1
ATOM 2661 O O . THR A 1 348 ? -7.809 17.455 32.373 1.00 70.62 348 THR A O 1
ATOM 2664 N N . VAL A 1 349 ? -8.218 17.016 30.218 1.00 68.50 349 VAL A N 1
ATOM 2665 C CA . VAL A 1 349 ? -9.461 17.785 30.120 1.00 68.50 349 VAL A CA 1
ATOM 2666 C C . VAL A 1 349 ? -10.659 16.848 29.990 1.00 68.50 349 VAL A C 1
ATOM 2668 O O . VAL A 1 349 ? -10.650 15.916 29.187 1.00 68.50 349 VAL A O 1
ATOM 2671 N N . GLU A 1 350 ? -11.733 17.120 30.739 1.00 70.56 350 GLU A N 1
ATOM 2672 C CA . GLU A 1 350 ? -12.984 16.369 30.616 1.00 70.56 350 GLU A CA 1
ATOM 2673 C C . GLU A 1 350 ? -13.481 16.345 29.160 1.00 70.56 350 GLU A C 1
ATOM 2675 O O . GLU A 1 350 ? -13.632 17.387 28.511 1.00 70.56 350 GLU A O 1
ATOM 2680 N N . ARG A 1 351 ? -13.813 15.147 28.651 1.00 63.16 351 ARG A N 1
ATOM 2681 C CA . ARG A 1 351 ? -14.288 14.940 27.267 1.00 63.16 351 ARG A CA 1
ATOM 2682 C C . ARG A 1 351 ? -15.467 15.849 26.896 1.00 63.16 351 ARG A C 1
ATOM 2684 O O . ARG A 1 351 ? -15.570 16.284 25.752 1.00 63.16 351 ARG A O 1
ATOM 2691 N N . ALA A 1 352 ? -16.331 16.176 27.859 1.00 58.25 352 ALA A N 1
ATOM 2692 C CA . ALA A 1 352 ? -17.463 17.076 27.655 1.00 58.25 352 ALA A CA 1
ATOM 2693 C C . ALA A 1 352 ? -17.034 18.523 27.349 1.00 58.25 352 ALA A C 1
ATOM 2695 O O . ALA A 1 352 ? -17.656 19.180 26.515 1.00 58.25 352 ALA A O 1
ATOM 2696 N N . LEU A 1 353 ? -15.964 19.017 27.980 1.00 60.84 353 LEU A N 1
ATOM 2697 C CA . LEU A 1 353 ? -15.415 20.345 27.706 1.00 60.84 353 LEU A CA 1
ATOM 2698 C C . LEU A 1 353 ? -14.761 20.382 26.319 1.00 60.84 353 LEU A C 1
ATOM 2700 O O . LEU A 1 353 ? -14.972 21.332 25.570 1.00 60.84 353 LEU A O 1
ATOM 2704 N N . LEU A 1 354 ? -14.042 19.322 25.941 1.00 65.19 354 LEU A N 1
ATOM 2705 C CA . LEU A 1 354 ? -13.404 19.215 24.624 1.00 65.19 354 LEU A CA 1
ATOM 2706 C C . LEU A 1 354 ? -14.414 19.197 23.482 1.00 65.19 354 LEU A C 1
ATOM 2708 O O . LEU A 1 354 ? -14.239 19.917 22.503 1.00 65.19 354 LEU A O 1
ATOM 2712 N N . LEU A 1 355 ? -15.500 18.436 23.626 1.00 62.41 355 LEU A N 1
ATOM 2713 C CA . LEU A 1 355 ? -16.572 18.406 22.631 1.00 62.41 355 LEU A CA 1
ATOM 2714 C C . LEU A 1 355 ? -17.273 19.764 22.504 1.00 62.41 355 LEU A C 1
ATOM 2716 O O . LEU A 1 355 ? -17.598 20.179 21.394 1.00 62.41 355 LEU A O 1
ATOM 2720 N N . ARG A 1 356 ? -17.456 20.494 23.612 1.00 55.69 356 ARG A N 1
ATOM 2721 C CA . ARG A 1 356 ? -18.023 21.853 23.593 1.00 55.69 356 ARG A CA 1
ATOM 2722 C C . ARG A 1 356 ? -17.085 22.850 22.918 1.00 55.69 356 ARG A C 1
ATOM 2724 O O . ARG A 1 356 ? -17.535 23.606 22.066 1.00 55.69 356 ARG A O 1
ATOM 2731 N N . LEU A 1 357 ? -15.793 22.829 23.245 1.00 65.50 357 LEU A N 1
ATOM 2732 C CA . LEU A 1 357 ? -14.795 23.707 22.627 1.00 65.50 357 LEU A CA 1
ATOM 2733 C C . LEU A 1 357 ? -14.630 23.418 21.131 1.00 65.50 357 LEU A C 1
ATOM 2735 O O . LEU A 1 357 ? -14.588 24.352 20.337 1.00 65.50 357 LEU A O 1
ATOM 2739 N N . ALA A 1 358 ? -14.612 22.144 20.733 1.00 66.56 358 ALA A N 1
ATOM 2740 C CA . ALA A 1 358 ? -14.573 21.746 19.329 1.00 66.56 358 ALA A CA 1
ATOM 2741 C C . ALA A 1 358 ? -15.844 22.175 18.578 1.00 66.56 358 ALA A C 1
ATOM 2743 O O . ALA A 1 358 ? -15.746 22.723 17.485 1.00 66.56 358 ALA A O 1
ATOM 2744 N N . ALA A 1 359 ? -17.031 22.002 19.170 1.00 58.56 359 ALA A N 1
ATOM 2745 C CA . ALA A 1 359 ? -18.288 22.458 18.576 1.00 58.56 359 ALA A CA 1
ATOM 2746 C C . ALA A 1 359 ? -18.338 23.987 18.419 1.00 58.56 359 ALA A C 1
ATOM 2748 O O . ALA A 1 359 ? -18.797 24.482 17.392 1.00 58.56 359 ALA A O 1
ATOM 2749 N N . VAL A 1 360 ? -17.816 24.738 19.395 1.00 63.62 360 VAL A N 1
ATOM 2750 C CA . VAL A 1 360 ? -17.679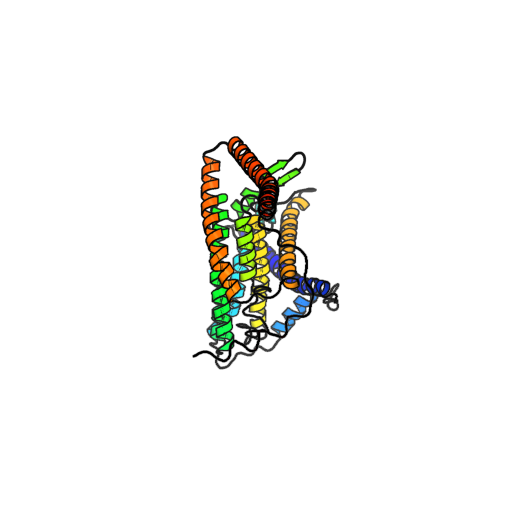 26.200 19.305 1.00 63.62 360 VAL A CA 1
ATOM 2751 C C . VAL A 1 360 ? -16.672 26.584 18.222 1.00 63.62 360 VAL A C 1
ATOM 2753 O O . VAL A 1 360 ? -16.982 27.441 17.405 1.00 63.62 360 VAL A O 1
ATOM 2756 N N . ALA A 1 361 ? -15.509 25.933 18.149 1.00 69.94 361 ALA A N 1
ATOM 2757 C CA . ALA A 1 361 ? -14.502 26.210 17.125 1.00 69.94 361 ALA A CA 1
ATOM 2758 C C . ALA A 1 361 ? -15.018 25.916 15.705 1.00 69.94 361 ALA A C 1
ATOM 2760 O O . ALA A 1 361 ? -14.825 26.727 14.803 1.00 69.94 361 ALA A O 1
ATOM 2761 N N . VAL A 1 362 ? -15.731 24.801 15.513 1.00 72.25 362 VAL A N 1
ATOM 2762 C CA . VAL A 1 362 ? -16.391 24.458 14.243 1.00 72.25 362 VAL A CA 1
ATOM 2763 C C . VAL A 1 362 ? -17.509 25.450 13.926 1.00 72.25 362 VAL A C 1
ATOM 2765 O O . VAL A 1 362 ? -17.598 25.922 12.797 1.00 72.25 362 VAL A O 1
ATOM 2768 N N . GLY A 1 363 ? -18.323 25.829 14.915 1.00 58.62 363 GLY A N 1
ATOM 2769 C CA . GLY A 1 363 ? -19.353 26.854 14.756 1.00 58.62 363 GLY A CA 1
ATOM 2770 C C . GLY A 1 363 ? -18.768 28.201 14.328 1.00 58.62 363 GLY A C 1
ATOM 2771 O O . GLY A 1 363 ? -19.245 28.801 13.371 1.00 58.62 363 GLY A O 1
ATOM 2772 N N . VAL A 1 364 ? -17.680 28.637 14.965 1.00 68.00 364 VAL A N 1
ATOM 2773 C CA . VAL A 1 364 ? -16.945 29.858 14.606 1.00 68.00 364 VAL A CA 1
ATOM 2774 C C . VAL A 1 364 ? -16.335 29.741 13.211 1.00 68.00 364 VAL A C 1
ATOM 2776 O O . VAL A 1 364 ? -16.454 30.677 12.429 1.00 68.00 364 VAL A O 1
ATOM 2779 N N . ALA A 1 365 ? -15.743 28.601 12.850 1.00 70.00 365 ALA A N 1
ATOM 2780 C CA . ALA A 1 365 ? -15.180 28.385 11.519 1.00 70.00 365 ALA A CA 1
ATOM 2781 C C . ALA A 1 365 ? -16.253 28.420 10.416 1.00 70.00 365 ALA A C 1
ATOM 2783 O O . ALA A 1 365 ? -16.028 29.024 9.372 1.00 70.00 365 ALA A O 1
ATOM 2784 N N . ILE A 1 366 ? -17.432 27.835 10.652 1.00 72.62 366 ILE A N 1
ATOM 2785 C CA . ILE A 1 366 ? -18.573 27.893 9.725 1.00 72.62 366 ILE A CA 1
ATOM 2786 C C . ILE A 1 366 ? -19.090 29.329 9.608 1.00 72.62 366 ILE A C 1
ATOM 2788 O O . ILE A 1 366 ? -19.303 29.816 8.501 1.00 72.62 366 ILE A O 1
ATOM 2792 N N . VAL A 1 367 ? -19.244 30.033 10.731 1.00 70.44 367 VAL A N 1
ATOM 2793 C CA . VAL A 1 367 ? -19.662 31.441 10.746 1.00 70.44 367 VAL A CA 1
ATOM 2794 C C . VAL A 1 367 ? -18.659 32.310 9.986 1.00 70.44 367 VAL A C 1
ATOM 2796 O O . VAL A 1 367 ? -19.063 33.098 9.138 1.00 70.44 367 VAL A O 1
ATOM 2799 N N . LEU A 1 368 ? -17.355 32.121 10.197 1.00 68.25 368 LEU A N 1
ATOM 2800 C CA . LEU A 1 368 ? -16.309 32.818 9.449 1.00 68.25 368 LEU A CA 1
ATOM 2801 C C . LEU A 1 368 ? -16.318 32.448 7.961 1.00 68.25 368 LEU A C 1
ATOM 2803 O O . LEU A 1 368 ? -16.169 33.334 7.130 1.00 68.25 368 LEU A O 1
ATOM 2807 N N . ALA A 1 369 ? -16.550 31.186 7.600 1.00 71.31 369 ALA A N 1
ATOM 2808 C CA . ALA A 1 369 ? -16.647 30.757 6.204 1.00 71.31 369 ALA A CA 1
ATOM 2809 C C . ALA A 1 369 ? -17.888 31.318 5.484 1.00 71.31 369 ALA A C 1
ATOM 2811 O O . ALA A 1 369 ? -17.848 31.514 4.272 1.00 71.31 369 ALA A O 1
ATOM 2812 N N . VAL A 1 370 ? -18.972 31.605 6.212 1.00 75.69 370 VAL A N 1
ATOM 2813 C CA . VAL A 1 370 ? -20.200 32.219 5.675 1.00 75.69 370 VAL A CA 1
ATOM 2814 C C . VAL A 1 370 ? -20.109 33.749 5.640 1.00 75.69 370 VAL A C 1
ATOM 2816 O O . VAL A 1 370 ? -20.616 34.372 4.708 1.00 75.69 370 VAL A O 1
ATOM 2819 N N . ILE A 1 371 ? -19.445 34.366 6.621 1.00 73.25 371 ILE A N 1
ATOM 2820 C CA . ILE A 1 371 ? -19.303 35.826 6.734 1.00 73.25 371 ILE A CA 1
ATOM 2821 C C . ILE A 1 371 ? -18.134 36.357 5.893 1.00 73.25 371 ILE A C 1
ATOM 2823 O O . ILE A 1 371 ? -18.228 37.441 5.325 1.00 73.25 371 ILE A O 1
ATOM 2827 N N . ALA A 1 372 ? -17.032 35.618 5.754 1.00 69.56 372 ALA A N 1
ATOM 2828 C CA . ALA A 1 372 ? -15.884 36.079 4.973 1.00 69.56 372 ALA A CA 1
ATOM 2829 C C . ALA A 1 372 ? -16.246 36.422 3.512 1.00 69.56 372 ALA A C 1
ATOM 2831 O O . ALA A 1 372 ? -15.846 37.492 3.056 1.00 69.56 372 ALA A O 1
ATOM 2832 N N . PRO A 1 373 ? -17.056 35.631 2.778 1.00 72.19 373 PRO A N 1
ATOM 2833 C CA . PRO A 1 373 ? -17.488 35.991 1.429 1.00 72.19 373 PRO A CA 1
ATOM 2834 C C . PRO A 1 373 ? -18.339 37.265 1.381 1.00 72.19 373 PRO A C 1
ATOM 2836 O O . PRO A 1 373 ? -18.208 38.045 0.440 1.00 72.19 373 PRO A O 1
ATOM 2839 N N . THR A 1 374 ? -19.195 37.503 2.382 1.00 71.12 374 THR A N 1
ATOM 2840 C CA . THR A 1 374 ? -20.090 38.673 2.410 1.00 71.12 374 THR A CA 1
ATOM 2841 C C . THR A 1 374 ? -19.347 39.950 2.786 1.00 71.12 374 THR A C 1
ATOM 2843 O O . THR A 1 374 ? -19.578 40.988 2.170 1.00 71.12 374 THR A O 1
ATOM 2846 N N . VAL A 1 375 ? -18.391 39.869 3.713 1.00 67.06 375 VAL A N 1
ATOM 2847 C CA . VAL A 1 375 ? -17.503 40.985 4.072 1.00 67.06 375 VAL A CA 1
ATOM 2848 C C . VAL A 1 375 ? -16.553 41.317 2.921 1.00 67.06 375 VAL A C 1
ATOM 2850 O O . VAL A 1 375 ? -16.398 42.485 2.578 1.00 67.06 375 VAL A O 1
ATOM 2853 N N . ILE A 1 376 ? -15.978 40.311 2.252 1.00 70.31 376 ILE A N 1
ATOM 2854 C CA . ILE A 1 376 ? -15.136 40.525 1.064 1.00 70.31 376 ILE A CA 1
ATOM 2855 C C . ILE A 1 376 ? -15.948 41.153 -0.082 1.00 70.31 376 ILE A C 1
ATOM 2857 O O . ILE A 1 376 ? -15.438 42.019 -0.791 1.00 70.31 376 ILE A O 1
ATOM 2861 N N . ALA A 1 377 ? -17.215 40.765 -0.261 1.00 70.38 377 ALA A N 1
ATOM 2862 C CA . ALA A 1 377 ? -18.095 41.374 -1.259 1.00 70.38 377 ALA A CA 1
ATOM 2863 C C . ALA A 1 377 ? -18.493 42.821 -0.907 1.00 70.38 377 ALA A C 1
ATOM 2865 O O . ALA A 1 377 ? -18.592 43.653 -1.805 1.00 70.38 377 ALA A O 1
ATOM 2866 N N . ALA A 1 378 ? -18.689 43.135 0.377 1.00 69.69 378 ALA A N 1
ATOM 2867 C CA . ALA A 1 378 ? -18.969 44.494 0.844 1.00 69.69 378 ALA A CA 1
ATOM 2868 C C . ALA A 1 378 ? -17.759 45.425 0.656 1.00 69.69 378 ALA A C 1
ATOM 2870 O O . ALA A 1 378 ? -17.903 46.500 0.086 1.00 69.69 378 ALA A O 1
ATOM 2871 N N . LEU A 1 379 ? -16.554 44.962 1.006 1.00 67.19 379 LEU A N 1
ATOM 2872 C CA . LEU A 1 379 ? -15.311 45.719 0.810 1.00 67.19 379 LEU A CA 1
ATOM 2873 C C . LEU A 1 379 ? -14.992 45.981 -0.672 1.00 67.19 379 LEU A C 1
ATOM 2875 O O . LEU A 1 379 ? -14.344 46.971 -0.994 1.00 67.19 379 LEU A O 1
ATOM 2879 N N . ARG A 1 380 ? -15.455 45.119 -1.590 1.00 66.19 380 ARG A N 1
ATOM 2880 C CA . ARG A 1 380 ? -15.349 45.364 -3.039 1.00 66.19 380 ARG A CA 1
ATOM 2881 C C . ARG A 1 380 ? -16.324 46.431 -3.542 1.00 66.19 380 ARG A C 1
ATOM 2883 O O . ARG A 1 380 ? -15.978 47.142 -4.473 1.00 66.19 380 ARG A O 1
ATOM 2890 N N . ARG A 1 381 ? -17.506 46.568 -2.931 1.00 61.84 381 ARG A N 1
ATOM 2891 C CA . ARG A 1 381 ? -18.497 47.592 -3.315 1.00 61.84 381 ARG A CA 1
ATOM 2892 C C . ARG A 1 381 ? -18.084 49.002 -2.896 1.00 61.84 381 ARG A C 1
ATOM 2894 O O . ARG A 1 381 ? -18.311 49.933 -3.658 1.00 61.84 381 ARG A O 1
ATOM 2901 N N . ASP A 1 382 ? -17.428 49.145 -1.747 1.00 57.19 382 ASP A N 1
ATOM 2902 C CA . ASP A 1 382 ? -16.893 50.443 -1.306 1.00 57.19 382 ASP A CA 1
ATOM 2903 C C . ASP A 1 382 ? -15.681 50.892 -2.144 1.00 57.19 382 ASP A C 1
ATOM 2905 O O . ASP A 1 382 ? -15.419 52.087 -2.260 1.00 57.19 382 ASP A O 1
ATOM 2909 N N . GLY A 1 383 ? -14.970 49.949 -2.776 1.00 55.59 383 GLY A N 1
ATOM 2910 C CA . GLY A 1 383 ? -13.896 50.247 -3.729 1.00 55.59 383 GLY A CA 1
ATOM 2911 C C . GLY A 1 383 ? -14.393 50.827 -5.058 1.00 55.59 383 GLY A C 1
ATOM 2912 O O . GLY A 1 383 ? -13.742 51.714 -5.601 1.00 55.59 383 GLY A O 1
ATOM 2913 N N . ASP A 1 384 ? -15.556 50.381 -5.545 1.00 54.97 384 ASP A N 1
ATOM 2914 C CA . ASP A 1 384 ? -16.177 50.921 -6.768 1.00 54.97 384 ASP A CA 1
ATOM 2915 C C . ASP A 1 384 ? -16.908 52.252 -6.513 1.00 54.97 384 ASP A C 1
ATOM 2917 O O . ASP A 1 384 ? -16.972 53.099 -7.398 1.00 54.97 384 ASP A O 1
ATOM 2921 N N . ALA A 1 385 ? -17.405 52.494 -5.295 1.00 54.31 385 ALA A N 1
ATOM 2922 C CA . ALA A 1 385 ? -18.060 53.759 -4.942 1.00 54.31 385 ALA A CA 1
ATOM 2923 C C . ALA A 1 385 ? -17.082 54.941 -4.760 1.00 54.31 385 ALA A C 1
ATOM 2925 O O . ALA A 1 385 ? -17.509 56.092 -4.735 1.00 54.31 385 ALA A O 1
ATOM 2926 N N . GLY A 1 386 ? -15.776 54.675 -4.638 1.00 48.50 386 GLY A N 1
ATOM 2927 C CA . GLY A 1 386 ? -14.730 55.698 -4.511 1.00 48.50 386 GLY A CA 1
ATOM 2928 C C . GLY A 1 386 ? -14.136 56.192 -5.838 1.00 48.50 386 GLY A C 1
ATOM 2929 O O . GLY A 1 386 ? -13.206 56.996 -5.806 1.00 48.50 386 GLY A O 1
ATOM 2930 N N . GLY A 1 387 ? -14.620 55.694 -6.984 1.00 45.91 387 GLY A N 1
ATOM 2931 C CA . GLY A 1 387 ? -14.050 55.969 -8.310 1.00 45.91 387 GLY A CA 1
ATOM 2932 C C . GLY A 1 387 ? -14.711 57.088 -9.126 1.00 45.91 387 GLY A C 1
ATOM 2933 O O . GLY A 1 387 ? -14.112 57.523 -10.105 1.00 45.91 387 GLY A O 1
ATOM 2934 N N . ASP A 1 388 ? -15.891 57.580 -8.737 1.00 44.88 388 ASP A N 1
ATOM 2935 C CA . ASP A 1 388 ? -16.731 58.422 -9.615 1.00 44.88 388 ASP A CA 1
ATOM 2936 C C . ASP A 1 388 ? -16.655 59.945 -9.371 1.00 44.88 388 ASP A C 1
ATOM 2938 O O . ASP A 1 388 ? -17.359 60.701 -10.034 1.00 44.88 388 ASP A O 1
ATOM 2942 N N . ASP A 1 389 ? -15.768 60.436 -8.495 1.00 45.09 389 ASP A N 1
ATOM 2943 C CA . ASP A 1 389 ? -15.665 61.881 -8.183 1.00 45.09 389 ASP A CA 1
ATOM 2944 C C . ASP A 1 389 ? -14.458 62.600 -8.828 1.00 45.09 389 ASP A C 1
ATOM 2946 O O . ASP A 1 389 ? -14.078 63.705 -8.435 1.00 45.09 389 ASP A O 1
ATOM 2950 N N . ALA A 1 390 ? -13.851 62.011 -9.862 1.00 43.38 390 ALA A N 1
ATOM 2951 C CA . ALA A 1 390 ? -12.745 62.623 -10.600 1.00 43.38 390 ALA A CA 1
ATOM 2952 C C . ALA A 1 390 ? -13.112 62.927 -12.063 1.00 43.38 390 ALA A C 1
ATOM 2954 O O . ALA A 1 390 ? -12.707 62.228 -12.984 1.00 43.38 390 ALA A O 1
ATOM 2955 N N . GLY A 1 391 ? -13.819 64.044 -12.256 1.00 38.88 391 GLY A N 1
ATOM 2956 C CA . GLY A 1 391 ? -13.664 64.914 -13.426 1.00 38.88 391 GLY A CA 1
ATOM 2957 C C . GLY A 1 391 ? -14.227 64.407 -14.753 1.00 38.88 391 GLY A C 1
ATOM 2958 O O . GLY A 1 391 ? -13.512 63.854 -15.580 1.00 38.88 391 GLY A O 1
ATOM 2959 N N . SER A 1 392 ? -15.479 64.756 -15.030 1.00 35.09 392 SER A N 1
ATOM 2960 C CA . SER A 1 392 ? -16.018 64.835 -16.390 1.00 35.09 392 SER A CA 1
ATOM 2961 C C . SER A 1 392 ? -15.299 65.917 -17.223 1.00 35.09 392 SER A C 1
ATOM 2963 O O . SER A 1 392 ? -15.341 67.087 -16.825 1.00 35.09 392 SER A O 1
ATOM 2965 N N . PRO A 1 393 ? -14.707 65.600 -18.392 1.00 39.31 393 PRO A N 1
ATOM 2966 C CA . PRO A 1 393 ? -14.409 66.583 -19.431 1.00 39.31 393 PRO A CA 1
ATOM 2967 C C . PRO A 1 393 ? -15.606 66.723 -20.395 1.00 39.31 393 PRO A C 1
ATOM 2969 O O . PRO A 1 393 ? -16.371 65.771 -20.563 1.00 39.31 393 PRO A O 1
ATOM 2972 N N . PRO A 1 394 ? -15.805 67.895 -21.023 1.00 41.72 394 PRO A N 1
ATOM 2973 C CA . PRO A 1 394 ? -16.993 68.173 -21.821 1.00 41.72 394 PRO A CA 1
ATOM 2974 C C . PRO A 1 394 ? -16.982 67.435 -23.166 1.00 41.72 394 PRO A C 1
ATOM 2976 O O . PRO A 1 394 ? -15.942 67.283 -23.807 1.00 41.72 394 PRO A O 1
ATOM 2979 N N . GLU A 1 395 ? -18.173 67.021 -23.595 1.00 39.94 395 GLU A N 1
ATOM 2980 C CA . GLU A 1 395 ? -18.459 66.520 -24.938 1.00 39.94 395 GLU A CA 1
ATOM 2981 C C . GLU A 1 395 ? -18.127 67.556 -26.020 1.00 39.94 395 GLU A C 1
ATOM 2983 O O . GLU A 1 395 ? -18.525 68.719 -25.937 1.00 39.94 395 GLU A O 1
ATOM 2988 N N . GLY A 1 396 ? -17.492 67.071 -27.088 1.00 37.56 396 GLY A N 1
ATOM 2989 C CA . GLY A 1 396 ? -17.475 67.715 -28.396 1.00 37.56 396 GLY A CA 1
ATOM 2990 C C . GLY A 1 396 ? -16.073 68.004 -28.913 1.00 37.56 396 GLY A C 1
ATOM 2991 O O . GLY A 1 396 ? -15.476 69.005 -28.536 1.00 37.56 396 GLY A O 1
ATOM 2992 N N . LEU A 1 397 ? -15.579 67.159 -29.822 1.00 35.38 397 LEU A N 1
ATOM 2993 C CA . LEU A 1 397 ? -15.224 67.530 -31.200 1.00 35.38 397 LEU A CA 1
ATOM 2994 C C . LEU A 1 397 ? -14.689 66.300 -31.959 1.00 35.38 397 LEU A C 1
ATOM 2996 O O . LEU A 1 397 ? -14.133 65.372 -31.381 1.00 35.38 397 LEU A O 1
ATOM 3000 N N . SER A 1 398 ? -14.992 66.294 -33.250 1.00 39.66 398 SER A N 1
ATOM 3001 C CA . SER A 1 398 ? -15.022 65.188 -34.206 1.00 39.66 398 SER A CA 1
ATOM 3002 C C . SER A 1 398 ? -13.664 64.611 -34.615 1.00 39.66 398 SER A C 1
ATOM 3004 O O . SER A 1 398 ? -12.636 65.281 -34.570 1.00 39.66 398 SER A O 1
ATOM 3006 N N . GLU A 1 399 ? -13.718 63.370 -35.101 1.00 45.69 399 GLU A N 1
ATOM 3007 C CA . GLU A 1 399 ? -12.715 62.715 -35.942 1.00 45.69 399 GLU A CA 1
ATOM 3008 C C . GLU A 1 399 ? -12.349 63.611 -37.143 1.00 45.69 399 GLU A C 1
ATOM 3010 O O . GLU A 1 399 ? -13.1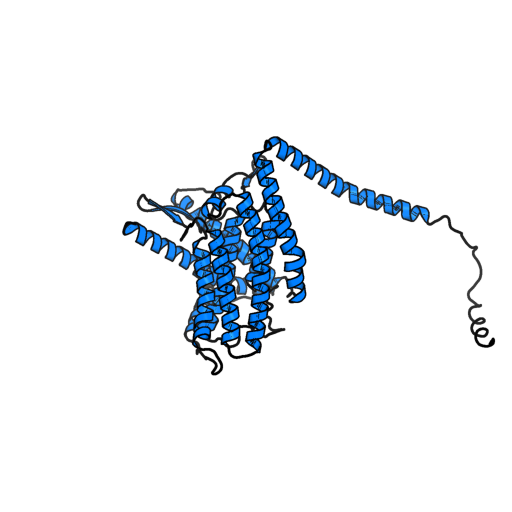43 63.705 -38.070 1.00 45.69 399 GLU A O 1
ATOM 3015 N N . ASP A 1 400 ? -11.195 64.296 -37.110 1.00 48.75 400 ASP A N 1
ATOM 3016 C CA . ASP A 1 400 ? -10.449 64.683 -38.332 1.00 48.75 400 ASP A CA 1
ATOM 3017 C C . ASP A 1 400 ? -9.019 65.245 -38.112 1.00 48.75 400 ASP A C 1
ATOM 3019 O O . ASP A 1 400 ? -8.256 65.326 -39.070 1.00 48.75 400 ASP A O 1
ATOM 3023 N N . ASP A 1 401 ? -8.554 65.541 -36.889 1.00 42.47 401 ASP A N 1
ATOM 3024 C CA . ASP A 1 401 ? -7.229 66.190 -36.701 1.00 42.47 401 ASP A CA 1
ATOM 3025 C C . ASP A 1 401 ? -6.046 65.251 -36.358 1.00 42.47 401 ASP A C 1
ATOM 3027 O O . ASP A 1 401 ? -4.946 65.698 -36.023 1.00 42.47 401 ASP A O 1
ATOM 3031 N N . ALA A 1 402 ? -6.200 63.932 -36.503 1.00 43.91 402 ALA A N 1
ATOM 3032 C CA . ALA A 1 402 ? -5.147 62.950 -36.191 1.00 43.91 402 ALA A CA 1
ATOM 3033 C C . ALA A 1 402 ? -4.020 62.833 -37.251 1.00 43.91 402 ALA A C 1
ATOM 3035 O O . ALA A 1 402 ? -3.276 61.852 -37.254 1.00 43.91 402 ALA A O 1
ATOM 3036 N N . ALA A 1 403 ? -3.866 63.816 -38.146 1.00 45.19 403 ALA A N 1
ATOM 3037 C CA . ALA A 1 403 ? -2.899 63.781 -39.251 1.00 45.19 403 ALA A CA 1
ATOM 3038 C C . ALA A 1 403 ? -1.826 64.892 -39.225 1.00 45.19 403 ALA A C 1
ATOM 3040 O O . ALA A 1 403 ? -1.071 65.014 -40.188 1.00 45.19 403 ALA A O 1
ATOM 3041 N N . ALA A 1 404 ? -1.708 65.685 -38.152 1.00 48.00 404 ALA A N 1
ATOM 3042 C CA . ALA A 1 404 ? -0.823 66.862 -38.148 1.00 48.00 404 ALA A CA 1
ATOM 3043 C C . ALA A 1 404 ? 0.309 66.887 -37.097 1.00 48.00 404 ALA A C 1
ATOM 3045 O O . ALA A 1 404 ? 1.054 67.865 -37.069 1.00 48.00 404 ALA A O 1
ATOM 3046 N N . ASP A 1 405 ? 0.506 65.844 -36.277 1.00 44.12 405 ASP A N 1
ATOM 3047 C CA . ASP A 1 405 ? 1.511 65.884 -35.187 1.00 44.12 405 ASP A CA 1
ATOM 3048 C C . ASP A 1 405 ? 2.615 64.811 -35.258 1.00 44.12 405 ASP A C 1
ATOM 3050 O O . ASP A 1 405 ? 3.379 64.600 -34.320 1.00 44.12 405 ASP A O 1
ATOM 3054 N N . THR A 1 406 ? 2.772 64.152 -36.409 1.00 47.16 406 THR A N 1
ATOM 3055 C CA . THR A 1 406 ? 3.927 63.272 -36.683 1.00 47.16 406 THR A CA 1
ATOM 3056 C C . THR A 1 406 ? 5.115 63.979 -37.343 1.00 47.16 406 THR A C 1
ATOM 3058 O O . THR A 1 406 ? 6.143 63.340 -37.558 1.00 47.16 406 THR A O 1
ATOM 3061 N N . ASP A 1 407 ? 5.032 65.289 -37.607 1.00 47.41 407 ASP A N 1
ATOM 3062 C CA . ASP A 1 407 ? 6.058 66.025 -38.372 1.00 47.41 407 ASP A CA 1
ATOM 3063 C C . ASP A 1 407 ? 6.863 67.065 -37.562 1.00 47.41 407 ASP A C 1
ATOM 3065 O O . ASP A 1 407 ? 7.703 67.779 -38.109 1.00 47.41 407 ASP A O 1
ATOM 3069 N N . ARG A 1 408 ? 6.684 67.141 -36.233 1.00 47.84 408 ARG A N 1
ATOM 3070 C CA . ARG A 1 408 ? 7.455 68.064 -35.365 1.00 47.84 408 ARG A CA 1
ATOM 3071 C C . ARG A 1 408 ? 8.484 67.417 -34.438 1.00 47.84 408 ARG A C 1
ATOM 3073 O O . ARG A 1 408 ? 9.273 68.132 -33.831 1.00 47.84 408 ARG A O 1
ATOM 3080 N N . ALA A 1 409 ? 8.582 66.089 -34.404 1.00 50.97 409 ALA A N 1
ATOM 3081 C CA . ALA A 1 409 ? 9.568 65.381 -33.577 1.00 50.97 409 ALA A CA 1
ATOM 3082 C C . ALA A 1 409 ? 10.906 65.065 -34.289 1.00 50.97 409 ALA A C 1
ATOM 3084 O O . ALA A 1 409 ? 11.736 64.343 -33.740 1.00 50.97 409 ALA A O 1
ATOM 3085 N N . ARG A 1 410 ? 11.148 65.592 -35.504 1.00 52.66 410 ARG A N 1
ATOM 3086 C CA . ARG A 1 410 ? 12.387 65.349 -36.281 1.00 52.66 410 ARG A CA 1
ATOM 3087 C C . ARG A 1 410 ? 13.266 66.571 -36.570 1.00 52.66 410 ARG A C 1
ATOM 3089 O O . ARG A 1 410 ? 14.226 66.449 -37.325 1.00 52.66 410 ARG A O 1
ATOM 3096 N N . ALA A 1 411 ? 13.026 67.717 -35.940 1.00 47.31 411 ALA A N 1
ATOM 3097 C CA . ALA A 1 411 ? 13.901 68.882 -36.087 1.00 47.31 411 ALA A CA 1
ATOM 3098 C C . ALA A 1 411 ? 14.092 69.611 -34.751 1.00 47.31 411 ALA A C 1
ATOM 3100 O O . ALA A 1 411 ? 13.290 70.468 -34.392 1.00 47.31 411 ALA A O 1
ATOM 3101 N N . GLY A 1 412 ? 15.162 69.293 -34.013 1.00 49.16 412 GLY A N 1
ATOM 3102 C CA . GLY A 1 412 ? 15.481 70.046 -32.798 1.00 49.16 412 GLY A CA 1
ATOM 3103 C C . GLY A 1 412 ? 16.552 69.461 -31.881 1.00 49.16 412 GLY A C 1
ATOM 3104 O O . GLY A 1 412 ? 16.235 69.185 -30.733 1.00 49.16 412 GLY A O 1
ATOM 3105 N N . ARG A 1 413 ? 17.797 69.430 -32.380 1.00 41.50 413 ARG A N 1
ATOM 3106 C CA . ARG A 1 413 ? 19.088 69.233 -31.676 1.00 41.50 413 ARG A CA 1
ATOM 3107 C C . ARG A 1 413 ? 19.522 67.818 -31.317 1.00 41.50 413 ARG A C 1
ATOM 3109 O O . ARG A 1 413 ? 18.841 67.147 -30.519 1.00 41.50 413 ARG A O 1
#

Nearest PDB structures (foldseek):
  8e9i-assembly1_H  TM=8.669E-01  e=2.972E-28  Mycolicibacterium smegmatis MC2 155
  6nbq-assembly1_A  TM=8.940E-01  e=6.378E-21  Thermosynechococcus vestitus BP-1
  4hea-assembly1_H  TM=8.969E-01  e=4.320E-21  Thermus thermophilus HB8
  6nby-assembly1_A  TM=8.959E-01  e=2.238E-20  Thermosynechococcus vestitus BP-1
  8xnl-assembly1_H  TM=9.490E-01  e=7.141E-19  Mus musculus

Mean predicted aligned error: 10.75 Å

Radius of gyration: 29.29 Å; Cα contacts (8 Å, |Δi|>4): 547; chains: 1; bounding box: 58×100×70 Å